Protein 7CBD (pdb70)

B-factor: mean 13.77, std 10.51, range [1.65, 90.67]

Sequence (443 aa):
APVHVDNPYAGAVQYVNPTWAASVNAAAGRQSADPALAAKMRTVAGQPTAVWMDRISAITGNADGNGLKFHLDNAVAQQKAAGVPLVFNLVIYDLPGRDCFFALASNGELPATDAGLARRYKSSEYIDPIADDLLDDNPEYESIRIAATIEPDSLPNLTTNISEEPACQQAAPYYRQQGVKYALDKLHAIPNVYNYIDIGHSGWLGWDSSNAGPSATLLFAEVAKSTTTAGFASSIDGFVSDVANTTPLEEPLLSDSSSLTINNNTPIRSSKFYEWNFDFDEIDYTAHMHRRLLVAAGFPSSSIGMLVDTSRNGWGGPNRPTSITASTDVNAYVDANRVDRRVHRGAWCNPLGAGIGRFPEATPSSGYAASHLDAFVWIKPPGESDGASTDIPNDQGKKRFDRMCDPTFVSPKKLNNQLTGATPNAPLAGQQWFEEEQFVTLVKNAYPVVIGGTTPVEDLVAPT

CATH classification: 3.20.20.40

Solvent-accessible surface area: 17437 Å² total; per-residue (Å²): 95,88,126,71,42,92,16,0,2,50,63,20,60,16,0,39,15,56,44,7,16,60,41,0,73,48,2,4,52,130,32,93,106,56,94,72,8,5,12,53,1,70,28,0,6,48,34,15,0,1,9,42,5,43,48,48,45,10,12,120,29,43,108,57,21,82,4,0,118,67,6,0,50,34,0,20,61,54,26,140,95,45,62,64,51,1,0,0,2,0,0,0,30,0,0,0,16,24,9,8,68,20,97,35,84,46,17,86,13,82,27,63,107,71,3,12,43,93,0,68,46,72,0,0,44,47,1,5,108,41,1,82,63,103,97,4,78,52,2,47,0,3,0,4,2,0,9,46,6,2,2,0,17,41,41,13,72,97,65,79,46,0,93,106,0,19,57,28,0,89,86,0,1,70,52,0,0,34,75,1,46,79,6,57,14,0,3,0,0,2,6,0,7,14,0,8,45,0,2,58,106,93,32,0,23,60,2,3,73,10,2,3,75,3,0,130,54,10,123,46,18,50,61,0,5,22,0,0,0,0,0,17,26,12,2,0,2,18,78,3,66,32,4,92,73,20,68,63,75,28,125,148,53,31,1,54,30,0,108,10,0,62,134,0,87,9,2,6,0,15,58,0,0,10,20,0,9,145,53,0,50,90,32,39,4,67,77,70,6,4,0,1,0,0,0,0,3,4,6,4,4,29,132,113,33,23,127,76,99,73,94,36,112,75,16,55,49,18,0,55,39,0,23,0,0,93,7,60,15,4,25,3,94,2,0,8,93,27,8,0,0,2,60,61,20,68,32,72,12,98,77,40,96,64,1,83,18,11,0,0,0,1,0,17,4,0,0,39,0,17,10,11,4,82,106,93,125,46,151,48,58,49,150,50,13,106,21,2,11,40,103,43,78,1,84,100,0,75,107,32,89,3,19,0,13,62,118,9,38,19,27,21,60,58,1,55,89,12,0,28,45,1,1,100,23,4,101,61,112,7,50,54,67,66,46,115,116,88,126,104,82,135,185

InterPro domains:
  IPR001524 Glycoside hydrolase, family 6, conserved site [PS00655] (131-147)
  IPR001524 Glycoside hydrolase, family 6, conserved site [PS00656] (182-191)
  IPR001919 Carbohydrate-binding type-2 domain [PF00553] (770-869)
  IPR001919 Carbohydrate-binding type-2 domain [PS51173] (763-872)
  IPR001919 Carbohydrate-binding type-2 domain [SM00637] (770-869)
  IPR003961 Fibronectin type III [PF00041] (485-558)
  IPR003961 Fibronectin type III [PF00041] (579-661)
  IPR003961 Fibronectin type III [PF00041] (677-758)
  IPR003961 Fibronectin type III [PS50853] (484-569)
  IPR003961 Fibronectin type III [PS50853] (579-667)
  IPR003961 Fibronectin type III [PS50853] (677-765)
  IPR003961 Fibronectin type III [SM00060] (482-555)
  IPR003961 Fibronectin type III [SM00060] (577-653)
  IPR003961 Fibronectin type III [SM00060] (675-751)
  IPR003961 Fibronectin type III [cd00063] (482-549)
  IPR003961 Fibronectin type III [cd00063] (577-651)
  IPR008965 CBM2/CBM3, carbohydrate-binding domain superfamily [SSF49384] (766-871)
  IPR012291 CBM2, carbohydrate-binding domain superfamily [G3DSA:2.60.40.290] (763-872)
  IPR013783 Immunoglobulin-like fold [G3DSA:2.60.40.10] (480-566)
  IPR013783 Immunoglobulin-like fold [G3DSA:2.60.40.10] (575-664)

Organism: Cellulomonas fimi (strain ATCC 484 / DSM 20113 / JCM 1341 / CCUG 24087 / LMG 16345 / NBRC 15513 / NCIMB 8980 / NCTC 7547 / NRS-133) (NCBI:txid590998)

Foldseek 3Di:
DPAFDLFLQVFAAEAQDQLLLVVLLVLLVVVPVPNQLSQLSNLLSPFHEADEPADLCQQCHDPQDRHDLVRLVSQVVVCVVVVTAYEHEYEQAAFALALVPFPFSFHPFHLDPVSLVCCQPRNLVSVLVSCQPPVRPRYAYEYEYHPNADLCVQQVCVRVSNVSRVVRSLVSSLSNLQSQVVRRRYAYAYEDEACLRQQDPSRLQVSLLSVQVSQCPHPVRLSSHSAYEYQALHAQAQALVAPRFQQDAFPNHGLCVALQNVNGSDRGRLSVLLVNLVSNVVSPHPNSHAYEYQQFWHALAAPQADDHQDDDRDSHVRCCNRGSPNWLYRPLNFQAPQIAGEDGKDAPDPDRVSSRHRIYHNHDHQQFGPAAQDQDDDPVPGGHGPSQHQVDQDVSRVRHGSNHDHPTHGGSDGDSVSNSSHQNGYPVHGGGDDDPVVVDDDD

Nearest PDB structures (foldseek):
  7cbd-assembly1_A  TM=1.002E+00  e=3.825E-101  Cellulomonas fimi ATCC 484
  6k53-assembly1_A  TM=9.613E-01  e=1.779E-61  metagenome
  6k54-assembly3_C  TM=9.593E-01  e=2.746E-61  metagenome
  5xyh-assembly1_A  TM=9.712E-01  e=3.281E-60  Xanthomonas oryzae pv. oryzae
  6k55-assembly3_C  TM=9.596E-01  e=6.150E-61  Ardenticatenia bacterium

Structure (mmCIF, N/CA/C/O backbone):
data_7CBD
#
_entry.id   7CBD
#
_cell.length_a   107.667
_cell.length_b   49.390
_cell.length_c   71.004
_cell.angle_alpha   90.000
_cell.angle_beta   96.360
_cell.angle_gamma   90.000
#
_symmetry.space_group_name_H-M   'C 1 2 1'
#
loop_
_entity.id
_entity.type
_entity.pdbx_description
1 polymer 'Exoglucanase A'
2 water water
#
loop_
_atom_site.group_PDB
_atom_site.id
_atom_site.type_symbol
_atom_site.label_atom_id
_atom_site.label_alt_id
_atom_site.label_comp_id
_atom_site.label_asym_id
_atom_site.label_entity_id
_atom_site.label_seq_id
_atom_site.pdbx_PDB_ins_code
_atom_site.Cartn_x
_atom_site.Cartn_y
_atom_site.Cartn_z
_atom_site.occupancy
_atom_site.B_iso_or_equiv
_atom_site.auth_seq_id
_atom_site.auth_comp_id
_atom_site.auth_asym_id
_atom_site.auth_atom_id
_atom_site.pdbx_PDB_model_num
ATOM 1 N N . ALA A 1 2 ? 33.18000 11.93700 0.11800 1.000 29.48034 1 ALA A N 1
ATOM 2 C CA . ALA A 1 2 ? 33.82000 12.34900 -1.13000 1.000 28.66955 1 ALA A CA 1
ATOM 3 C C . ALA A 1 2 ? 33.06100 13.43600 -1.91000 1.000 26.60430 1 ALA A C 1
ATOM 4 O O . ALA A 1 2 ? 33.69300 14.33500 -2.46100 1.000 26.95183 1 ALA A O 1
ATOM 6 N N . PRO A 1 3 ? 31.72600 13.36400 -1.97800 1.000 23.91903 2 PRO A N 1
ATOM 7 C CA . PRO A 1 3 ? 30.97100 14.53200 -2.44700 1.000 21.96072 2 PRO A CA 1
ATOM 8 C C . PRO A 1 3 ? 31.26500 15.74400 -1.57700 1.000 18.98978 2 PRO A C 1
ATOM 9 O O . PRO A 1 3 ? 31.59000 15.62400 -0.39200 1.000 18.34694 2 PRO A O 1
ATOM 13 N N . VAL A 1 4 ? 31.15900 16.93000 -2.17900 1.000 17.63429 3 VAL A N 1
ATOM 14 C CA . VAL A 1 4 ? 31.42900 18.14500 -1.42000 1.000 16.48906 3 VAL A CA 1
ATOM 15 C C . VAL A 1 4 ? 30.37000 18.33800 -0.33700 1.000 13.10274 3 VAL A C 1
ATOM 16 O O . VAL A 1 4 ? 29.20900 17.92700 -0.47100 1.000 12.78888 3 VAL A O 1
ATOM 20 N N . HIS A 1 5 ? 30.78900 18.95300 0.75900 1.000 10.42770 4 HIS A N 1
ATOM 21 C CA . HIS A 1 5 ? 29.92100 19.20500 1.90000 1.000 9.30298 4 HIS A CA 1
ATOM 22 C C . HIS A 1 5 ? 29.08000 20.44200 1.60300 1.000 9.26798 4 HIS A C 1
ATOM 23 O O . HIS A 1 5 ? 29.63000 21.51200 1.33000 1.000 11.85650 4 HIS A O 1
ATOM 30 N N . VAL A 1 6 ? 27.75600 20.31000 1.64700 1.000 7.92419 5 VAL A N 1
ATOM 31 C CA . VAL A 1 6 ? 26.87100 21.36800 1.17400 1.000 8.08608 5 VAL A CA 1
ATOM 32 C C . VAL A 1 6 ? 26.39400 22.25500 2.31600 1.000 7.29281 5 VAL A C 1
ATOM 33 O O . VAL A 1 6 ? 26.48700 21.91500 3.49900 1.000 8.06142 5 VAL A O 1
ATOM 37 N N . ASP A 1 7 ? 25.86000 23.41900 1.94200 1.000 6.59486 6 ASP A N 1
ATOM 38 C CA . ASP A 1 7 ? 25.33500 24.36500 2.92000 1.000 6.85324 6 ASP A CA 1
ATOM 39 C C . ASP A 1 7 ? 24.06900 23.84400 3.59400 1.000 6.46989 6 ASP A C 1
ATOM 40 O O . ASP A 1 7 ? 23.86100 24.05700 4.79300 1.000 6.66142 6 ASP A O 1
ATOM 45 N N . ASN A 1 8 ? 23.19700 23.18300 2.83800 1.000 6.76385 7 ASN A N 1
ATOM 46 C CA . ASN A 1 8 ? 21.92300 22.69300 3.35400 1.000 6.37341 7 ASN A CA 1
ATOM 47 C C . ASN A 1 8 ? 21.70200 21.29700 2.79200 1.000 6.88112 7 ASN A C 1
ATOM 48 O O . ASN A 1 8 ? 21.31300 21.15200 1.62100 1.000 7.08245 7 ASN A O 1
ATOM 53 N N . PRO A 1 9 ? 21.92700 20.24800 3.59300 1.000 6.43230 8 PRO A N 1
ATOM 54 C CA . PRO A 1 9 ? 21.77300 18.88400 3.07000 1.000 6.10567 8 PRO A CA 1
ATOM 55 C C . PRO A 1 9 ? 20.34400 18.54900 2.67700 1.000 6.27600 8 PRO A C 1
ATOM 56 O O . PRO A 1 9 ? 20.13800 17.61200 1.89200 1.000 7.01440 8 PRO A O 1
ATOM 60 N N . TYR A 1 10 ? 19.35600 19.30700 3.16600 1.000 5.67334 9 TYR A N 1
ATOM 61 C CA . TYR A 1 10 ? 17.95500 19.05000 2.84900 1.000 6.21973 9 TYR A CA 1
ATOM 62 C C . TYR A 1 10 ? 17.52400 19.60900 1.49900 1.000 7.02830 9 TYR A C 1
ATOM 63 O O . TYR A 1 10 ? 16.50300 19.16400 0.97100 1.000 7.54919 9 TYR A O 1
ATOM 72 N N . ALA A 1 11 ? 18.25700 20.56800 0.93400 1.000 7.30410 10 ALA A N 1
ATOM 73 C CA . ALA A 1 11 ? 17.79600 21.22400 -0.28700 1.000 8.52626 10 ALA A CA 1
ATOM 74 C C . ALA A 1 11 ? 17.76500 20.22800 -1.44200 1.000 8.84247 10 ALA A C 1
ATOM 75 O O . ALA A 1 11 ? 18.78000 19.60000 -1.75500 1.000 8.92269 10 ALA A O 1
ATOM 77 N N . GLY A 1 12 ? 16.60000 20.08600 -2.07600 1.000 8.77645 11 GLY A N 1
ATOM 78 C CA . GLY A 1 12 ? 16.45300 19.15200 -3.17300 1.000 9.45575 11 GLY A CA 1
ATOM 79 C C . GLY A 1 12 ? 16.53200 17.69500 -2.78200 1.000 9.25733 11 GLY A C 1
ATOM 80 O O . GLY A 1 12 ? 16.65200 16.83700 -3.66100 1.000 11.15286 11 GLY A O 1
ATOM 81 N N . ALA A 1 13 ? 16.44800 17.38200 -1.49200 1.000 8.93358 12 ALA A N 1
ATOM 82 C CA . ALA A 1 13 ? 16.64900 16.03000 -1.00000 1.000 8.69961 12 ALA A CA 1
ATOM 83 C C . ALA A 1 13 ? 15.34400 15.45000 -0.46700 1.000 8.95875 12 ALA A C 1
ATOM 84 O O . ALA A 1 13 ? 14.39900 16.17000 -0.13900 1.000 10.92380 12 ALA A O 1
ATOM 86 N N . VAL A 1 14 ? 15.31600 14.12800 -0.37500 1.000 8.53787 13 VAL A N 1
ATOM 87 C CA . VAL A 1 14 ? 14.28800 13.41500 0.36400 1.000 8.79819 13 VAL A CA 1
ATOM 88 C C . VAL A 1 14 ? 14.83300 13.11400 1.75700 1.000 7.30330 13 VAL A C 1
ATOM 89 O O . VAL A 1 14 ? 16.02900 13.23100 2.01500 1.000 8.86560 13 VAL A O 1
ATOM 93 N N . GLN A 1 15 ? 13.95200 12.71500 2.67300 1.000 7.49863 14 GLN A N 1
ATOM 94 C CA . GLN A 1 15 ? 14.35000 12.32200 4.01700 1.000 6.91199 14 GLN A CA 1
ATOM 95 C C . GLN A 1 15 ? 14.01400 10.85500 4.27300 1.000 7.21923 14 GLN A C 1
ATOM 96 O O . GLN A 1 15 ? 13.01200 10.33200 3.77800 1.000 7.94752 14 GLN A O 1
ATOM 102 N N . TYR A 1 16 ? 14.85700 10.19700 5.06700 1.000 6.64336 15 TYR A N 1
ATOM 103 C CA . TYR A 1 16 ? 14.66200 8.78700 5.39700 1.000 6.46597 15 TYR A CA 1
ATOM 104 C C . TYR A 1 16 ? 13.35000 8.56300 6.13000 1.000 6.56788 15 TYR A C 1
ATOM 105 O O . TYR A 1 16 ? 13.02800 9.28100 7.07900 1.000 7.51057 15 TYR A O 1
ATOM 114 N N . VAL A 1 17 ? 12.62100 7.53000 5.71800 1.000 6.37421 16 VAL A N 1
ATOM 115 C CA . VAL A 1 17 ? 11.42500 7.07700 6.42100 1.000 5.82667 16 VAL A CA 1
ATOM 116 C C . VAL A 1 17 ? 11.75800 5.77700 7.14900 1.000 6.70290 16 VAL A C 1
ATOM 117 O O . VAL A 1 17 ? 12.23900 4.81400 6.53300 1.000 7.22088 16 VAL A O 1
ATOM 121 N N . ASN A 1 18 ? 11.51400 5.75300 8.45800 1.000 6.28585 17 ASN A N 1
ATOM 122 C CA . ASN A 1 18 ? 11.88500 4.64600 9.33000 1.000 6.53541 17 ASN A CA 1
ATOM 123 C C . ASN A 1 18 ? 10.81900 3.55800 9.26100 1.000 7.32518 17 ASN A C 1
ATOM 124 O O . ASN A 1 18 ? 9.70400 3.75800 9.75800 1.000 7.15195 17 ASN A O 1
ATOM 129 N N . PRO A 1 19 ? 11.11700 2.39700 8.66400 1.000 7.40560 18 PRO A N 1
ATOM 130 C CA . PRO A 1 19 ? 10.07200 1.36900 8.51400 1.000 7.73929 18 PRO A CA 1
ATOM 131 C C . PRO A 1 19 ? 9.59700 0.78600 9.83000 1.000 7.65576 18 PRO A C 1
ATOM 132 O O . PRO A 1 19 ? 8.46300 0.29400 9.89800 1.000 8.11875 18 PRO A O 1
ATOM 136 N N . THR A 1 20 ? 10.42500 0.82000 10.87800 1.000 7.26933 19 THR A N 1
ATOM 137 C CA . THR A 1 20 ? 9.99900 0.30600 12.17500 1.000 7.08385 19 THR A CA 1
ATOM 138 C C . THR A 1 20 ? 8.94400 1.21500 12.79100 1.000 6.98551 19 THR A C 1
ATOM 139 O O . THR A 1 20 ? 7.90300 0.74800 13.27700 1.000 7.92547 19 THR A O 1
ATOM 143 N N . TRP A 1 21 ? 9.18300 2.52800 12.75700 1.000 7.01492 20 TRP A N 1
ATOM 144 C CA . TRP A 1 21 ? 8.17800 3.46600 13.24200 1.000 7.37610 20 TRP A CA 1
ATOM 145 C C . TRP A 1 21 ? 6.94400 3.45000 12.34600 1.000 6.92747 20 TRP A C 1
ATOM 146 O O . TRP A 1 21 ? 5.81100 3.47700 12.84200 1.000 7.40406 20 TRP A O 1
ATOM 157 N N . ALA A 1 22 ? 7.13900 3.35500 11.02800 1.000 7.22409 21 ALA A N 1
ATOM 158 C CA . ALA A 1 22 ? 5.99500 3.27000 10.13000 1.000 7.51541 21 ALA A CA 1
ATOM 159 C C . ALA A 1 22 ? 5.11700 2.07400 10.47700 1.000 7.17820 21 ALA A C 1
ATOM 160 O O . ALA A 1 22 ? 3.88400 2.17700 10.46600 1.000 8.27563 21 ALA A O 1
ATOM 162 N N . ALA A 1 23 ? 5.73400 0.93100 10.79000 1.000 7.69991 22 ALA A N 1
ATOM 163 C CA . ALA A 1 23 ? 4.95600 -0.24800 11.16200 1.000 7.54560 22 ALA A CA 1
ATOM 164 C C . ALA A 1 23 ? 4.18600 -0.01000 12.45700 1.000 7.66266 22 ALA A C 1
ATOM 165 O O . ALA A 1 23 ? 3.02800 -0.42900 12.58900 1.000 8.38212 22 ALA A O 1
ATOM 167 N N . SER A 1 24 ? 4.80200 0.67700 13.42600 1.000 7.58953 23 SER A N 1
ATOM 168 C CA . SER A 1 24 ? 4.08900 1.01800 14.65500 1.000 8.80274 23 SER A CA 1
ATOM 169 C C . SER A 1 24 ? 2.88400 1.90300 14.36300 1.000 7.95476 2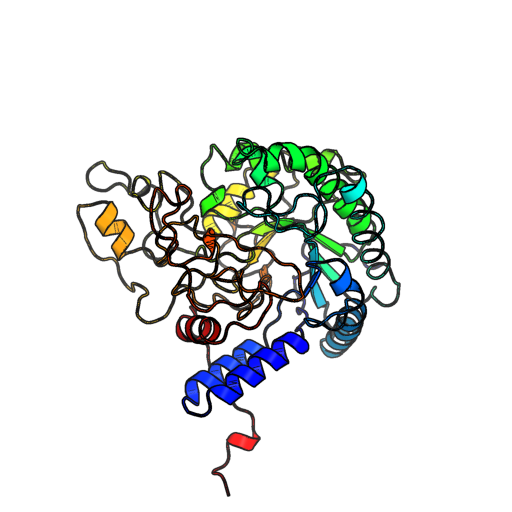3 SER A C 1
ATOM 170 O O . SER A 1 24 ? 1.80800 1.71300 14.94400 1.000 7.75999 23 SER A O 1
ATOM 173 N N . VAL A 1 25 ? 3.04000 2.87500 13.46300 1.000 7.60004 24 VAL A N 1
ATOM 174 C CA . VAL A 1 25 ? 1.92200 3.74600 13.11900 1.000 6.96332 24 VAL A CA 1
ATOM 175 C C . VAL A 1 25 ? 0.82600 2.95100 12.42200 1.000 6.49545 24 VAL A C 1
ATOM 176 O O . VAL A 1 25 ? -0.36200 3.08800 12.73900 1.000 7.42471 24 VAL A O 1
ATOM 180 N N . ASN A 1 26 ? 1.20300 2.10400 11.46300 1.000 7.11673 25 ASN A N 1
ATOM 181 C CA . ASN A 1 26 ? 0.19800 1.31100 10.76000 1.000 8.01457 25 ASN A CA 1
ATOM 182 C C . ASN A 1 26 ? -0.52700 0.34900 11.70000 1.000 7.47783 25 ASN A C 1
ATOM 183 O O . ASN A 1 26 ? -1.72100 0.08500 11.51700 1.000 8.66815 25 ASN A O 1
ATOM 188 N N . ALA A 1 27 ? 0.16900 -0.19800 12.69900 1.000 7.61431 26 ALA A N 1
ATOM 189 C CA . ALA A 1 27 ? -0.51100 -1.03000 13.68600 1.000 8.04528 26 ALA A CA 1
ATOM 190 C C . ALA A 1 27 ? -1.52100 -0.21000 14.47800 1.000 7.67380 26 ALA A C 1
ATOM 191 O O . ALA A 1 27 ? -2.64900 -0.65900 14.72000 1.000 8.49776 26 ALA A O 1
ATOM 193 N N . ALA A 1 28 ? -1.14000 1.00900 14.87300 1.000 7.61016 27 ALA A N 1
ATOM 194 C CA . ALA A 1 28 ? -2.08600 1.89700 15.53900 1.000 7.91885 27 ALA A CA 1
ATOM 195 C C . ALA A 1 28 ? -3.29000 2.18200 14.65100 1.000 7.50499 27 ALA A C 1
ATOM 196 O O . ALA A 1 28 ? -4.42800 2.23200 15.13600 1.000 8.05200 27 ALA A O 1
ATOM 198 N N . ALA A 1 29 ? -3.06000 2.36200 13.34700 1.000 7.37638 28 ALA A N 1
ATOM 199 C CA . ALA A 1 29 ? -4.16600 2.60700 12.42400 1.000 7.55588 28 ALA A CA 1
ATOM 200 C C . ALA A 1 29 ? -5.11600 1.41800 12.38700 1.000 7.86965 28 ALA A C 1
ATOM 201 O O . ALA A 1 29 ? -6.34100 1.59100 12.37500 1.000 7.79996 28 ALA A O 1
ATOM 203 N N . GLY A 1 30 ? -4.56500 0.20000 12.37500 1.000 8.54734 29 GLY A N 1
ATOM 204 C CA . GLY A 1 30 ? -5.39900 -0.98800 12.40100 1.000 8.88420 29 GLY A CA 1
ATOM 205 C C . GLY A 1 30 ? -6.28200 -1.05400 13.63000 1.000 8.62194 29 GLY A C 1
ATOM 206 O O . GLY A 1 30 ? -7.42300 -1.51700 13.55800 1.000 9.92733 29 GLY A O 1
ATOM 207 N N . ARG A 1 31 ? -5.77800 -0.57300 14.76800 1.000 7.83586 30 ARG A N 1
ATOM 208 C CA . ARG A 1 31 ? -6.56700 -0.57000 15.99200 1.000 8.32529 30 ARG A CA 1
ATOM 209 C C . ARG A 1 31 ? -7.65200 0.49400 15.98000 1.000 8.32780 30 ARG A C 1
ATOM 210 O O . ARG A 1 31 ? -8.49100 0.50400 16.88700 1.000 9.63554 30 ARG A O 1
ATOM 218 N N . GLN A 1 32 ? -7.66800 1.36500 14.96900 1.000 7.81231 31 GLN A N 1
ATOM 219 C CA . GLN A 1 32 ? -8.74800 2.32100 14.76600 1.000 9.14458 31 GLN A CA 1
ATOM 220 C C . GLN A 1 32 ? -9.75900 1.84200 13.72900 1.000 8.98001 31 GLN A C 1
ATOM 221 O O . GLN A 1 32 ? -10.38500 2.66000 13.04400 1.000 10.07620 31 GLN A O 1
ATOM 227 N N . SER A 1 33 ? -9.94900 0.52300 13.62600 1.000 8.46731 32 SER A N 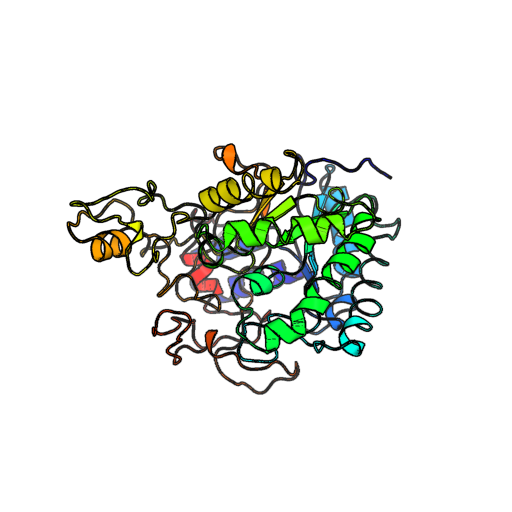1
ATOM 228 C CA . SER A 1 33 ? -10.92500 -0.02700 12.68900 1.000 8.90077 32 SER A CA 1
ATOM 229 C C . SER A 1 33 ? -12.31500 0.55800 12.90700 1.000 8.95887 32 SER A C 1
ATOM 230 O O . SER A 1 33 ? -13.08500 0.70100 11.94900 1.000 9.85685 32 SER A O 1
ATOM 233 N N . ALA A 1 34 ? -12.65800 0.90200 14.15000 1.000 8.34896 33 ALA A N 1
ATOM 234 C CA . ALA A 1 34 ? -13.97800 1.44800 14.44000 1.000 8.72186 33 ALA A CA 1
ATOM 235 C C . ALA A 1 34 ? -14.10200 2.91600 14.06600 1.000 8.98462 33 ALA A C 1
ATOM 236 O O . ALA A 1 34 ? -15.21300 3.45500 14.11000 1.000 9.72700 33 ALA A O 1
ATOM 238 N N . ASP A 1 35 ? -12.99700 3.55900 13.69100 1.000 8.56394 34 ASP A N 1
ATOM 239 C CA . ASP A 1 35 ? -12.96800 4.96700 13.30100 1.000 9.31723 34 ASP A CA 1
ATOM 240 C C . ASP A 1 35 ? -12.15300 5.06000 12.01500 1.000 8.23140 34 ASP A C 1
ATOM 241 O O . ASP A 1 35 ? -10.99900 5.51100 12.02000 1.000 8.04239 34 ASP A O 1
ATOM 246 N N . PRO A 1 36 ? -12.72800 4.62100 10.88700 1.000 7.77905 35 PRO A N 1
ATOM 247 C CA . PRO A 1 36 ? -11.91600 4.47900 9.66300 1.000 7.82794 35 PRO A CA 1
ATOM 248 C C . PRO A 1 36 ? -11.31300 5.77400 9.15900 1.000 8.32383 35 PRO A C 1
ATOM 249 O O . PRO A 1 36 ? -10.22700 5.73900 8.56600 1.000 8.18230 35 PRO A O 1
ATOM 253 N N . ALA A 1 37 ? -11.97000 6.91500 9.37100 1.000 7.71252 36 ALA A N 1
ATOM 254 C CA . ALA A 1 37 ? -11.38400 8.18000 8.93600 1.000 8.06910 36 ALA A CA 1
ATOM 255 C C . ALA A 1 37 ? -10.11500 8.48500 9.72100 1.000 7.80619 36 ALA A C 1
ATOM 256 O O . ALA A 1 37 ? -9.13500 8.98800 9.16100 1.000 8.83759 36 ALA A O 1
ATOM 258 N N . LEU A 1 38 ? -10.11300 8.19100 11.01900 1.000 7.73991 37 LEU A N 1
ATOM 259 C CA . LEU A 1 38 ? -8.91100 8.39800 11.81300 1.000 7.77923 37 LEU A CA 1
ATOM 260 C C . LEU A 1 38 ? -7.81800 7.42300 11.39800 1.000 7.01024 37 LEU A C 1
ATOM 261 O O . LEU A 1 38 ? -6.64800 7.80800 11.27600 1.000 7.81901 37 LEU A O 1
ATOM 266 N N . ALA A 1 39 ? -8.18300 6.16200 11.15100 1.000 7.12880 38 ALA A N 1
ATOM 267 C CA . ALA A 1 39 ? -7.21300 5.19500 10.64600 1.000 7.07971 38 ALA A CA 1
ATOM 268 C C . ALA A 1 39 ? -6.54700 5.69100 9.36800 1.000 6.55373 38 ALA A C 1
ATOM 269 O O . ALA A 1 39 ? -5.33500 5.53200 9.19100 1.000 7.03772 38 ALA A O 1
ATOM 271 N N . ALA A 1 40 ? -7.32800 6.28400 8.45800 1.000 7.01741 39 ALA A N 1
ATOM 272 C CA . ALA A 1 40 ? -6.76900 6.76800 7.19700 1.000 7.40318 39 ALA A CA 1
ATOM 273 C C . ALA A 1 40 ? -5.75500 7.88700 7.42700 1.000 7.47492 39 ALA A C 1
ATOM 274 O O . ALA A 1 40 ? -4.72200 7.95500 6.74400 1.000 8.17770 39 ALA A O 1
ATOM 276 N N . LYS A 1 41 ? -6.03600 8.78200 8.38000 1.000 7.69427 40 LYS A N 1
ATOM 277 C CA . LYS A 1 41 ? -5.07700 9.83300 8.71400 1.000 8.06821 40 LYS A CA 1
ATOM 278 C C . LYS A 1 41 ? -3.80000 9.24600 9.30300 1.000 7.42814 40 LYS A C 1
ATOM 279 O O . LYS A 1 41 ? -2.69200 9.68400 8.97000 1.000 7.67625 40 LYS A O 1
ATOM 285 N N . MET A 1 42 ? -3.93800 8.25100 10.18400 1.000 7.71926 41 MET A N 1
ATOM 286 C CA . MET A 1 42 ? -2.75800 7.58600 10.72800 1.000 6.92525 41 MET A CA 1
ATOM 287 C C . MET A 1 42 ? -1.92100 6.95800 9.62000 1.000 6.65855 41 MET A C 1
ATOM 288 O O . MET A 1 42 ? -0.68900 7.03800 9.64800 1.000 7.20204 41 MET A O 1
ATOM 293 N N . ARG A 1 43 ? -2.57000 6.35600 8.61600 1.000 7.23271 42 ARG A N 1
ATOM 294 C CA . ARG A 1 43 ? -1.81000 5.78700 7.50700 1.000 8.04610 42 ARG A CA 1
ATOM 295 C C . ARG A 1 43 ? -0.99800 6.85300 6.77700 1.000 7.67415 42 ARG A C 1
ATOM 296 O O . ARG A 1 43 ? 0.13500 6.59800 6.36000 1.000 9.14930 42 ARG A O 1
ATOM 304 N N . THR A 1 44 ? -1.54900 8.06200 6.63000 1.000 7.26391 43 THR A N 1
ATOM 305 C CA . THR A 1 44 ? -0.77700 9.15200 6.03300 1.000 7.83615 43 THR A CA 1
ATOM 306 C C . THR A 1 44 ? 0.44500 9.49000 6.87700 1.000 7.29092 43 THR A C 1
ATOM 307 O O . THR A 1 44 ? 1.54100 9.70200 6.34500 1.000 8.91772 43 THR A O 1
ATOM 311 N N . VAL A 1 45 ? 0.27700 9.53500 8.19800 1.000 6.76626 44 VAL A N 1
ATOM 312 C CA . VAL A 1 45 ? 1.39300 9.84700 9.08800 1.000 7.23224 44 VAL A CA 1
ATOM 313 C C . VAL A 1 45 ? 2.52700 8.84200 8.91400 1.000 7.37872 44 VAL A C 1
ATOM 314 O O . VAL A 1 45 ? 3.71100 9.20700 8.96400 1.000 7.69088 44 VAL A O 1
ATOM 318 N N . ALA A 1 46 ? 2.18500 7.56700 8.69500 1.000 7.80769 45 ALA A N 1
ATOM 319 C CA . ALA A 1 46 ? 3.18200 6.50000 8.58300 1.000 8.20362 45 ALA A CA 1
ATOM 320 C C . ALA A 1 46 ? 4.14400 6.69100 7.41500 1.000 8.08634 45 ALA A C 1
ATOM 321 O O . ALA A 1 46 ? 5.22600 6.08800 7.41000 1.000 9.63292 45 ALA A O 1
ATOM 323 N N . GLY A 1 47 ? 3.78500 7.50600 6.42700 1.000 7.26908 46 GLY A N 1
ATOM 324 C CA . GLY A 1 47 ? 4.67100 7.75100 5.31200 1.000 7.18246 46 GLY A CA 1
ATOM 325 C C . GLY A 1 47 ? 5.66900 8.86400 5.51900 1.000 6.97205 46 GLY A C 1
ATOM 326 O O . GLY A 1 47 ? 6.47200 9.13100 4.62200 1.000 7.92764 46 GLY A O 1
ATOM 327 N N . GLN A 1 48 ? 5.65600 9.52100 6.67900 1.000 7.22364 47 GLN A N 1
ATOM 328 C CA . GLN A 1 48 ? 6.49100 10.69600 6.89800 1.000 7.05534 47 GLN A CA 1
ATOM 329 C C . GLN A 1 48 ? 7.83400 10.32900 7.52700 1.000 6.31803 47 GLN A C 1
ATOM 330 O O . GLN A 1 48 ? 7.93900 9.33400 8.24600 1.000 6.44187 47 GLN A O 1
ATOM 336 N N . PRO A 1 49 ? 8.86700 11.13400 7.25700 1.000 6.28096 48 PRO A N 1
ATOM 337 C CA . PRO A 1 49 ? 10.21600 10.84600 7.77100 1.000 6.27108 48 PRO A CA 1
ATOM 338 C C . PRO A 1 49 ? 10.38900 11.31900 9.21100 1.000 6.36423 48 PRO A C 1
ATOM 339 O O . PRO A 1 49 ? 10.03000 12.44900 9.55500 1.000 7.08374 48 PRO A O 1
ATOM 343 N N . THR A 1 50 ? 10.97900 10.45600 10.04100 1.000 5.92954 49 THR A N 1
ATOM 344 C CA . THR A 1 50 ? 11.27600 10.75000 11.43700 1.000 5.40982 49 THR A CA 1
ATOM 345 C C . THR A 1 50 ? 12.72400 10.37800 11.73200 1.000 5.81776 49 THR A C 1
ATOM 346 O O . THR A 1 50 ? 13.32000 9.53200 11.05900 1.000 6.98299 49 THR A O 1
ATOM 350 N N . ALA A 1 51 ? 13.28500 11.00400 12.76200 1.000 5.14211 50 ALA A N 1
ATOM 351 C CA . ALA A 1 51 ? 14.66300 10.72300 13.12800 1.000 5.77268 50 ALA A CA 1
ATOM 352 C C . ALA A 1 51 ? 14.76800 9.41300 13.89500 1.000 5.68824 50 ALA A C 1
ATOM 353 O O . ALA A 1 51 ? 13.85900 9.01900 14.63400 1.000 6.35025 50 ALA A O 1
ATOM 355 N N . VAL A 1 52 ? 15.90700 8.75000 13.72300 1.000 5.60000 51 VAL A N 1
ATOM 356 C CA . VAL A 1 52 ? 16.25400 7.56700 14.49700 1.000 5.71284 51 VAL A CA 1
ATOM 357 C C . VAL A 1 52 ? 17.10100 8.00800 15.68300 1.000 5.17923 51 VAL A C 1
ATOM 358 O O . VAL A 1 52 ? 18.13200 8.67100 15.50900 1.000 6.34850 51 VAL A O 1
ATOM 362 N N . TRP A 1 53 ? 16.67100 7.64400 16.88900 1.000 5.77486 52 TRP A N 1
ATOM 363 C CA . TRP A 1 53 ? 17.32400 8.08200 18.12000 1.000 6.31988 52 TRP A CA 1
ATOM 364 C C . TRP A 1 53 ? 18.28400 7.00600 18.60900 1.000 6.20285 52 TRP A C 1
ATOM 365 O O . TRP A 1 53 ? 17.86900 5.87500 18.88300 1.000 7.70958 52 TRP A O 1
ATOM 376 N N . MET A 1 54 ? 19.56000 7.36700 18.75500 1.000 5.24760 53 MET A N 1
ATOM 377 C CA . MET A 1 54 ? 20.50400 6.52600 19.48700 1.000 5.85541 53 MET A CA 1
ATOM 378 C C . MET A 1 54 ? 20.46800 6.96800 20.95100 1.000 6.39149 53 MET A C 1
ATOM 379 O O . MET A 1 54 ? 21.34700 7.66300 21.45600 1.000 7.88652 53 MET A O 1
ATOM 384 N N . ASP A 1 55 ? 19.38300 6.58600 21.63100 1.000 6.79307 54 ASP A N 1
ATOM 385 C CA . ASP A 1 55 ? 19.11900 7.08700 22.97900 1.000 8.09121 54 ASP A CA 1
ATOM 386 C C . ASP A 1 55 ? 19.78200 6.26600 24.07500 1.000 8.53413 54 ASP A C 1
ATOM 387 O O . ASP A 1 55 ? 19.59200 6.56800 25.25800 1.000 9.17885 54 ASP A O 1
ATOM 392 N N . ARG A 1 56 ? 20.55600 5.25100 23.70900 1.000 8.22473 55 ARG A N 1
ATOM 393 C CA . ARG A 1 56 ? 21.34400 4.46100 24.64100 1.000 8.77249 55 ARG A CA 1
ATOM 394 C C . ARG A 1 56 ? 22.31900 3.64700 23.80800 1.000 8.13997 55 ARG A C 1
ATOM 395 O O . ARG A 1 56 ? 22.11400 3.44900 22.60500 1.000 7.80433 55 ARG A O 1
ATOM 403 N N . ILE A 1 57 ? 23.37100 3.15800 24.46500 1.000 7.34320 56 ILE A N 1
ATOM 404 C CA . ILE A 1 57 ? 24.40300 2.40400 23.75600 1.000 7.91121 56 ILE A CA 1
ATOM 405 C C . ILE A 1 57 ? 23.81200 1.17900 23.06300 1.000 7.86015 56 ILE A C 1
ATOM 406 O O . ILE A 1 57 ? 24.18300 0.85300 21.92900 1.000 8.10746 56 ILE A O 1
ATOM 411 N N . SER A 1 58 ? 22.85400 0.50800 23.70700 1.000 7.9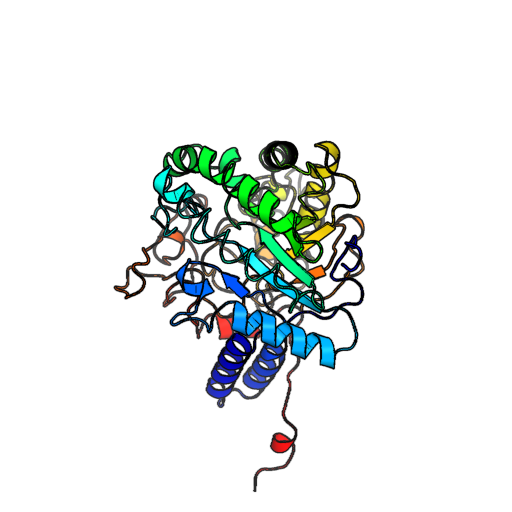7580 57 SER A N 1
ATOM 412 C CA . SER A 1 58 ? 22.29200 -0.70700 23.12700 1.000 8.79606 57 SER A CA 1
ATOM 413 C C . SER A 1 58 ? 21.53400 -0.44400 21.83500 1.000 8.37019 57 SER A C 1
ATOM 414 O O . SER A 1 58 ? 21.33400 -1.37900 21.05600 1.000 9.28576 57 SER A O 1
ATOM 417 N N . ALA A 1 59 ? 21.11600 0.79900 21.58200 1.000 7.75264 58 ALA A N 1
ATOM 418 C CA . ALA A 1 59 ? 20.43600 1.10900 20.33200 1.000 8.46427 58 ALA A CA 1
ATOM 419 C C . ALA A 1 59 ? 21.36100 1.01400 19.12800 1.000 8.17342 58 ALA A C 1
ATOM 420 O O . ALA A 1 59 ? 20.87600 0.91900 17.99300 1.000 7.88591 58 ALA A O 1
ATOM 422 N N . ILE A 1 60 ? 22.67800 1.04800 19.33800 1.000 7.47345 59 ILE A N 1
ATOM 423 C CA . ILE A 1 60 ? 23.60100 1.00900 18.20700 1.000 7.43916 59 ILE A CA 1
ATOM 424 C C . ILE A 1 60 ? 23.52700 -0.34200 17.50600 1.000 8.48483 59 ILE A C 1
ATOM 425 O O . ILE A 1 60 ? 23.37900 -0.41500 16.28400 1.000 8.50812 59 ILE A O 1
ATOM 430 N N . THR A 1 61 ? 23.59900 -1.43000 18.26900 1.000 8.97947 60 THR A N 1
ATOM 431 C CA . THR A 1 61 ? 23.47300 -2.76300 17.69200 1.000 10.90428 60 THR A CA 1
ATOM 432 C C . THR A 1 61 ? 22.02600 -3.23700 17.59500 1.000 11.40883 60 THR A C 1
ATOM 433 O O . THR A 1 61 ? 21.70500 -4.03000 16.70200 1.000 13.70484 60 THR A O 1
ATOM 437 N N . GLY A 1 62 ? 21.14800 -2.76400 18.47300 1.000 11.24273 61 GLY A N 1
ATOM 438 C CA . GLY A 1 62 ? 19.73700 -3.11500 18.43800 1.000 11.90946 61 GLY A CA 1
ATOM 439 C C . GLY A 1 62 ? 19.23800 -3.59500 19.78900 1.000 11.95473 61 GLY A C 1
ATOM 440 O O . GLY A 1 62 ? 19.97300 -4.20600 20.56800 1.000 13.49522 61 GLY A O 1
ATOM 441 N N . ASN A 1 63 ? 17.96300 -3.33300 20.06200 1.000 13.46410 62 ASN A N 1
ATOM 442 C CA . ASN A 1 63 ? 17.35300 -3.68700 21.34600 1.000 13.96913 62 ASN A CA 1
ATOM 443 C C . ASN A 1 63 ? 15.85300 -3.88700 21.13000 1.000 15.44246 62 ASN A C 1
ATOM 444 O O . ASN A 1 63 ? 15.39400 -4.04900 19.99400 1.000 16.28404 62 ASN A O 1
ATOM 449 N N . ALA A 1 64 ? 15.07900 -3.85100 22.22000 1.000 17.19690 63 ALA A N 1
ATOM 450 C CA . ALA A 1 64 ? 13.63800 -4.06900 22.12600 1.000 18.63496 63 ALA A CA 1
ATOM 451 C C . ALA A 1 64 ? 12.92200 -2.97700 21.34000 1.000 19.54793 63 ALA A C 1
ATOM 452 O O . ALA A 1 64 ? 11.79600 -3.20000 20.87600 1.000 20.45591 63 ALA A O 1
ATOM 454 N N . ASP A 1 65 ? 13.54400 -1.80800 21.18000 1.000 18.61922 64 ASP A N 1
ATOM 455 C CA . ASP A 1 65 ? 12.90955 -0.67939 20.51360 1.000 19.50874 64 ASP A CA 1
ATOM 456 C C . ASP A 1 65 ? 13.36600 -0.48100 19.07400 1.000 16.66725 64 ASP A C 1
ATOM 457 O O . ASP A 1 65 ? 12.77833 0.34531 18.36963 1.000 18.05576 64 ASP A O 1
ATOM 462 N N . GLY A 1 66 ? 14.38000 -1.20600 18.60900 1.000 13.28093 65 GLY A N 1
ATOM 463 C CA . GLY A 1 66 ? 14.86700 -0.95500 17.26200 1.000 11.76468 65 GLY A CA 1
ATOM 464 C C . GLY A 1 66 ? 15.89100 -1.97600 16.82000 1.000 11.30126 65 GLY A C 1
ATOM 465 O O . GLY A 1 66 ? 16.42500 -2.75000 17.61900 1.000 11.36428 65 GLY A O 1
ATOM 466 N N . ASN A 1 67 ? 16.18000 -1.94200 15.52300 1.000 11.12059 66 ASN A N 1
ATOM 467 C CA . ASN A 1 67 ? 16.96300 -2.98000 14.87200 1.000 10.85761 66 ASN A CA 1
ATOM 468 C C . ASN A 1 67 ? 18.43200 -2.62000 14.69000 1.000 10.21926 66 ASN A C 1
ATOM 469 O O . ASN A 1 67 ? 19.15000 -3.35600 14.00700 1.000 11.31668 66 ASN A O 1
ATOM 474 N N . GLY A 1 68 ? 18.89100 -1.51900 15.27100 1.000 8.30721 67 GLY A N 1
ATOM 475 C CA . GLY A 1 68 ? 20.28100 -1.12800 15.19000 1.000 6.97174 67 GLY A CA 1
ATOM 476 C C . GLY A 1 68 ? 20.53800 -0.08400 14.11500 1.000 7.43061 67 GLY A C 1
ATOM 477 O O . GLY A 1 68 ? 19.79100 0.06200 13.14200 1.000 7.32891 67 GLY A O 1
ATOM 478 N N . LEU A 1 69 ? 21.64500 0.63700 14.28800 1.000 6.77929 68 LEU A N 1
ATOM 479 C CA . LEU A 1 69 ? 21.97700 1.73000 13.38000 1.000 6.39234 68 LEU A CA 1
ATOM 480 C C . LEU A 1 69 ? 22.28600 1.22600 11.96900 1.000 7.42746 68 LEU A C 1
ATOM 481 O O . LEU A 1 69 ? 21.90000 1.86200 10.98100 1.000 7.31213 68 LEU A O 1
ATOM 486 N N . LYS A 1 70 ? 22.98000 0.09200 11.84400 1.000 7.42194 69 LYS A N 1
ATOM 487 C CA . LYS A 1 70 ? 23.33300 -0.39400 10.51200 1.000 7.35286 69 LYS A CA 1
ATOM 488 C C . LYS A 1 70 ? 22.08600 -0.67600 9.68000 1.000 7.57137 69 LYS A C 1
ATOM 489 O O . LYS A 1 70 ? 22.04500 -0.36800 8.48300 1.000 7.89689 69 LYS A O 1
ATOM 495 N N . PHE A 1 71 ? 21.06200 -1.26800 10.30300 1.000 7.23971 70 PHE A N 1
ATOM 496 C CA . PHE A 1 71 ? 19.78500 -1.51100 9.63900 1.000 7.75922 70 PHE A CA 1
ATOM 497 C C . PHE A 1 71 ? 19.26900 -0.24100 8.97600 1.000 7.03208 70 PHE A C 1
ATOM 498 O O . PHE A 1 71 ? 18.92200 -0.24000 7.78900 1.000 7.49109 70 PHE A O 1
ATOM 506 N N . HIS A 1 72 ? 19.25400 0.86800 9.72000 1.000 7.51300 71 HIS A N 1
ATOM 507 C CA . HIS A 1 72 ? 18.72900 2.12200 9.18100 1.000 6.76234 71 HIS A CA 1
ATOM 508 C C . HIS A 1 72 ? 19.62100 2.70100 8.09000 1.000 6.95874 71 HIS A C 1
ATOM 509 O O . HIS A 1 72 ? 19.11900 3.21600 7.08400 1.000 7.90477 71 HIS A O 1
ATOM 516 N N . LEU A 1 73 ? 20.94100 2.65100 8.27400 1.000 7.28199 72 LEU A N 1
ATOM 517 C CA . LEU A 1 73 ? 21.84000 3.17200 7.24700 1.000 7.28263 72 LEU A CA 1
ATOM 518 C C . LEU A 1 73 ? 21.69400 2.39400 5.94200 1.000 5.89431 72 LEU A C 1
ATOM 519 O O . LEU A 1 73 ? 21.63800 2.98800 4.85300 1.000 7.11712 72 LEU A O 1
ATOM 524 N N . ASP A 1 74 ? 21.61100 1.06300 6.03300 1.000 6.45556 73 ASP A N 1
ATOM 525 C CA . ASP A 1 74 ? 21.38100 0.24600 4.84300 1.000 7.09642 73 ASP A CA 1
ATOM 526 C C . ASP A 1 74 ? 20.03800 0.57400 4.19600 1.000 6.85274 73 ASP A C 1
ATOM 527 O O . ASP A 1 74 ? 19.93900 0.67600 2.96500 1.000 7.75601 73 ASP A O 1
ATOM 532 N N . ASN A 1 75 ? 18.98500 0.72900 5.00800 1.000 7.07021 74 ASN A N 1
ATOM 533 C CA . ASN A 1 75 ? 17.68800 1.12100 4.46000 1.000 7.75281 74 ASN A CA 1
ATOM 534 C C . ASN A 1 75 ? 17.78500 2.46900 3.76800 1.000 6.99473 74 ASN A C 1
ATOM 535 O O . ASN A 1 75 ? 17.17700 2.68100 2.71200 1.000 7.80885 74 ASN A O 1
ATOM 540 N N . ALA A 1 76 ? 18.51000 3.40800 4.37900 1.000 6.77383 75 ALA A N 1
ATOM 541 C CA . ALA A 1 76 ? 18.64200 4.73900 3.80400 1.000 6.71667 75 ALA A CA 1
ATOM 542 C C . ALA A 1 76 ? 19.33700 4.69900 2.44800 1.000 6.95040 75 ALA A C 1
ATOM 543 O O . ALA A 1 76 ? 18.92900 5.41400 1.52500 1.000 7.43585 75 ALA A O 1
ATOM 545 N N . VAL A 1 77 ? 20.39300 3.88500 2.28800 1.000 7.06997 76 VAL A N 1
ATOM 546 C CA . VAL A 1 77 ? 20.99700 3.85500 0.95100 1.000 8.86561 76 VAL A CA 1
ATOM 547 C C . VAL A 1 77 ? 20.03000 3.29000 -0.08200 1.000 8.32400 76 VAL A C 1
ATOM 548 O O . VAL A 1 77 ? 19.97200 3.78200 -1.21200 1.000 8.03664 76 VAL A O 1
ATOM 552 N N . ALA A 1 78 ? 19.20400 2.30400 0.30000 1.000 7.52451 77 ALA A N 1
ATOM 553 C CA . ALA A 1 78 ? 18.22000 1.78300 -0.65200 1.000 8.30747 77 ALA A CA 1
ATOM 554 C C . ALA A 1 78 ? 17.17100 2.83800 -0.99600 1.000 8.09645 77 ALA A C 1
ATOM 555 O O . ALA A 1 78 ? 16.78800 2.98800 -2.16100 1.000 8.88009 77 ALA A O 1
ATOM 557 N N . GLN A 1 79 ? 16.70900 3.59400 0.00600 1.000 7.82678 78 GLN A N 1
ATOM 558 C CA . GLN A 1 79 ? 15.73000 4.64800 -0.24800 1.000 7.57252 78 GLN A CA 1
ATOM 559 C C . GLN A 1 79 ? 16.31200 5.74400 -1.13200 1.000 6.84552 78 GLN A C 1
ATOM 560 O O . GLN A 1 79 ? 15.61800 6.26900 -2.01200 1.000 8.35584 78 GLN A O 1
ATOM 566 N N . GLN A 1 80 ? 17.58900 6.08700 -0.93000 1.000 7.41527 79 GLN A N 1
ATOM 567 C CA . GLN A 1 80 ? 18.22700 7.09300 -1.77400 1.000 7.49558 79 GLN A CA 1
ATOM 568 C C . GLN A 1 80 ? 18.28900 6.63300 -3.22600 1.000 8.64204 79 GLN A C 1
ATOM 569 O O . GLN A 1 80 ? 18.01100 7.41400 -4.14500 1.000 9.09420 79 GLN A O 1
ATOM 575 N N . LYS A 1 81 ? 18.65500 5.36800 -3.44900 1.000 9.17150 80 LYS A N 1
ATOM 576 C CA . LYS A 1 81 ? 18.68500 4.83100 -4.80900 1.000 10.89370 80 LYS A CA 1
ATOM 577 C C . LYS A 1 81 ? 17.32600 4.96300 -5.48500 1.000 10.49230 80 LYS A C 1
ATOM 578 O O . LYS A 1 81 ? 17.23900 5.33400 -6.66300 1.000 12.24741 80 LYS A O 1
ATOM 584 N N . ALA A 1 82 ? 16.25100 4.64200 -4.76400 1.000 9.11103 81 ALA A N 1
ATOM 585 C CA . ALA A 1 82 ? 14.92100 4.70400 -5.36200 1.000 9.57893 81 ALA A CA 1
ATOM 586 C C . ALA A 1 82 ? 14.48600 6.14200 -5.62100 1.000 8.94680 81 ALA A C 1
ATOM 587 O O . ALA A 1 82 ? 13.71000 6.39400 -6.54800 1.000 10.86557 81 ALA A O 1
ATOM 589 N N . ALA A 1 83 ? 14.98400 7.09600 -4.83300 1.000 8.33560 82 ALA A N 1
ATOM 590 C CA . ALA A 1 83 ? 14.60600 8.49200 -5.01300 1.000 9.40713 82 ALA A CA 1
ATOM 591 C C . ALA A 1 83 ? 15.38300 9.16500 -6.13400 1.000 10.10973 82 ALA A C 1
ATOM 592 O O . ALA A 1 83 ? 14.86000 10.08000 -6.78100 1.000 10.88373 82 ALA A O 1
ATOM 594 N N . GLY A 1 84 ? 16.63100 8.76400 -6.36100 1.000 10.07005 83 GLY A N 1
ATOM 595 C CA . GLY A 1 84 ? 17.41800 9.37900 -7.41600 1.000 10.24562 83 GLY A CA 1
ATOM 596 C C . GLY A 1 84 ? 17.83400 10.80900 -7.15700 1.000 10.20140 83 GLY A C 1
ATOM 597 O O . GLY A 1 84 ? 18.27400 11.49300 -8.08900 1.000 10.10692 83 GLY A O 1
ATOM 598 N N . VAL A 1 85 ? 17.71100 11.27600 -5.91800 1.000 9.23594 84 VAL A N 1
ATOM 599 C CA . VAL A 1 85 ? 18.14000 12.60400 -5.48500 1.000 8.38098 84 VAL A CA 1
ATOM 600 C C . VAL A 1 85 ? 18.82600 12.39500 -4.13900 1.000 7.69695 84 VAL A C 1
ATOM 601 O O . VAL A 1 85 ? 18.76800 11.28400 -3.59000 1.000 7.38781 84 VAL A O 1
ATOM 605 N N . PRO A 1 86 ? 19.49800 13.39600 -3.57200 1.000 7.55670 85 PRO A N 1
ATOM 606 C CA . PRO A 1 86 ? 20.12000 13.18300 -2.26100 1.000 7.29780 85 PRO A CA 1
ATOM 607 C C . PRO A 1 86 ? 19.08300 12.80900 -1.21000 1.000 7.14297 85 PRO A C 1
ATOM 608 O O . PRO A 1 86 ? 17.90000 13.14700 -1.31000 1.000 7.41864 85 PRO A O 1
ATOM 612 N N . LEU A 1 87 ? 19.53400 12.07500 -0.20500 1.000 6.62634 86 LEU A N 1
ATOM 613 C CA . LEU A 1 87 ? 18.67600 11.68400 0.90300 1.000 6.56262 86 LEU A CA 1
ATOM 614 C C . LEU A 1 87 ? 19.34900 12.07500 2.21000 1.000 6.92064 86 LEU A C 1
ATOM 615 O O . LEU A 1 87 ? 20.55300 11.86400 2.37700 1.000 7.05410 86 LEU A O 1
ATOM 620 N N . VAL A 1 88 ? 18.56600 12.63600 3.13200 1.000 6.40573 87 VAL A N 1
ATOM 621 C CA . VAL A 1 88 ? 19.01600 12.95000 4.48500 1.000 6.42287 87 VAL A CA 1
ATOM 622 C C . VAL A 1 88 ? 18.44500 11.91800 5.45000 1.000 6.68546 87 VAL A C 1
ATOM 623 O O . VAL A 1 88 ? 17.22100 11.73800 5.53400 1.000 7.00531 87 VAL A O 1
ATOM 627 N N . PHE A 1 89 ? 19.33800 11.26200 6.18800 1.000 6.00471 88 PHE A N 1
ATOM 628 C CA . PHE A 1 89 ? 18.98800 10.37400 7.28300 1.000 5.94844 88 PHE A CA 1
ATOM 629 C C . PHE A 1 89 ? 19.13000 11.16500 8.57800 1.000 5.35895 88 PHE A C 1
ATOM 630 O O . PHE A 1 89 ? 20.23000 11.60900 8.91300 1.000 5.81298 88 PHE A O 1
ATOM 638 N N . ASN A 1 90 ? 18.01600 11.37600 9.28100 1.000 5.44037 89 ASN A N 1
ATOM 639 C CA . ASN A 1 90 ? 18.03900 12.09500 10.55300 1.000 4.87575 89 ASN A CA 1
ATOM 640 C C . ASN A 1 90 ? 18.39800 11.14400 11.68600 1.000 5.49415 89 ASN A C 1
ATOM 641 O O . ASN A 1 90 ? 17.71400 10.14000 11.89900 1.000 5.68843 89 ASN A O 1
ATOM 646 N N . LEU A 1 91 ? 19.45000 11.48500 12.43000 1.000 5.22931 90 LEU A N 1
ATOM 647 C CA . LEU A 1 91 ? 20.00300 10.64900 13.48500 1.000 5.56415 90 LEU A CA 1
ATOM 648 C C . LEU A 1 91 ? 20.14200 11.51400 14.72900 1.000 5.66905 90 LEU A C 1
ATOM 649 O O . LEU A 1 91 ? 20.65600 12.63300 14.64300 1.000 6.41212 90 LEU A O 1
ATOM 654 N N . VAL A 1 92 ? 19.69600 11.02000 15.88200 1.000 5.12084 91 VAL A N 1
ATOM 655 C CA . VAL A 1 92 ? 19.80900 11.78000 17.12700 1.000 5.04667 91 VAL A CA 1
ATOM 656 C C . VAL A 1 92 ? 20.91100 11.19000 17.99600 1.000 4.90397 91 VAL A C 1
ATOM 657 O O . VAL A 1 92 ? 20.86800 10.00500 18.35800 1.000 5.27261 91 VAL A O 1
ATOM 661 N N . ILE A 1 93 ? 21.87800 12.03900 18.33300 1.000 5.27471 92 ILE A N 1
ATOM 662 C CA . ILE A 1 93 ? 22.97000 11.72400 19.24100 1.000 4.90274 92 ILE A CA 1
ATOM 663 C C . ILE A 1 93 ? 22.50900 12.18200 20.62500 1.000 5.79952 92 ILE A C 1
ATOM 664 O O . ILE A 1 93 ? 22.26400 13.37400 20.83900 1.000 5.79356 92 ILE A O 1
ATOM 669 N N . TYR A 1 94 ? 22.33200 11.24000 21.55500 1.000 5.21353 93 TYR A N 1
ATOM 670 C CA . TYR A 1 94 ? 21.61300 11.54700 22.79200 1.000 5.67559 93 TYR A CA 1
ATOM 671 C C . TYR A 1 94 ? 22.02200 10.59400 23.90500 1.000 5.08573 93 TYR A C 1
ATOM 672 O O . TYR A 1 94 ? 21.22000 9.75900 24.34200 1.000 6.14214 93 TYR A O 1
ATOM 681 N N . ASP A 1 95 ? 23.26500 10.71900 24.39100 1.000 5.16005 94 ASP A N 1
ATOM 682 C CA . ASP A 1 95 ? 23.67900 9.86200 25.49600 1.000 5.15321 94 ASP A CA 1
ATOM 683 C C . ASP A 1 95 ? 24.76400 10.48900 26.36500 1.000 5.37897 94 ASP A C 1
ATOM 684 O O . ASP A 1 95 ? 25.57200 9.75800 26.94900 1.000 6.28585 94 ASP A O 1
ATOM 689 N N . LEU A 1 96 ? 24.76900 11.81600 26.51800 1.000 5.01420 95 LEU A N 1
ATOM 690 C CA . LEU A 1 96 ? 25.84400 12.45800 27.27000 1.000 5.52920 95 LEU A CA 1
ATOM 691 C C . LEU A 1 96 ? 25.90400 11.93500 28.70300 1.000 5.85986 95 LEU A C 1
ATOM 692 O O . LEU A 1 96 ? 24.87300 11.59700 29.30100 1.000 6.71869 95 LEU A O 1
ATOM 697 N N . PRO A 1 97 ? 27.09600 11.89200 29.29500 1.000 5.86245 96 PRO A N 1
ATOM 698 C CA . PRO A 1 97 ? 27.17700 11.67600 30.74600 1.000 5.43135 96 PRO A CA 1
ATOM 699 C C . PRO A 1 97 ? 26.35000 12.73400 31.46300 1.000 6.18611 96 PRO A C 1
ATOM 700 O O . PRO A 1 97 ? 26.36800 13.90800 31.09300 1.000 7.40344 96 PRO A O 1
ATOM 704 N N . GLY A 1 98 ? 25.60400 12.30700 32.48100 1.000 6.67935 97 GLY A N 1
ATOM 705 C CA . GLY A 1 98 ? 24.74700 13.22800 33.20600 1.000 6.92738 97 GLY A CA 1
ATOM 706 C C . GLY A 1 98 ? 23.61200 13.79200 32.37800 1.000 6.22981 97 GLY A C 1
ATOM 707 O O . GLY A 1 98 ? 23.15000 14.90800 32.64400 1.000 6.87309 97 GLY A O 1
ATOM 708 N N . ARG A 1 99 ? 23.13900 13.03300 31.38500 1.000 6.34864 98 ARG A N 1
ATOM 709 C CA . ARG A 1 99 ? 22.11200 13.50400 30.46400 1.000 6.06905 98 ARG A CA 1
ATOM 710 C C . ARG A 1 99 ? 20.90200 14.04600 31.21300 1.000 7.01861 98 ARG A C 1
ATOM 711 O O . ARG A 1 99 ? 20.50300 13.51600 32.25100 1.000 8.56380 98 ARG A O 1
ATOM 719 N N . ASP A 1 100 ? 20.31800 15.11500 30.67200 1.000 6.65572 99 ASP A N 1
ATOM 720 C CA . ASP A 1 100 ? 19.09000 15.70800 31.20900 1.000 7.37572 99 ASP A CA 1
ATOM 721 C C . ASP A 1 100 ? 19.25800 16.09800 32.67900 1.000 7.77049 99 ASP A C 1
ATOM 722 O O . ASP A 1 100 ? 18.49900 15.67500 33.55000 1.000 8.80296 99 ASP A O 1
ATOM 727 N N . CYS A 1 101 ? 20.26500 16.93400 32.94100 1.000 8.47746 100 CYS A N 1
ATOM 728 C CA . CYS A 1 101 ? 20.68200 17.17600 34.32100 1.000 8.30062 100 CYS A CA 1
ATOM 729 C C . CYS A 1 101 ? 19.63400 17.89200 35.16400 1.000 9.26539 100 CYS A C 1
ATOM 730 O O . CYS A 1 101 ? 19.67500 17.77900 36.39400 1.000 11.29387 100 CYS A O 1
ATOM 733 N N . PHE A 1 102 ? 18.84800 18.69200 34.53600 1.000 9.78130 101 PHE A N 1
ATOM 734 C CA A PHE A 1 102 ? 17.64800 19.36000 35.23200 0.510 11.90207 101 PHE A CA 1
ATOM 735 C CA B PHE A 1 102 ? 17.70200 19.32500 35.33400 0.490 11.79973 101 PHE A CA 1
ATOM 736 C C . PHE A 1 102 ? 16.43500 18.38700 35.63900 1.000 13.19407 101 PHE A C 1
ATOM 737 O O . PHE A 1 102 ? 15.60600 18.86500 36.34100 1.000 14.71972 101 PHE A O 1
ATOM 752 N N . ALA A 1 103 ? 16.38300 17.16100 35.15100 1.000 15.72147 102 ALA A N 1
ATOM 753 C CA . ALA A 1 103 ? 15.36200 16.24500 35.52800 1.000 19.49923 102 ALA A CA 1
ATOM 754 C C . ALA A 1 103 ? 15.61600 15.82800 36.96000 1.000 26.04988 102 ALA A C 1
ATOM 755 O O . ALA A 1 103 ? 16.69700 15.61300 37.36400 1.000 25.60640 102 ALA A O 1
ATOM 757 N N . LEU A 1 104 ? 14.57900 15.75300 37.77500 1.000 33.34602 103 LEU A N 1
ATOM 758 C CA . LEU A 1 104 ? 14.83800 15.29900 39.17000 1.000 41.93941 103 LEU A CA 1
ATOM 759 C C . LEU A 1 104 ? 14.60700 13.77500 39.12600 1.000 41.88284 103 LEU A C 1
ATOM 760 O O . LEU A 1 104 ? 13.58700 13.27000 39.53900 1.000 42.29874 103 LEU A O 1
ATOM 762 N N . ALA A 1 105 ? 15.62900 13.10400 38.63500 1.000 41.06771 104 ALA A N 1
ATOM 763 C CA . ALA A 1 105 ? 15.76200 11.70800 38.31000 1.000 40.15254 104 ALA A CA 1
ATOM 764 C C . ALA A 1 105 ? 17.10300 11.57600 37.59900 1.000 39.49446 104 ALA A C 1
ATOM 765 O O . ALA A 1 105 ? 17.63700 12.57100 37.07200 1.000 39.40332 104 ALA A O 1
ATOM 767 N N . SER A 1 106 ? 17.61100 10.35300 37.58100 1.000 38.27529 105 SER A N 1
ATOM 768 C CA . SER A 1 106 ? 18.82700 10.00700 36.84800 1.000 37.04119 105 SER A CA 1
ATOM 769 C C . SER A 1 106 ? 18.37900 9.41400 35.51600 1.000 35.10042 105 SER A C 1
ATOM 770 O O . SER A 1 106 ? 18.19800 8.20400 35.38100 1.000 35.70750 105 SER A O 1
ATOM 773 N N . ASN A 1 107 ? 18.20300 10.28500 34.52000 1.000 32.61234 106 ASN A N 1
ATOM 774 C CA . ASN A 1 107 ? 17.61800 9.85800 33.25500 1.000 30.84330 106 ASN A CA 1
ATOM 775 C C . ASN A 1 107 ? 18.64600 9.26700 32.29500 1.000 28.26685 106 ASN A C 1
ATOM 776 O O . ASN A 1 107 ? 18.29500 8.40500 31.48300 1.000 29.16596 106 ASN A O 1
ATOM 781 N N . GLY A 1 108 ? 19.90000 9.70500 32.35700 1.000 23.78303 107 GLY A N 1
ATOM 782 C CA . GLY A 1 108 ? 20.91800 9.21600 31.43900 1.000 19.46339 107 GLY A CA 1
ATOM 783 C C . GLY A 1 108 ? 21.62300 7.98200 31.98300 1.000 15.80088 107 GLY A C 1
ATOM 784 O O . GLY A 1 108 ? 21.92900 7.89800 33.17000 1.000 17.42967 107 GLY A O 1
ATOM 785 N N . GLU A 1 109 ? 21.88300 7.02500 31.08900 1.000 11.54597 108 GLU A N 1
ATOM 786 C CA . GLU A 1 109 ? 22.54200 5.78700 31.49800 1.000 9.92064 108 GLU A CA 1
ATOM 787 C C . GLU A 1 109 ? 24.00300 5.98700 31.88800 1.000 9.42643 108 GLU A C 1
ATOM 788 O O . GLU A 1 109 ? 24.54800 5.15800 32.62300 1.000 9.65458 108 GLU A O 1
ATOM 794 N N . LEU A 1 110 ? 24.65300 7.04600 31.41300 1.000 7.04440 109 LEU A N 1
ATOM 795 C CA . LEU A 1 110 ? 26.05600 7.26900 31.75200 1.000 7.27881 109 LEU A CA 1
ATOM 796 C C . LEU A 1 110 ? 26.15400 8.30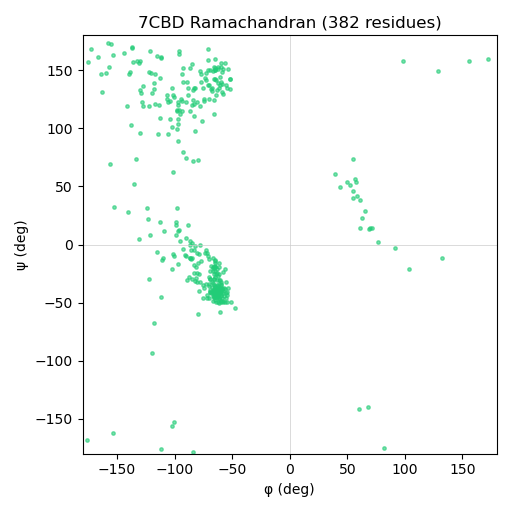600 32.85800 1.000 7.28988 109 LEU A C 1
ATOM 797 O O . LEU A 1 110 ? 25.60000 9.40600 32.71200 1.000 8.61423 109 LEU A O 1
ATOM 802 N N . PRO A 1 111 ? 26.84000 8.01500 33.96100 1.000 8.27048 110 PRO A N 1
ATOM 803 C CA . PRO A 1 111 ? 26.95700 9.00500 35.03400 1.000 8.81810 110 PRO A CA 1
ATOM 804 C C . PRO A 1 111 ? 27.86300 10.15000 34.62500 1.000 7.39928 110 PRO A C 1
ATOM 805 O O . PRO A 1 111 ? 28.72000 10.02600 33.74300 1.000 7.21833 110 PRO A O 1
ATOM 809 N N . ALA A 1 112 ? 27.67700 11.27500 35.31900 1.000 7.72459 111 ALA A N 1
ATOM 810 C CA . ALA A 1 112 ? 28.50600 12.46600 35.14100 1.000 8.13152 111 ALA A CA 1
ATOM 811 C C . ALA A 1 112 ? 29.81800 12.27000 35.90000 1.000 8.49045 111 ALA A C 1
ATOM 812 O O . ALA A 1 112 ? 30.04900 12.84100 36.96700 1.000 9.06575 111 ALA A O 1
ATOM 814 N N . THR A 1 113 ? 30.66800 11.40400 35.34100 1.000 7.32110 112 THR A N 1
ATOM 815 C CA . THR A 1 113 ? 31.98500 11.10100 35.88400 1.000 7.75794 112 THR A CA 1
ATOM 816 C C . THR A 1 113 ? 32.93100 10.87800 34.71600 1.000 8.47820 112 THR A C 1
ATOM 817 O O . THR A 1 113 ? 32.50400 10.65200 33.58100 1.000 8.33048 112 THR A O 1
ATOM 821 N N . ASP A 1 114 ? 34.23300 10.90200 35.01600 1.000 9.46717 113 ASP A N 1
ATOM 822 C CA . ASP A 1 114 ? 35.23200 10.60200 33.99300 1.000 10.67383 113 ASP A CA 1
ATOM 823 C C . ASP A 1 114 ? 34.99700 9.23300 33.37200 1.000 10.05511 113 ASP A C 1
ATOM 824 O O . ASP A 1 114 ? 35.18100 9.05600 32.16500 1.000 11.01693 113 ASP A O 1
ATOM 829 N N . ALA A 1 115 ? 34.59100 8.24900 34.17800 1.000 10.17136 114 ALA A N 1
ATOM 830 C CA . ALA A 1 115 ? 34.31200 6.92600 33.62700 1.000 10.42439 114 ALA A CA 1
ATOM 831 C C . ALA A 1 115 ? 33.13400 6.98100 32.66600 1.000 8.98095 114 ALA A C 1
ATOM 832 O O . ALA A 1 115 ? 33.14800 6.33300 31.61300 1.000 9.79954 114 ALA A O 1
ATOM 834 N N . GLY A 1 116 ? 32.10400 7.75600 33.01300 1.000 8.68311 115 GLY A N 1
ATOM 835 C CA . GLY A 1 116 ? 30.98300 7.92000 32.10300 1.000 8.44736 115 GLY A CA 1
ATOM 836 C C . GLY A 1 116 ? 31.39400 8.57200 30.79600 1.000 7.75898 115 GLY A C 1
ATOM 837 O O . GLY A 1 116 ? 30.96900 8.15200 29.71500 1.000 7.97691 115 GLY A O 1
ATOM 838 N N . LEU A 1 117 ? 32.25000 9.59400 30.87600 1.000 7.58368 116 LEU A N 1
ATOM 839 C CA . LEU A 1 117 ? 32.73100 10.24800 29.66200 1.000 7.95134 116 LEU A CA 1
ATOM 840 C C . LEU A 1 117 ? 33.58100 9.30800 28.81700 1.000 8.13490 116 LEU A C 1
ATOM 841 O O . LEU A 1 117 ? 33.47300 9.31000 27.58900 1.000 7.98929 116 LEU A O 1
ATOM 846 N N . ALA A 1 118 ? 34.43800 8.50400 29.44800 1.000 8.14802 117 ALA A N 1
ATOM 847 C CA . ALA A 1 118 ? 35.24300 7.56900 28.66600 1.000 8.99736 117 ALA A CA 1
ATOM 848 C C . ALA A 1 118 ? 34.35300 6.58000 27.91900 1.000 8.72193 117 ALA A C 1
ATOM 849 O O . ALA A 1 118 ? 34.63700 6.22100 26.77000 1.000 9.40152 117 ALA A O 1
ATOM 851 N N A ARG A 1 119 ? 33.26700 6.13800 28.56000 0.430 8.86346 118 ARG A N 1
ATOM 852 N N B ARG A 1 119 ? 33.25600 6.14800 28.54400 0.570 8.08261 118 ARG A N 1
ATOM 853 C CA A ARG A 1 119 ? 32.30600 5.25800 27.90200 0.430 9.56290 118 ARG A CA 1
ATOM 854 C CA B ARG A 1 119 ? 32.32100 5.24900 27.87300 0.570 8.18236 118 ARG A CA 1
ATOM 855 C C A ARG A 1 119 ? 31.59200 5.97600 26.76500 0.430 8.26648 118 ARG A C 1
ATOM 856 C C B ARG A 1 119 ? 31.55800 5.96600 26.76500 0.570 7.50670 118 ARG A C 1
ATOM 857 O O A ARG A 1 119 ? 31.40900 5.40900 25.68100 0.430 8.67613 118 ARG A O 1
ATOM 858 O O B ARG A 1 119 ? 31.29900 5.38700 25.70300 0.570 8.18055 118 ARG A O 1
ATOM 873 N N . TYR A 1 120 ? 31.17400 7.22100 26.99900 1.000 7.51009 119 TYR A N 1
ATOM 874 C CA . TYR A 1 120 ? 30.53200 8.00500 25.94700 1.000 7.02408 119 TYR A CA 1
ATOM 875 C C . TYR A 1 120 ? 31.40900 8.06600 24.70200 1.000 7.14874 119 TYR A C 1
ATOM 876 O O . TYR A 1 120 ? 30.93700 7.86800 23.57900 1.000 7.75341 119 TYR A O 1
ATOM 885 N N . LYS A 1 121 ? 32.70200 8.31500 24.89200 1.000 7.45031 120 LYS A N 1
ATOM 886 C CA . LYS A 1 121 ? 33.60600 8.41900 23.75600 1.000 8.32362 120 LYS A CA 1
ATOM 887 C C . LYS A 1 121 ? 33.79800 7.07000 23.07300 1.000 8.83771 120 LYS A C 1
ATOM 888 O O . LYS A 1 121 ? 33.62500 6.95200 21.85600 1.000 9.51809 120 LYS A O 1
ATOM 894 N N A SER A 1 122 ? 34.14700 6.03700 23.84100 0.670 10.31597 121 SER A N 1
ATOM 895 N N B SER A 1 122 ? 34.15700 6.04000 23.84100 0.330 9.86282 121 SER A N 1
ATOM 896 C CA A SER A 1 122 ? 34.62400 4.78900 23.25800 0.670 11.97553 121 SER A CA 1
ATOM 897 C CA B SER A 1 122 ? 34.62700 4.78700 23.26100 0.330 10.93388 121 SER A CA 1
ATOM 898 C C A SER A 1 122 ? 33.51100 3.82000 22.89000 0.670 11.69358 121 SER A C 1
ATOM 899 C C B SER A 1 122 ? 33.50500 3.83000 22.88200 0.330 11.11654 121 SER A C 1
ATOM 900 O O A SER A 1 122 ? 33.66200 3.06100 21.92600 0.670 12.87057 121 SER A O 1
ATOM 901 O O B SER A 1 122 ? 33.64200 3.09300 21.89900 0.330 11.82859 121 SER A O 1
ATOM 906 N N . GLU A 1 123 ? 32.40400 3.81500 23.63400 1.000 11.07698 122 GLU A N 1
ATOM 907 C CA . GLU A 1 123 ? 31.32900 2.85600 23.42300 1.000 11.06544 122 GLU A CA 1
ATOM 908 C C . GLU A 1 123 ? 30.07900 3.46300 22.81200 1.000 9.58072 122 GLU A C 1
ATOM 909 O O . GLU A 1 123 ? 29.16600 2.71600 22.43600 1.000 10.45167 122 GLU A O 1
ATOM 915 N N . TYR A 1 124 ? 30.00700 4.78800 22.70400 1.000 7.92697 123 TYR A N 1
ATOM 916 C CA . TYR A 1 124 ? 28.85000 5.43500 22.09500 1.000 7.56617 123 TYR A CA 1
ATOM 917 C C . TYR A 1 124 ? 29.26000 6.20200 20.84100 1.000 6.44341 123 TYR A C 1
ATOM 918 O O . TYR A 1 124 ? 28.89100 5.79900 19.73200 1.000 7.31896 123 TYR A O 1
ATOM 927 N N . ILE A 1 125 ? 30.03800 7.28000 20.96800 1.000 6.86111 124 ILE A N 1
ATOM 928 C CA . ILE A 1 125 ? 30.40200 8.06100 19.78700 1.000 6.44373 124 ILE A CA 1
ATOM 929 C C . ILE A 1 125 ? 31.25900 7.24000 18.82400 1.000 7.18711 124 ILE A C 1
ATOM 930 O O . ILE A 1 125 ? 31.01500 7.22800 17.61200 1.000 7.81991 124 ILE A O 1
ATOM 935 N N . ASP A 1 126 ? 32.29500 6.56800 19.33300 1.000 7.51429 125 ASP A N 1
ATOM 936 C CA . ASP A 1 126 ? 33.19900 5.86800 18.41500 1.000 8.25479 125 ASP A CA 1
ATOM 937 C C . ASP A 1 126 ? 32.48100 4.84600 17.54200 1.000 8.17301 125 ASP A C 1
ATOM 938 O O . ASP A 1 126 ? 32.69500 4.85900 16.31700 1.000 8.50296 125 ASP A O 1
ATOM 943 N N . PRO A 1 127 ? 31.63900 3.94800 18.07200 1.000 7.76817 126 PRO A N 1
ATOM 944 C CA . PRO A 1 127 ? 30.96600 2.99300 17.17400 1.000 8.53422 126 PRO A CA 1
ATOM 945 C C . PRO A 1 127 ? 29.97800 3.65000 16.23200 1.000 8.32906 126 PRO A C 1
ATOM 946 O O . PRO A 1 127 ? 29.81100 3.18100 15.10100 1.000 9.05671 126 PRO A O 1
ATOM 950 N N . ILE A 1 128 ? 29.30800 4.71900 16.65600 1.000 7.26490 127 ILE A N 1
ATOM 951 C CA . ILE A 1 128 ? 28.42600 5.42900 15.73600 1.000 7.21527 127 ILE A CA 1
ATOM 952 C C . ILE A 1 128 ? 29.23100 6.03100 14.58600 1.000 7.16352 127 ILE A C 1
ATOM 953 O O . ILE A 1 128 ? 28.90000 5.85000 13.40800 1.000 7.59644 127 ILE A O 1
ATOM 958 N N . ALA A 1 129 ? 30.31600 6.74000 14.91300 1.000 7.32269 128 ALA A N 1
ATOM 959 C CA . ALA A 1 129 ? 31.15200 7.34400 13.87800 1.000 8.32970 128 ALA A CA 1
ATOM 960 C C . ALA A 1 129 ? 31.76000 6.28400 12.96600 1.000 8.56729 128 ALA A C 1
ATOM 961 O O . ALA A 1 129 ? 31.88300 6.49300 11.75500 1.000 9.35134 128 ALA A O 1
ATOM 963 N N . ASP A 1 130 ? 32.14400 5.13600 13.53000 1.000 10.11896 129 ASP A N 1
ATOM 964 C CA A ASP A 1 130 ? 32.71700 4.06500 12.72000 0.560 11.69079 129 ASP A CA 1
ATOM 965 C CA B ASP A 1 130 ? 32.71700 4.06700 12.71600 0.440 11.02879 129 ASP A CA 1
ATOM 966 C C . ASP A 1 130 ? 31.72000 3.57100 11.68100 1.000 11.34913 129 ASP A C 1
ATOM 967 O O . ASP A 1 130 ? 32.09500 3.24900 10.54700 1.000 13.24469 129 ASP A O 1
ATOM 976 N N . LEU A 1 131 ? 30.44600 3.49200 12.05200 1.000 10.32055 130 LEU A N 1
ATOM 977 C CA . LEU A 1 131 ? 29.43200 3.09700 11.08400 1.000 10.91539 130 LEU A CA 1
ATOM 978 C C . LEU A 1 131 ? 29.19300 4.20600 10.06700 1.000 9.70316 130 LEU A C 1
ATOM 979 O O . LEU A 1 131 ? 29.14300 3.95200 8.85800 1.000 10.56531 130 LEU A O 1
ATOM 984 N N . LEU A 1 132 ? 29.05700 5.45000 10.53800 1.000 8.86188 131 LEU A N 1
ATOM 985 C CA . LEU A 1 132 ? 28.73700 6.55200 9.63700 1.000 8.66595 131 LEU A CA 1
ATOM 986 C C . LEU A 1 132 ? 29.83400 6.79900 8.61400 1.000 9.41648 131 LEU A C 1
ATOM 987 O O . LEU A 1 132 ? 29.54500 7.25300 7.50300 1.000 10.22481 131 LEU A O 1
ATOM 992 N N A ASP A 1 133 ? 31.08500 6.50900 8.97000 0.690 9.18753 132 ASP A N 1
ATOM 993 N N B ASP A 1 133 ? 31.09200 6.53700 8.96000 0.310 9.58828 132 ASP A N 1
ATOM 994 C CA A ASP A 1 133 ? 32.23600 6.74300 8.10600 0.690 10.23416 132 ASP A CA 1
ATOM 995 C CA B ASP A 1 133 ? 32.17600 6.79500 8.01900 0.310 10.21244 132 ASP A CA 1
ATOM 996 C C A ASP A 1 133 ? 32.48700 5.60200 7.12900 0.690 10.55468 132 ASP A C 1
ATOM 997 C C B ASP A 1 133 ? 32.45800 5.62600 7.08500 0.310 10.23900 132 ASP A C 1
ATOM 998 O O A ASP A 1 133 ? 33.43900 5.67300 6.34400 0.690 12.19142 132 ASP A O 1
ATOM 999 O O B ASP A 1 133 ? 33.40700 5.69600 6.29600 0.310 10.91442 132 ASP A O 1
ATOM 1008 N N . ASN A 1 134 ? 31.66900 4.56000 7.15600 1.000 9.87365 133 ASN A N 1
ATOM 1009 C CA . ASN A 1 134 ? 31.87200 3.43100 6.26200 1.000 9.38175 133 ASN A CA 1
ATOM 1010 C C . ASN A 1 134 ? 31.62900 3.87200 4.82100 1.000 10.26780 133 ASN A C 1
ATOM 1011 O O . ASN A 1 134 ? 30.63300 4.55500 4.54900 1.000 10.65349 133 ASN A O 1
ATOM 1016 N N . PRO A 1 135 ? 32.50800 3.51300 3.87600 1.000 12.32502 134 PRO A N 1
ATOM 1017 C CA . PRO A 1 135 ? 32.28500 3.91800 2.47500 1.000 13.34080 134 PRO A CA 1
ATOM 1018 C C . PRO A 1 135 ? 30.95000 3.46700 1.90800 1.000 11.19951 134 PRO A C 1
ATOM 1019 O O . PRO A 1 135 ? 30.48100 4.05400 0.92500 1.000 11.01494 134 PRO A O 1
ATOM 1023 N N . GLU A 1 136 ? 30.32500 2.44900 2.50100 1.000 10.54912 135 GLU A N 1
ATOM 1024 C CA . GLU A 1 136 ? 28.99800 2.01200 2.08700 1.000 10.88021 135 GLU A CA 1
ATOM 1025 C C . GLU A 1 136 ? 27.95900 3.12400 2.16900 1.000 10.51097 135 GLU A C 1
ATOM 1026 O O . GLU A 1 136 ? 26.93900 3.06100 1.47400 1.000 11.44781 135 GLU A O 1
ATOM 1032 N N . TYR A 1 137 ? 28.18600 4.14100 2.99800 1.000 9.82510 136 TYR A N 1
ATOM 1033 C CA . TYR A 1 137 ? 27.18200 5.16700 3.24900 1.000 9.45383 136 TYR A CA 1
ATOM 1034 C C . TYR A 1 137 ? 27.53300 6.50900 2.62700 1.000 10.00331 136 TYR A C 1
ATOM 1035 O O . TYR A 1 137 ? 26.85700 7.50300 2.90300 1.000 10.30096 136 TYR A O 1
ATOM 1044 N N . GLU A 1 138 ? 28.54400 6.55400 1.75700 1.000 10.79423 137 GLU A N 1
ATOM 1045 C CA . GLU A 1 138 ? 28.89800 7.81200 1.11200 1.000 12.18054 137 GLU A CA 1
ATOM 1046 C C . GLU A 1 138 ? 27.77400 8.35100 0.23400 1.000 11.27740 137 GLU A C 1
ATOM 1047 O O . GLU A 1 138 ? 27.73900 9.55500 -0.03500 1.000 11.35803 137 GLU A O 1
ATOM 1053 N N . SER A 1 139 ? 26.84200 7.50000 -0.18800 1.000 9.24878 138 SER A N 1
ATOM 1054 C CA . SER A 1 139 ? 25.75900 7.91300 -1.07200 1.000 8.71616 138 SER A CA 1
ATOM 1055 C C . SER A 1 139 ? 24.58900 8.56100 -0.33900 1.000 8.83069 138 SER A C 1
ATOM 1056 O O . SER A 1 139 ? 23.61800 8.96100 -0.99300 1.000 10.14980 138 SER A O 1
ATOM 1059 N N . ILE A 1 140 ? 24.63400 8.66400 0.98700 1.000 7.40899 139 ILE A N 1
ATOM 1060 C CA . ILE A 1 140 ? 23.58400 9.33100 1.74400 1.000 7.04523 139 ILE A CA 1
ATOM 1061 C C . ILE A 1 140 ? 24.20000 10.47600 2.54200 1.000 7.15175 139 ILE A C 1
ATOM 1062 O O . ILE A 1 140 ? 25.42100 10.58900 2.67700 1.000 9.22529 139 ILE A O 1
ATOM 1067 N N . ARG A 1 141 ? 23.33300 11.34300 3.04800 1.000 6.97580 140 ARG A N 1
ATOM 1068 C CA . ARG A 1 141 ? 23.71500 12.39800 3.97100 1.000 6.11290 140 ARG A CA 1
ATOM 1069 C C . ARG A 1 141 ? 23.08800 12.08800 5.31900 1.000 6.38465 140 ARG A C 1
ATOM 1070 O O . ARG A 1 141 ? 21.97300 11.56700 5.38300 1.000 6.99509 140 ARG A O 1
ATOM 1078 N N . ILE A 1 142 ? 23.80500 12.39300 6.39400 1.000 5.84216 141 ILE A N 1
ATOM 1079 C CA . ILE A 1 142 ? 23.30700 12.17700 7.74700 1.000 5.98952 141 ILE A CA 1
ATOM 1080 C C . ILE A 1 142 ? 23.20600 13.53600 8.42400 1.000 5.84998 141 ILE A C 1
ATOM 1081 O O . ILE A 1 142 ? 24.20300 14.26300 8.51900 1.000 6.78017 141 ILE A O 1
ATOM 1086 N N . ALA A 1 143 ? 22.00400 13.89600 8.86000 1.000 5.05409 142 ALA A N 1
ATOM 1087 C CA . ALA A 1 143 ? 21.80700 15.08500 9.67800 1.000 5.61285 142 ALA A CA 1
ATOM 1088 C C . ALA A 1 143 ? 21.76600 14.61000 11.12000 1.000 5.91533 142 ALA A C 1
ATOM 1089 O O . ALA A 1 143 ? 20.81200 13.94700 11.53200 1.000 6.01221 142 ALA A O 1
ATOM 1091 N N . ALA A 1 144 ? 22.81900 14.90600 11.86400 1.000 5.71310 143 ALA A N 1
ATOM 1092 C CA . ALA A 1 144 ? 22.95300 14.46300 13.24400 1.000 5.30829 143 ALA A CA 1
ATOM 1093 C C . ALA A 1 144 ? 22.46000 15.58300 14.15200 1.000 4.93386 143 ALA A C 1
ATOM 1094 O O . ALA A 1 144 ? 23.06800 16.66200 14.20300 1.000 5.63804 143 ALA A O 1
ATOM 1096 N N . THR A 1 145 ? 21.33800 15.34300 14.83600 1.000 4.96624 144 THR A N 1
ATOM 1097 C CA . THR A 1 145 ? 20.89800 16.25500 15.88400 1.000 5.08252 144 THR A CA 1
ATOM 1098 C C . THR A 1 145 ? 21.73700 15.97400 17.12700 1.000 4.38984 144 THR A C 1
ATOM 1099 O O . THR A 1 145 ? 21.71900 14.85500 17.65000 1.000 5.33931 144 THR A O 1
ATOM 1103 N N . ILE A 1 146 ? 22.48400 16.97600 17.58900 1.000 4.92611 145 ILE A N 1
ATOM 1104 C CA . ILE A 1 146 ? 23.52000 16.78100 18.60300 1.000 5.40061 145 ILE A CA 1
ATOM 1105 C C . ILE A 1 146 ? 22.95400 17.12500 19.98000 1.000 5.25920 145 ILE A C 1
ATOM 1106 O O . ILE A 1 146 ? 22.82000 18.30000 20.34300 1.000 5.44379 145 ILE A O 1
ATOM 1111 N N . GLU A 1 147 ? 22.65100 16.08600 20.75300 1.000 5.11243 146 GLU A N 1
ATOM 1112 C CA . GLU A 1 147 ? 22.40900 16.10400 22.19500 1.000 4.87723 146 GLU A CA 1
ATOM 1113 C C . GLU A 1 147 ? 21.32200 17.07900 22.63300 1.000 4.71364 146 GLU A C 1
ATOM 1114 O O . GLU A 1 147 ? 21.60200 18.11700 23.25000 1.000 5.40720 146 GLU A O 1
ATOM 1120 N N . PRO A 1 148 ? 20.06100 16.74800 22.36700 1.000 4.59660 147 PRO A N 1
ATOM 1121 C CA . PRO A 1 148 ? 18.95300 17.52800 22.93400 1.000 5.83497 147 PRO A CA 1
ATOM 1122 C C . PRO A 1 148 ? 19.06700 17.65200 24.45000 1.000 5.57934 147 PRO A C 1
ATOM 1123 O O . PRO A 1 148 ? 19.63500 16.79200 25.12400 1.000 5.63424 147 PRO A O 1
ATOM 1127 N N . ASP A 1 149 ? 18.52900 18.75200 24.98200 1.000 5.74368 148 ASP A N 1
ATOM 1128 C CA . ASP A 1 149 ? 18.45400 18.96200 26.43000 1.000 6.48295 148 ASP A CA 1
ATOM 1129 C C . ASP A 1 149 ? 19.82400 18.92400 27.10400 1.000 5.67781 148 ASP A C 1
ATOM 1130 O O . ASP A 1 149 ? 19.97900 18.34600 28.18200 1.000 6.54594 148 ASP A O 1
ATOM 1135 N N . SER A 1 150 ? 20.82800 19.54900 26.48300 1.000 5.63112 149 SER A N 1
ATOM 1136 C CA . SER A 1 150 ? 22.17300 19.52100 27.05200 1.000 5.47058 149 SER A CA 1
ATOM 1137 C C . SER A 1 150 ? 22.68600 20.91900 27.38300 1.000 5.13116 149 SER A C 1
ATOM 1138 O O . SER A 1 150 ? 22.41000 21.44300 28.46900 1.000 5.65092 149 SER A O 1
ATOM 1141 N N . LEU A 1 151 ? 23.40700 21.53700 26.44500 1.000 5.54095 150 LEU A N 1
ATOM 1142 C CA . LEU A 1 151 ? 24.19700 22.72800 26.76200 1.000 6.82915 150 LEU A CA 1
ATOM 1143 C C . LEU A 1 151 ? 23.42400 23.87200 27.40700 1.000 7.66366 150 LEU A C 1
ATOM 1144 O O . LEU A 1 151 ? 23.97900 24.51300 28.31800 1.000 8.94666 150 LEU A O 1
ATOM 1149 N N . PRO A 1 152 ? 22.19600 24.20400 26.99800 1.000 7.71200 151 PRO A N 1
ATOM 1150 C CA . PRO A 1 152 ? 21.50600 25.33700 27.63500 1.000 8.72645 151 PRO A CA 1
ATOM 1151 C C . PRO A 1 152 ? 21.17400 25.12500 29.10600 1.000 7.62650 151 PRO A C 1
ATOM 1152 O O . PRO A 1 152 ? 20.83700 26.10300 29.78600 1.000 8.46170 151 PRO A O 1
ATOM 1156 N N . ASN A 1 153 ? 21.24700 23.89400 29.61800 1.000 6.54119 152 ASN A N 1
ATOM 1157 C CA . ASN A 1 153 ? 21.13200 23.71300 31.06100 1.000 6.24985 152 ASN A CA 1
ATOM 1158 C C . ASN A 1 153 ? 22.24800 24.43500 31.79600 1.000 7.24505 152 ASN A C 1
ATOM 1159 O O . ASN A 1 153 ? 22.08600 24.79300 32.96600 1.000 8.24219 152 ASN A O 1
ATOM 1164 N N . LEU A 1 154 ? 23.38400 24.65900 31.13300 1.000 7.91637 153 LEU A N 1
ATOM 1165 C CA . LEU A 1 154 ? 24.54100 25.23000 31.80700 1.000 10.71254 153 LEU A CA 1
ATOM 1166 C C . LEU A 1 154 ? 24.41100 26.72800 32.03400 1.000 12.75174 153 LEU A C 1
ATOM 1167 O O . LEU A 1 154 ? 25.17900 27.28600 32.82700 1.000 14.84537 153 LEU A O 1
ATOM 1172 N N . THR A 1 155 ? 23.45700 27.38500 31.37000 1.000 12.67136 154 THR A N 1
ATOM 1173 C CA . THR A 1 155 ? 23.22900 28.81300 31.53700 1.000 15.44679 154 THR A CA 1
ATOM 1174 C C . THR A 1 155 ? 21.87500 29.14600 32.14600 1.000 14.30961 154 THR A C 1
ATOM 1175 O O . THR A 1 155 ? 21.61600 30.32100 32.42800 1.000 16.45740 154 THR A O 1
ATOM 1179 N N . THR A 1 156 ? 21.00300 28.16600 32.33500 1.000 10.13933 155 THR A N 1
ATOM 1180 C CA . THR A 1 156 ? 19.70100 28.38500 32.94000 1.000 8.24223 155 THR A CA 1
ATOM 1181 C C . THR A 1 156 ? 19.46200 27.55600 34.19000 1.000 7.90640 155 THR A C 1
ATOM 1182 O O . THR A 1 156 ? 18.70500 27.98400 35.06300 1.000 9.31254 155 THR A O 1
ATOM 1186 N N . ASN A 1 157 ? 20.07000 26.37800 34.29000 1.000 7.61851 156 ASN A N 1
ATOM 1187 C CA . ASN A 1 157 ? 19.75500 25.41200 35.33300 1.000 7.05282 156 ASN A CA 1
ATOM 1188 C C . ASN A 1 157 ? 20.97900 25.03200 36.15000 1.000 7.24122 156 ASN A C 1
ATOM 1189 O O . ASN A 1 157 ? 20.98400 23.98200 36.79300 1.000 8.25496 156 ASN A O 1
ATOM 1194 N N . ILE A 1 158 ? 22.00800 25.88400 36.15000 1.000 7.99430 157 ILE A N 1
ATOM 1195 C CA . ILE A 1 158 ? 23.26300 25.56800 36.82200 1.000 8.43789 157 ILE A CA 1
ATOM 1196 C C . ILE A 1 158 ? 23.13200 25.62400 38.33600 1.000 9.78087 157 ILE A C 1
ATOM 1197 O O . ILE A 1 158 ? 24.06300 25.22600 39.04100 1.000 11.56298 157 ILE A O 1
ATOM 1202 N N . SER A 1 159 ? 21.98800 26.09000 38.85600 1.000 9.62581 158 SER A N 1
ATOM 1203 C CA . SER A 1 159 ? 21.72900 26.02700 40.29100 1.000 10.97302 158 SER A CA 1
ATOM 1204 C C . SER A 1 159 ? 21.46500 24.60500 40.76100 1.000 12.16156 158 SER A C 1
ATOM 1205 O O . SER A 1 159 ? 21.50100 24.35100 41.97000 1.000 14.35080 158 SER A O 1
ATOM 1208 N N A GLU A 1 160 ? 21.20000 23.68600 39.84200 0.460 12.45824 159 GLU A N 1
ATOM 1209 N N B GLU A 1 160 ? 21.19100 23.68000 39.84600 0.540 12.20349 159 GLU A N 1
ATOM 1210 C CA A GLU A 1 160 ? 21.01500 22.28800 40.19700 0.460 12.87367 159 GLU A CA 1
ATOM 1211 C CA B GLU A 1 160 ? 21.00300 22.28500 40.22100 0.540 12.34801 159 GLU A CA 1
ATOM 1212 C C A GLU A 1 160 ? 22.37700 21.60900 40.28100 0.460 11.73874 159 GLU A C 1
ATOM 1213 C C B GLU A 1 160 ? 22.36000 21.59500 40.28200 0.540 11.32489 159 GLU A C 1
ATOM 1214 O O A GLU A 1 160 ? 23.15000 21.67800 39.31800 0.460 11.48126 159 GLU A O 1
ATOM 1215 O O B GLU A 1 160 ? 23.11400 21.64600 39.30200 0.540 11.14171 159 GLU A O 1
ATOM 1226 N N . PRO A 1 161 ? 22.72200 20.97300 41.40700 1.000 12.02859 160 PRO A N 1
ATOM 1227 C CA . PRO A 1 161 ? 24.03000 20.29600 41.48700 1.000 12.47129 160 PRO A CA 1
ATOM 1228 C C . PRO A 1 161 ? 24.29500 19.30600 40.36300 1.000 11.09592 160 PRO A C 1
ATOM 1229 O O . PRO A 1 161 ? 25.42900 19.21700 39.88300 1.000 11.74744 160 PRO A O 1
ATOM 1233 N N . ALA A 1 162 ? 23.27200 18.58600 39.90300 1.000 9.57324 161 ALA A N 1
ATOM 1234 C CA . ALA A 1 162 ? 23.48000 17.65100 38.80300 1.000 9.06098 161 ALA A CA 1
ATOM 1235 C C . ALA A 1 162 ? 23.94800 18.36400 37.54200 1.000 7.89412 161 ALA A C 1
ATOM 1236 O O . ALA A 1 162 ? 24.73000 17.80200 36.76800 1.000 9.65983 161 ALA A O 1
ATOM 1238 N N . CYS A 1 163 ? 23.49000 19.59700 37.31200 1.000 8.04136 162 CYS A N 1
ATOM 1239 C CA . CYS A 1 163 ? 23.95000 20.33500 36.14000 1.000 7.85446 162 CYS A CA 1
ATOM 1240 C C . CYS A 1 163 ? 25.36500 20.87000 36.32400 1.000 8.50205 162 CYS A C 1
ATOM 1241 O O . CYS A 1 163 ? 26.13800 20.91200 35.36300 1.000 9.18677 162 CYS A O 1
ATOM 1244 N N . GLN A 1 164 ? 25.72600 21.27200 37.54900 1.000 8.53642 163 GLN A N 1
ATOM 1245 C CA . GLN A 1 164 ? 27.11800 21.60700 37.83000 1.000 9.46143 163 GLN A CA 1
ATOM 1246 C C . GLN A 1 164 ? 28.02200 20.41400 37.54900 1.000 10.40268 163 GLN A C 1
ATOM 1247 O O . GLN A 1 164 ? 29.06900 20.54700 36.90100 1.000 12.13479 163 GLN A O 1
ATOM 1253 N N . GLN A 1 165 ? 27.61500 19.23000 38.02000 1.000 10.30926 164 GLN A N 1
ATOM 1254 C CA . GLN A 1 165 ? 28.39800 18.01700 37.81200 1.000 10.77740 164 GLN A CA 1
ATOM 1255 C C . GLN A 1 165 ? 28.50000 17.67800 36.33300 1.000 10.23213 164 GLN A C 1
ATOM 1256 O O . GLN A 1 165 ? 29.54900 17.22200 35.86200 1.000 11.33470 164 GLN A O 1
ATOM 1262 N N . ALA A 1 166 ? 27.42100 17.90700 35.58400 1.000 9.40840 165 ALA A N 1
ATOM 1263 C CA . ALA A 1 166 ? 27.38100 17.51500 34.18100 1.000 9.51575 165 ALA A CA 1
ATOM 1264 C C . ALA A 1 166 ? 28.13200 18.49000 33.28700 1.000 10.07687 165 ALA A C 1
ATOM 1265 O O . ALA A 1 166 ? 28.59500 18.09600 32.21200 1.000 10.26464 165 ALA A O 1
ATOM 1267 N N . ALA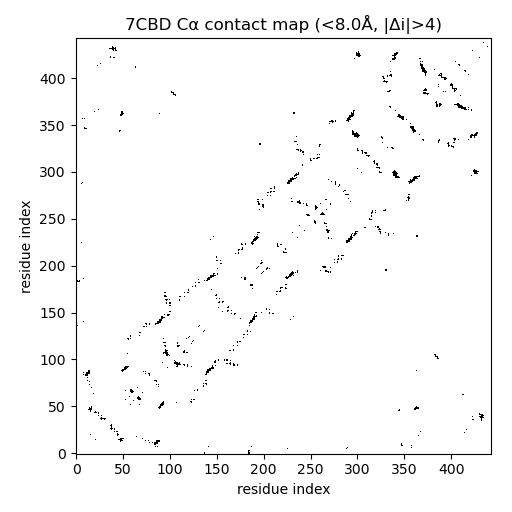 A 1 167 ? 28.26000 19.75100 33.71400 1.000 10.66448 166 ALA A N 1
ATOM 1268 C CA . ALA A 1 167 ? 28.80800 20.81600 32.87200 1.000 11.41398 166 ALA A CA 1
ATOM 1269 C C . ALA A 1 167 ? 30.10200 20.45600 32.15500 1.000 10.76653 166 ALA A C 1
ATOM 1270 O O . ALA A 1 167 ? 30.15100 20.59900 30.92200 1.000 10.33939 166 ALA A O 1
ATOM 1272 N N . PRO A 1 168 ? 31.16600 20.00700 32.82500 1.000 11.13607 167 PRO A N 1
ATOM 1273 C CA . PRO A 1 168 ? 32.38400 19.68600 32.06800 1.000 12.12771 167 PRO A CA 1
ATOM 1274 C C . PRO A 1 168 ? 32.18000 18.55000 31.08500 1.000 10.39316 167 PRO A C 1
ATOM 1275 O O . PRO A 1 168 ? 32.80900 18.53600 30.02100 1.000 10.88146 167 PRO A O 1
ATOM 1279 N N . TYR A 1 169 ? 31.28100 17.61600 31.39300 1.000 8.64810 168 TYR A N 1
ATOM 1280 C CA . TYR A 1 169 ? 31.04600 16.49200 30.49900 1.000 8.88756 168 TYR A CA 1
ATOM 1281 C C . TYR A 1 169 ? 30.18100 16.87000 29.30800 1.000 8.47201 168 TYR A C 1
ATOM 1282 O O . TYR A 1 169 ? 30.37400 16.32000 28.22200 1.000 9.22990 168 TYR A O 1
ATOM 1291 N N . TYR A 1 170 ? 29.24500 17.80800 29.47300 1.000 7.93910 169 TYR A N 1
ATOM 1292 C CA . TYR A 1 170 ? 28.52600 18.30700 28.30500 1.000 7.66103 169 TYR A CA 1
ATOM 1293 C C . TYR A 1 170 ? 29.48400 19.01800 27.36300 1.000 8.09762 169 TYR A C 1
ATOM 1294 O O . TYR A 1 170 ? 29.45100 18.80000 26.14900 1.000 8.49512 169 TYR A O 1
ATOM 1303 N N . ARG A 1 171 ? 30.36000 19.86400 27.90500 1.000 8.20336 170 ARG A N 1
ATOM 1304 C CA . ARG A 1 171 ? 31.29300 20.58900 27.05200 1.000 9.18911 170 ARG A CA 1
ATOM 1305 C C . ARG A 1 171 ? 32.25200 19.63200 26.34800 1.000 9.31398 170 ARG A C 1
ATOM 1306 O O . ARG A 1 171 ? 32.46200 19.72300 25.13400 1.000 9.30973 170 ARG A O 1
ATOM 1314 N N A GLN A 1 172 ? 32.83800 18.69600 27.09600 0.650 8.49543 171 GLN A N 1
ATOM 1315 N N B GLN A 1 172 ? 32.85000 18.70500 27.09900 0.350 9.06288 171 GLN A N 1
ATOM 1316 C CA A GLN A 1 172 ? 33.82200 17.79900 26.49700 0.650 9.01772 171 GLN A CA 1
ATOM 1317 C CA B GLN A 1 172 ? 33.82100 17.79900 26.49400 0.350 9.40754 171 GLN A CA 1
ATOM 1318 C C A GLN A 1 172 ? 33.15500 16.74900 25.61700 0.650 8.96822 171 GLN A C 1
ATOM 1319 C C B GLN A 1 172 ? 33.14100 16.77000 25.60100 0.350 8.85871 171 GLN A C 1
ATOM 1320 O O A GLN A 1 172 ? 33.70400 16.36600 24.57500 0.650 9.39914 171 GLN A O 1
ATOM 1321 O O B GLN A 1 172 ? 33.66800 16.41700 24.53800 0.350 8.93237 171 GLN A O 1
ATOM 1332 N N . GLY A 1 173 ? 31.96700 16.28500 26.01000 1.000 7.96509 172 GLY A N 1
ATOM 1333 C CA . GLY A 1 173 ? 31.27400 15.29000 25.21500 1.000 7.28568 172 GLY A CA 1
ATOM 1334 C C . GLY A 1 173 ? 30.76200 15.85000 23.90700 1.000 6.45039 172 GLY A C 1
ATOM 1335 O O . GLY A 1 173 ? 30.88700 15.20900 22.86100 1.000 7.47931 172 GLY A O 1
ATOM 1336 N N . VAL A 1 174 ? 30.18700 17.05600 23.94000 1.000 6.07405 173 VAL A N 1
ATOM 1337 C CA . VAL A 1 174 ? 29.73500 17.66800 22.69600 1.000 6.16458 173 VAL A CA 1
ATOM 1338 C C . VAL A 1 174 ? 30.92300 17.97300 21.78800 1.000 5.62113 173 VAL A C 1
ATOM 1339 O O . VAL A 1 174 ? 30.85500 17.75800 20.57300 1.000 6.71576 173 VAL A O 1
ATOM 1343 N N . LYS A 1 175 ? 32.03700 18.46000 22.35400 1.000 6.38386 174 LYS A N 1
ATOM 1344 C CA . LYS A 1 175 ? 33.24100 18.65800 21.54700 1.000 7.18147 174 LYS A CA 1
ATOM 1345 C C . LYS A 1 175 ? 33.65300 17.36500 20.85100 1.000 7.33112 174 LYS A C 1
ATOM 1346 O O . LYS A 1 175 ? 33.96700 17.36100 19.65400 1.000 7.20742 174 LYS A O 1
ATOM 1352 N N . TYR A 1 176 ? 33.65700 16.25300 21.59000 1.000 6.98352 175 TYR A N 1
ATOM 1353 C CA . TYR A 1 176 ? 34.08400 14.98200 21.01400 1.000 7.47321 175 TYR A CA 1
ATOM 1354 C C . TYR A 1 176 ? 33.13600 14.53400 19.90900 1.000 7.69341 175 TYR A C 1
ATOM 1355 O O . TYR A 1 176 ? 33.57500 14.09500 18.84000 1.000 7.81274 175 TYR A O 1
ATOM 1364 N N . ALA A 1 177 ? 31.82500 14.62700 20.15700 1.000 7.06871 176 ALA A N 1
ATOM 1365 C CA . ALA A 1 177 ? 30.84000 14.27000 19.14500 1.000 6.63355 176 ALA A CA 1
ATOM 1366 C C . ALA A 1 177 ? 31.04400 15.09900 17.88800 1.000 5.48598 176 ALA A C 1
ATOM 1367 O O . ALA A 1 177 ? 31.09900 14.56000 16.77500 1.000 6.78146 176 ALA A O 1
ATOM 1369 N N . LEU A 1 178 ? 31.18300 16.41800 18.05400 1.000 5.48747 177 LEU A N 1
ATOM 1370 C CA . LEU A 1 178 ? 31.37100 17.30000 16.90600 1.000 6.96947 177 LEU A CA 1
ATOM 1371 C C . LEU A 1 178 ? 32.66500 16.98700 16.16500 1.000 6.85190 177 LEU A C 1
ATOM 1372 O O . LEU A 1 178 ? 32.68100 16.94200 14.92800 1.000 6.97085 177 LEU A O 1
ATOM 1377 N N . ASP A 1 179 ? 33.76100 16.76300 16.89800 1.000 6.83242 178 ASP A N 1
ATOM 1378 C CA . ASP A 1 179 ? 35.03600 16.46900 16.24800 1.000 7.34379 178 ASP A CA 1
ATOM 1379 C C . ASP A 1 179 ? 34.94200 15.19100 15.42400 1.000 6.89760 178 ASP A C 1
ATOM 1380 O O . ASP A 1 179 ? 35.37900 15.14600 14.26500 1.000 7.80845 178 ASP A O 1
ATOM 1385 N N . LYS A 1 180 ? 34.37500 14.13200 16.01100 1.000 6.51210 179 LYS A N 1
ATOM 1386 C CA . LYS A 1 180 ? 34.31500 12.84700 15.32100 1.000 6.97777 179 LYS A CA 1
ATOM 1387 C C . LYS A 1 180 ? 33.35400 12.89000 14.14300 1.000 6.35671 179 LYS A C 1
ATOM 1388 O O . LYS A 1 180 ? 33.63600 12.32300 13.08300 1.000 8.70689 179 LYS A O 1
ATOM 1394 N N . LEU A 1 181 ? 32.20400 13.54300 14.31400 1.000 6.58832 180 LEU A N 1
ATOM 1395 C CA . LEU A 1 181 ? 31.19000 13.54200 13.26900 1.000 6.27549 180 LEU A CA 1
ATOM 1396 C C . LEU A 1 181 ? 31.52900 14.52100 12.15500 1.000 6.48494 180 LEU A C 1
ATOM 1397 O O . LEU A 1 181 ? 31.30500 14.22500 10.97500 1.000 7.07253 180 LEU A O 1
ATOM 1402 N N . HIS A 1 182 ? 32.05100 15.70200 12.50200 1.000 6.30069 181 HIS A N 1
ATOM 1403 C CA . HIS A 1 182 ? 32.39400 16.64900 11.44900 1.000 6.86544 181 HIS A CA 1
ATOM 1404 C C . HIS A 1 182 ? 33.50900 16.13000 10.54200 1.000 6.82067 181 HIS A C 1
ATOM 1405 O O . HIS A 1 182 ? 33.60200 16.54400 9.38100 1.000 7.60810 181 HIS A O 1
ATOM 1412 N N . ALA A 1 183 ? 34.35800 15.23200 11.04100 1.000 7.20277 182 ALA A N 1
ATOM 1413 C CA . ALA A 1 183 ? 35.39300 14.63700 10.20100 1.000 8.22120 182 ALA A CA 1
ATOM 1414 C C . ALA A 1 183 ? 34.82500 13.77400 9.07800 1.000 8.65710 182 ALA A C 1
ATOM 1415 O O . ALA A 1 183 ? 35.56500 13.42700 8.15200 1.000 11.54305 182 ALA A O 1
ATOM 1417 N N . ILE A 1 184 ? 33.54200 13.42600 9.13400 1.000 7.73000 183 ILE A N 1
ATOM 1418 C CA . ILE A 1 184 ? 32.89000 12.59300 8.12900 1.000 7.98036 183 ILE A CA 1
ATOM 1419 C C . ILE A 1 184 ? 32.16100 13.53200 7.17100 1.000 8.11231 183 ILE A C 1
ATOM 1420 O O . ILE A 1 184 ? 31.23000 14.23000 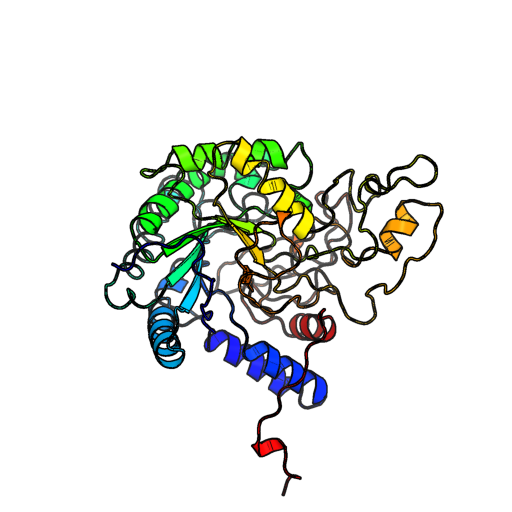7.60000 1.000 8.25133 183 ILE A O 1
ATOM 1425 N N . PRO A 1 185 ? 32.55600 13.60900 5.89600 1.000 9.15365 184 PRO A N 1
ATOM 1426 C CA . PRO A 1 185 ? 32.09200 14.72500 5.05200 1.000 9.90827 184 PRO A CA 1
ATOM 1427 C C . PRO A 1 185 ? 30.60700 14.72400 4.75400 1.000 9.05149 184 PRO A C 1
ATOM 1428 O O . PRO A 1 185 ? 30.06900 15.78600 4.41500 1.000 9.71317 184 PRO A O 1
ATOM 1432 N N . ASN A 1 186 ? 29.93200 13.58000 4.83000 1.000 8.19351 185 ASN A N 1
ATOM 1433 C CA . ASN A 1 186 ? 28.50200 13.52300 4.57200 1.000 7.45273 185 ASN A CA 1
ATOM 1434 C C . ASN A 1 186 ? 27.66800 13.59700 5.84300 1.000 6.99289 185 ASN A C 1
ATOM 1435 O O . ASN A 1 186 ? 26.46200 13.32900 5.79500 1.000 7.01573 185 ASN A O 1
ATOM 1440 N N . VAL A 1 187 ? 28.27600 13.94700 6.97600 1.000 6.78551 186 VAL A N 1
ATOM 1441 C CA . VAL A 1 187 ? 27.55100 14.17700 8.22100 1.000 6.27154 186 VAL A CA 1
ATOM 1442 C C . VAL A 1 187 ? 27.43300 15.67800 8.44000 1.000 6.07496 186 VAL A C 1
ATOM 1443 O O . VAL A 1 187 ? 28.41200 16.42000 8.26900 1.000 7.24249 186 VAL A O 1
ATOM 1447 N N . TYR A 1 188 ? 26.22700 16.11600 8.81400 1.000 5.70963 187 TYR A N 1
ATOM 1448 C CA . TYR A 1 188 ? 25.87400 17.51700 9.01500 1.000 5.87513 187 TYR A CA 1
ATOM 1449 C C . TYR A 1 188 ? 25.37900 17.64300 10.44600 1.000 5.73580 187 TYR A C 1
ATOM 1450 O O . TYR A 1 188 ? 24.40800 16.98500 10.82600 1.000 5.96827 187 TYR A O 1
ATOM 1459 N N . ASN A 1 189 ? 26.06000 18.45800 11.24700 1.000 4.92973 188 ASN A N 1
ATOM 1460 C CA . ASN A 1 189 ? 25.81400 18.52700 12.68200 1.000 4.74198 188 ASN A CA 1
ATOM 1461 C C . ASN A 1 189 ? 24.88300 19.68700 12.99300 1.000 4.88288 188 ASN A C 1
ATOM 1462 O O . ASN A 1 189 ? 25.22300 20.85000 12.73100 1.000 5.81278 188 ASN A O 1
ATOM 1467 N N . TYR A 1 190 ? 23.72900 19.37100 13.58000 1.000 5.19064 189 TYR A N 1
ATOM 1468 C CA . TYR A 1 190 ? 22.75400 20.36600 14.00900 1.000 5.14762 189 TYR A CA 1
ATOM 1469 C C . TYR A 1 190 ? 22.70400 20.34700 15.53100 1.000 5.42396 189 TYR A C 1
ATOM 1470 O O . TYR A 1 190 ? 22.21600 19.38300 16.13200 1.000 5.88307 189 TYR A O 1
ATOM 1479 N N . ILE A 1 191 ? 23.22800 21.40300 16.14600 1.000 5.23878 190 ILE A N 1
ATOM 1480 C CA . ILE A 1 191 ? 23.26400 21.50900 17.60000 1.000 5.54092 190 ILE A CA 1
ATOM 1481 C C . ILE A 1 191 ? 21.86800 21.85300 18.11300 1.000 4.66762 190 ILE A C 1
ATOM 1482 O O . ILE A 1 191 ? 21.19400 22.74200 17.58400 1.000 5.64930 190 ILE A O 1
ATOM 1487 N N . ASP A 1 192 ? 21.42900 21.15800 19.15800 1.000 4.86291 191 ASP A N 1
ATOM 1488 C CA . ASP A 1 192 ? 20.12600 21.44300 19.73600 1.000 4.88591 191 ASP A CA 1
ATOM 1489 C C . ASP A 1 192 ? 20.14000 22.79600 20.44500 1.000 5.56572 191 ASP A C 1
ATOM 1490 O O . ASP A 1 192 ? 21.08200 23.12300 21.17300 1.000 5.27585 191 ASP A O 1
ATOM 1495 N N . ILE A 1 193 ? 19.07200 23.57500 20.25000 1.000 4.95833 192 ILE A N 1
ATOM 1496 C CA . ILE A 1 193 ? 18.97500 24.89000 20.88300 1.000 5.46434 192 ILE A CA 1
ATOM 1497 C C . ILE A 1 193 ? 17.70900 25.03900 21.72500 1.000 5.17742 192 ILE A C 1
ATOM 1498 O O . ILE A 1 193 ? 17.17700 26.14400 21.87800 1.000 6.69110 192 ILE A O 1
ATOM 1503 N N . GLY A 1 194 ? 17.23100 23.94500 22.31200 1.000 5.15049 193 GLY A N 1
ATOM 1504 C CA . GLY A 1 194 ? 16.05800 24.08900 23.16100 1.000 5.76201 193 GLY A CA 1
ATOM 1505 C C . GLY A 1 194 ? 14.88500 24.62800 22.36800 1.000 4.74484 193 GLY A C 1
ATOM 1506 O O . GLY A 1 194 ? 14.67600 24.26600 21.20600 1.000 5.57121 193 GLY A O 1
ATOM 1507 N N . HIS A 1 195 ? 14.11200 25.51000 22.99500 1.000 4.80654 194 HIS A N 1
ATOM 1508 C CA . HIS A 1 195 ? 12.93800 26.10100 22.36300 1.000 4.98787 194 HIS A CA 1
ATOM 1509 C C . HIS A 1 195 ? 12.66100 27.43600 23.03900 1.000 5.01293 194 HIS A C 1
ATOM 1510 O O . HIS A 1 195 ? 13.26000 27.76700 24.06400 1.000 5.99545 194 HIS A O 1
ATOM 1517 N N . SER A 1 196 ? 11.70600 28.18800 22.48300 1.000 5.36804 195 SER A N 1
ATOM 1518 C CA . SER A 1 196 ? 11.48600 29.54200 22.98300 1.000 5.84703 195 SER A CA 1
ATOM 1519 C C . SER A 1 196 ? 10.97300 29.56400 24.41600 1.000 6.55460 195 SER A C 1
ATOM 1520 O O . SER A 1 196 ? 11.22400 30.53300 25.13800 1.000 7.15330 195 SER A O 1
ATOM 1523 N N . GLY A 1 197 ? 10.23900 28.53600 24.84100 1.000 5.90776 196 GLY A N 1
ATOM 1524 C CA . GLY A 1 197 ? 9.74500 28.50000 26.20700 1.000 7.55126 196 GLY A CA 1
ATOM 1525 C C . GLY A 1 197 ? 10.80900 28.22300 27.24600 1.000 8.44957 196 GLY A C 1
ATOM 1526 O O . GLY A 1 197 ? 10.51900 28.24700 28.44700 1.000 10.13095 196 GLY A O 1
ATOM 1527 N N . TRP A 1 198 ? 12.03900 27.95600 26.81300 1.000 7.59875 197 TRP A N 1
ATOM 1528 C CA . TRP A 1 198 ? 13.18400 27.76500 27.69100 1.000 7.53887 197 TRP A CA 1
ATOM 1529 C C . TRP A 1 198 ? 14.18700 28.89900 27.55800 1.000 7.75766 197 TRP A C 1
ATOM 1530 O O . TRP A 1 198 ? 14.64600 29.44200 28.56900 1.000 8.07071 197 TRP A O 1
ATOM 1541 N N . LEU A 1 199 ? 14.49700 29.30800 26.32600 1.000 7.24002 198 LEU A N 1
ATOM 1542 C CA . LEU A 1 199 ? 15.61900 30.20500 26.07600 1.000 7.46475 198 LEU A CA 1
ATOM 1543 C C . LEU A 1 199 ? 15.23100 31.51200 25.39300 1.000 7.55267 198 LEU A C 1
ATOM 1544 O O . LEU A 1 199 ? 16.12100 32.27100 25.00200 1.000 8.15005 198 LEU A O 1
ATOM 1549 N N . GLY A 1 200 ? 13.93800 31.80800 25.24400 1.000 6.73924 199 GLY A N 1
ATOM 1550 C CA . GLY A 1 200 ? 13.54900 32.98600 24.48300 1.000 7.44179 199 GLY A CA 1
ATOM 1551 C C . GLY A 1 200 ? 13.89000 34.30800 25.15100 1.000 6.55114 199 GLY A C 1
ATOM 1552 O O . GLY A 1 200 ? 14.10400 35.31400 24.46100 1.000 6.75346 199 GLY A O 1
ATOM 1553 N N . TRP A 1 201 ? 13.91700 34.33800 26.48600 1.000 6.92612 200 TRP A N 1
ATOM 1554 C CA . TRP A 1 201 ? 14.31500 35.54000 27.21500 1.000 7.47960 200 TRP A CA 1
ATOM 1555 C C . TRP A 1 201 ? 15.72400 35.95700 26.81500 1.000 8.35219 200 TRP A C 1
ATOM 1556 O O . TRP A 1 201 ? 16.61500 35.11700 26.68600 1.000 8.86492 200 TRP A O 1
ATOM 1567 N N . ASP A 1 202 ? 15.92900 37.27200 26.64200 1.000 10.29061 201 ASP A N 1
ATOM 1568 C CA . ASP A 1 202 ? 17.27000 37.78800 26.36200 1.000 11.62846 201 ASP A CA 1
ATOM 1569 C C . ASP A 1 202 ? 18.29000 37.27400 27.37300 1.000 11.53134 201 ASP A C 1
ATOM 1570 O O . ASP A 1 202 ? 19.42900 36.94300 27.01200 1.000 11.61182 201 ASP A O 1
ATOM 1575 N N A SER A 1 203 ? 17.89600 37.21600 28.65000 0.470 11.19237 202 SER A N 1
ATOM 1576 N N B SER A 1 203 ? 17.90800 37.20700 28.64600 0.530 11.31019 202 SER A N 1
ATOM 1577 C CA A SER A 1 203 ? 18.78700 36.76800 29.71600 0.470 10.45820 202 SER A CA 1
ATOM 1578 C CA B SER A 1 203 ? 18.84600 36.78700 29.68000 0.530 10.55154 202 SER A CA 1
ATOM 1579 C C A SER A 1 203 ? 19.25800 35.33500 29.52400 0.470 9.78298 202 SER A C 1
ATOM 1580 C C B SER A 1 203 ? 19.24600 35.32000 29.55800 0.530 9.63736 202 SER A C 1
ATOM 1581 O O A SER A 1 203 ? 20.30400 34.96200 30.06500 0.470 10.98065 202 SER A O 1
ATOM 1582 O O B SER A 1 203 ? 20.23000 34.91000 30.18100 0.530 10.52678 202 SER A O 1
ATOM 1587 N N . ASN A 1 204 ? 18.49900 34.52000 28.79600 1.000 8.83567 203 ASN A N 1
ATOM 1588 C CA . ASN A 1 204 ? 18.86600 33.13600 28.52700 1.000 8.41617 203 ASN A CA 1
ATOM 1589 C C . ASN A 1 204 ? 19.42300 32.93900 27.12400 1.000 7.85740 203 ASN A C 1
ATOM 1590 O O . ASN A 1 204 ? 20.39400 32.19800 26.94100 1.000 8.78659 203 ASN A O 1
ATOM 1595 N N . ALA A 1 205 ? 18.83700 33.61000 26.13100 1.000 8.53802 204 ALA A N 1
ATOM 1596 C CA . ALA A 1 205 ? 19.27700 33.45000 24.75000 1.000 8.74346 204 ALA A CA 1
ATOM 1597 C C . ALA A 1 205 ? 20.71500 33.91400 24.57100 1.000 8.33590 204 ALA A C 1
ATOM 1598 O O . ALA A 1 205 ? 21.51700 33.24200 23.91300 1.000 8.39098 204 ALA A O 1
ATOM 1600 N N . GLY A 1 206 ? 21.05400 35.07200 25.13300 1.000 8.77067 205 GLY A N 1
ATOM 1601 C CA . GLY A 1 206 ? 22.36500 35.65100 24.96200 1.000 9.82084 205 GLY A CA 1
ATOM 1602 C C . GLY A 1 206 ? 23.48200 34.76800 25.48200 1.000 8.89453 205 GLY A C 1
ATOM 1603 O O . GLY A 1 206 ? 24.41600 34.41600 24.75100 1.000 9.12889 205 GLY A O 1
ATOM 1604 N N . PRO A 1 207 ? 23.42800 34.41600 26.77000 1.000 9.48889 206 PRO A N 1
ATOM 1605 C CA . PRO A 1 207 ? 24.46400 33.52400 27.31300 1.000 9.33173 206 PRO A CA 1
ATOM 1606 C C . PRO A 1 207 ? 24.52000 32.18100 26.61100 1.000 8.77996 206 PRO A C 1
ATOM 1607 O O . PRO A 1 207 ? 25.60600 31.60000 26.47900 1.000 9.75883 206 PRO A O 1
ATOM 1611 N N . SER A 1 208 ? 23.38200 31.67500 26.13200 1.000 8.53738 207 SER A N 1
ATOM 1612 C CA . SER A 1 208 ? 23.39700 30.41000 25.40700 1.000 8.27215 207 SER A CA 1
ATOM 1613 C C . SER A 1 208 ? 24.16500 30.53800 24.09900 1.000 6.80552 207 SER A C 1
ATOM 1614 O O . SER A 1 208 ? 24.98000 29.67100 23.76200 1.000 7.02938 207 SER A O 1
ATOM 1617 N N . ALA A 1 209 ? 23.91900 31.61300 23.34300 1.000 6.27094 208 ALA A N 1
ATOM 1618 C CA . ALA A 1 209 ? 24.65200 31.80600 22.09400 1.000 6.39635 208 ALA A CA 1
ATOM 1619 C C . ALA A 1 209 ? 26.15700 31.88500 22.33900 1.000 6.96679 208 ALA A C 1
ATOM 1620 O O . ALA A 1 209 ? 26.95100 31.30500 21.58500 1.000 7.06227 208 ALA A O 1
ATOM 1622 N N . THR A 1 210 ? 26.56600 32.61300 23.37900 1.000 7.20839 209 THR A N 1
ATOM 1623 C CA . THR A 1 210 ? 27.98100 32.70200 23.72800 1.000 7.86172 209 THR A CA 1
ATOM 1624 C C . THR A 1 210 ? 28.55500 31.33000 24.05500 1.000 7.43721 209 THR A C 1
ATOM 1625 O O . THR A 1 210 ? 29.66300 30.99000 23.61900 1.000 7.60027 209 THR A O 1
ATOM 1629 N N A LEU A 1 211 ? 27.81700 30.51800 24.81400 0.540 7.41020 210 LEU A N 1
ATOM 1630 N N B LEU A 1 211 ? 27.82200 30.54200 24.84700 0.460 7.42545 210 LEU A N 1
ATOM 1631 C CA A LEU A 1 211 ? 28.31200 29.18800 25.15500 0.540 7.00841 210 LEU A CA 1
ATOM 1632 C CA B LEU A 1 211 ? 28.23900 29.18200 25.17100 0.460 7.08337 210 LEU A CA 1
ATOM 1633 C C A LEU A 1 211 ? 28.44100 28.30500 23.91800 0.540 6.39133 210 LEU A C 1
ATOM 1634 C C B LEU A 1 211 ? 28.45700 28.36400 23.90300 0.460 6.35144 210 LEU A C 1
ATOM 1635 O O A LEU A 1 211 ? 29.39700 27.53100 23.80000 0.540 7.36747 210 LEU A O 1
ATOM 1636 O O B LEU A 1 211 ? 29.49500 27.71300 23.74100 0.460 6.97773 210 LEU A O 1
ATOM 1645 N N . PHE A 1 212 ? 27.48600 28.39300 22.98700 1.000 6.18467 211 PHE A N 1
ATOM 1646 C CA . PHE A 1 212 ? 27.61900 27.63500 21.74600 1.000 5.77206 211 PHE A CA 1
ATOM 1647 C C . PHE A 1 212 ? 28.87300 28.03700 20.98000 1.000 6.01561 211 PHE A C 1
ATOM 1648 O O . PHE A 1 212 ? 29.56500 27.18000 20.41300 1.000 7.12624 211 PHE A O 1
ATOM 1656 N N . ALA A 1 213 ? 29.18900 29.33500 20.95800 1.000 6.57841 212 ALA A N 1
ATOM 1657 C CA . ALA A 1 213 ? 30.40900 29.77500 20.28800 1.000 6.47495 212 ALA A CA 1
ATOM 1658 C C . ALA A 1 213 ? 31.65200 29.23700 20.98700 1.000 6.37819 212 ALA A C 1
ATOM 1659 O O . ALA A 1 213 ? 32.61800 28.84600 20.32300 1.000 7.72330 212 ALA A O 1
ATOM 1661 N N . GLU A 1 214 ? 31.65500 29.21700 22.32600 1.000 7.28709 213 GLU A N 1
ATOM 1662 C CA . GLU A 1 214 ? 32.78600 28.63500 23.04600 1.000 7.43287 213 GLU A CA 1
ATOM 1663 C C . GLU A 1 214 ? 32.96900 27.17300 22.67000 1.000 7.59060 213 GLU A C 1
ATOM 1664 O O . GLU A 1 214 ? 34.09700 26.71000 22.45600 1.000 8.06442 213 GLU A O 1
ATOM 1670 N N . VAL A 1 215 ? 31.87000 26.42500 22.60900 1.000 8.00567 214 VAL A N 1
ATOM 1671 C CA . VAL A 1 215 ? 31.95700 25.02200 22.22700 1.000 7.34739 214 VAL A CA 1
ATOM 1672 C C . VAL A 1 215 ? 32.51600 24.88900 20.81400 1.000 7.32043 214 VAL A C 1
ATOM 1673 O O . VAL A 1 215 ? 33.43100 24.09600 20.56300 1.000 7.99015 214 VAL A O 1
ATOM 1677 N N . ALA A 1 216 ? 32.00800 25.69600 19.87900 1.000 7.59747 215 ALA A N 1
ATOM 1678 C CA . ALA A 1 216 ? 32.54700 25.67800 18.52000 1.000 7.37969 215 ALA A CA 1
ATOM 1679 C C . ALA A 1 216 ? 34.05800 25.90800 18.51500 1.000 7.37143 215 ALA A C 1
ATOM 1680 O O . ALA A 1 216 ? 34.81600 25.16300 17.87900 1.000 7.36390 215 ALA A O 1
ATOM 1682 N N . LYS A 1 217 ? 34.51600 26.94200 19.22500 1.000 7.07909 216 LYS A N 1
ATOM 1683 C CA . LYS A 1 217 ? 35.93300 27.28200 19.21700 1.000 8.32662 216 LYS A CA 1
ATOM 1684 C C . LYS A 1 217 ? 36.79700 26.21300 19.88100 1.000 8.12279 216 LYS A C 1
ATOM 1685 O O . LYS A 1 217 ? 38.00500 26.16600 19.62100 1.000 9.37370 216 LYS A O 1
ATOM 1691 N N . SER A 1 218 ? 36.20700 25.34400 20.71100 1.000 8.37020 217 SER A N 1
ATOM 1692 C CA . SER A 1 218 ? 36.94400 24.24600 21.33100 1.000 8.06424 217 SER A CA 1
ATOM 1693 C C . SER A 1 218 ? 37.14200 23.05700 20.39800 1.000 8.25501 217 SER A C 1
ATOM 1694 O O . SER A 1 218 ? 37.97200 22.19300 20.69300 1.000 8.73954 217 SER A O 1
ATOM 1697 N N . THR A 1 219 ? 36.39800 22.97900 19.29900 1.000 6.57405 218 THR A N 1
ATOM 1698 C CA . THR A 1 219 ? 36.53800 21.85300 18.38700 1.000 6.36573 218 THR A CA 1
ATOM 1699 C C . THR A 1 219 ? 37.76100 22.04700 17.48900 1.000 6.61614 218 THR A C 1
ATOM 1700 O O . THR A 1 219 ? 38.29300 23.15100 17.34900 1.000 7.72762 218 THR A O 1
ATOM 1704 N N A THR A 1 220 ? 38.19500 20.93600 16.88800 0.450 7.06299 219 THR A N 1
ATOM 1705 N N B THR A 1 220 ? 38.21600 20.95900 16.86300 0.550 6.99327 219 THR A N 1
ATOM 1706 C CA A THR A 1 220 ? 39.32400 20.96500 15.96600 0.450 8.09426 219 THR A CA 1
ATOM 1707 C CA B THR A 1 220 ? 39.39000 21.10200 16.00300 0.550 8.05978 219 THR A CA 1
ATOM 1708 C C A THR A 1 220 ? 39.05900 21.91500 14.80500 0.450 8.52138 219 THR A C 1
ATOM 1709 C C B THR A 1 220 ? 39.08800 21.92100 14.75100 0.550 8.66103 219 THR A C 1
ATOM 1710 O O A THR A 1 220 ? 39.92500 22.71500 14.43200 0.450 8.52171 219 THR A O 1
ATOM 1711 O O B THR A 1 220 ? 39.96900 22.63000 14.25200 0.550 8.63444 219 THR A O 1
ATOM 1718 N N . ALA A 1 221 ? 37.86800 21.84200 14.22300 1.000 7.53805 220 ALA A N 1
ATOM 1719 C CA . ALA A 1 221 ? 37.53100 22.60200 13.02400 1.000 7.83887 220 ALA A CA 1
ATOM 1720 C C . ALA A 1 221 ? 36.89500 23.95800 13.32100 1.000 7.78335 220 ALA A C 1
ATOM 1721 O O . ALA A 1 221 ? 36.56400 24.69600 12.38500 1.000 9.67627 220 ALA A O 1
ATOM 1723 N N . GLY A 1 222 ? 36.70600 24.30400 14.59100 1.000 7.19688 221 GLY A N 1
ATOM 1724 C CA . GLY A 1 222 ? 36.12700 25.59900 14.90800 1.000 7.47216 221 GLY A CA 1
ATOM 1725 C C . GLY A 1 222 ? 34.67600 25.68300 14.47800 1.000 7.04237 221 GLY A C 1
ATOM 1726 O O . GLY A 1 222 ? 33.90200 24.72700 14.60300 1.000 7.73352 221 GLY A O 1
ATOM 1727 N N . PHE A 1 223 ? 34.30100 26.84500 13.94300 1.000 7.68009 222 PHE A N 1
ATOM 1728 C CA . PHE A 1 223 ? 32.90300 27.07100 13.59600 1.000 8.19557 222 PHE A CA 1
ATOM 1729 C C . PHE A 1 223 ? 32.40800 26.10200 12.53000 1.000 9.18672 222 PHE A C 1
ATOM 1730 O O . PHE A 1 223 ? 31.21900 25.77600 12.50100 1.000 10.40995 222 PHE A O 1
ATOM 1738 N N . ALA A 1 224 ? 33.29900 25.59200 11.67900 1.000 8.81213 223 ALA A N 1
ATOM 1739 C CA . ALA A 1 224 ? 32.88000 24.63900 10.65400 1.000 8.90105 223 ALA A CA 1
ATOM 1740 C C . ALA A 1 224 ? 32.32100 23.34200 11.23300 1.000 7.41104 223 ALA A C 1
ATOM 1741 O O . ALA A 1 224 ? 31.65400 22.58900 10.51100 1.000 8.28522 223 ALA A O 1
ATOM 1743 N N A SER A 1 225 ? 32.57500 23.06400 12.51400 0.200 7.12591 224 SER A N 1
ATOM 1744 N N B SER A 1 225 ? 32.58700 23.05500 12.50800 0.800 6.62571 224 SER A N 1
ATOM 1745 C CA A SER A 1 225 ? 32.12000 21.81800 13.12000 0.200 6.93075 224 SER A CA 1
ATOM 1746 C CA B SER A 1 225 ? 32.10600 21.81400 13.11300 0.800 6.42165 224 SER A CA 1
ATOM 1747 C C A SER A 1 225 ? 30.60800 21.76200 13.29100 0.200 6.47696 224 SER A C 1
ATOM 1748 C C B SER A 1 225 ? 30.59400 21.75500 13.21800 0.800 6.97490 224 SER A C 1
ATOM 1749 O O A SER A 1 225 ? 30.06300 20.67000 13.48300 0.200 5.74282 224 SER A O 1
ATOM 1750 O O B SER A 1 225 ? 30.03800 20.65400 13.31100 0.800 7.77248 224 SER A O 1
ATOM 1755 N N . ILE A 1 226 ? 29.92800 22.90400 13.24200 1.000 6.29459 225 ILE A N 1
ATOM 1756 C CA . ILE A 1 226 ? 28.49100 22.98600 13.46000 1.000 5.84101 225 ILE A CA 1
ATOM 1757 C C . ILE A 1 226 ? 27.84700 23.54000 12.19900 1.000 5.24209 225 ILE A C 1
ATOM 1758 O O . ILE A 1 226 ? 28.07200 24.69900 11.83300 1.000 6.69914 225 ILE A O 1
ATOM 1763 N N . ASP A 1 227 ? 27.02500 22.72000 11.54800 1.000 5.09984 226 ASP A N 1
ATOM 1764 C CA . ASP A 1 227 ? 26.37600 23.14800 10.31400 1.000 5.50177 226 ASP A CA 1
ATOM 1765 C C . ASP A 1 227 ? 25.13600 23.99300 10.56400 1.000 5.42825 226 ASP A C 1
ATOM 1766 O O . ASP A 1 227 ? 24.79500 24.85100 9.73900 1.000 6.69229 226 ASP A O 1
ATOM 1771 N N . GLY A 1 228 ? 24.46500 23.78200 11.68800 1.000 5.70573 227 GLY A N 1
ATOM 1772 C CA . GLY A 1 228 ? 23.23700 24.49500 11.95700 1.000 5.47994 227 GLY A CA 1
ATOM 1773 C C . GLY A 1 228 ? 22.73000 24.15300 13.33700 1.000 4.46692 227 GLY A C 1
ATOM 1774 O O . GLY A 1 228 ? 23.43100 23.53900 14.14600 1.000 5.46643 227 GLY A O 1
ATOM 1775 N N . PHE A 1 229 ? 21.48700 24.55000 13.58900 1.000 5.38905 228 PHE A N 1
ATOM 1776 C CA . PHE A 1 229 ? 20.87500 24.44400 14.90800 1.000 4.81596 228 PHE A CA 1
ATOM 1777 C C . PHE A 1 229 ? 19.43700 23.97100 14.75300 1.000 5.35076 228 PHE A C 1
ATOM 1778 O O . PHE A 1 229 ? 18.78100 24.27300 13.75800 1.000 6.90432 228 PHE A O 1
ATOM 1786 N N . VAL A 1 230 ? 18.94400 23.22300 15.74100 1.000 5.05358 229 VAL A N 1
ATOM 1787 C CA . VAL A 1 230 ? 17.58700 22.68000 15.68400 1.000 4.95926 229 VAL A CA 1
ATOM 1788 C C . VAL A 1 230 ? 16.84000 23.01100 16.97300 1.000 4.71780 229 VAL A C 1
ATOM 1789 O O . VAL A 1 230 ? 17.36400 22.80400 18.07600 1.000 5.59838 229 VAL A O 1
ATOM 1793 N N . SER A 1 231 ? 15.62800 23.54700 16.82700 1.000 4.39439 230 SER A N 1
ATOM 1794 C CA . SER A 1 231 ? 14.79800 23.90600 17.96800 1.000 4.30895 230 SER A CA 1
ATOM 1795 C C . SER A 1 231 ? 13.57500 23.00100 18.07100 1.000 3.87430 230 SER A C 1
ATOM 1796 O O . SER A 1 231 ? 13.18200 22.32600 17.11100 1.000 4.78254 230 SER A O 1
ATOM 1799 N N . ASP A 1 232 ? 12.99000 22.99200 19.26900 1.000 3.82819 231 ASP A N 1
ATOM 1800 C CA . ASP A 1 232 ? 11.72200 22.34000 19.57100 1.000 4.67545 231 ASP A CA 1
ATOM 1801 C C . ASP A 1 232 ? 11.82500 20.82300 19.57900 1.000 5.11445 231 ASP A C 1
ATOM 1802 O O . ASP A 1 232 ? 10.77600 20.15100 19.55600 1.000 5.52543 231 ASP A O 1
ATOM 1807 N N . VAL A 1 233 ? 13.03600 20.24100 19.61500 1.000 5.34226 232 VAL A N 1
ATOM 1808 C CA . VAL A 1 233 ? 13.06400 18.78200 19.54900 1.000 6.34966 232 VAL A CA 1
ATOM 1809 C C . VAL A 1 233 ? 12.38800 18.16400 20.76000 1.000 5.20860 232 VAL A C 1
ATOM 1810 O O . VAL A 1 233 ? 12.62600 18.53700 21.92100 1.000 5.87817 232 VAL A O 1
ATOM 1814 N N . ALA A 1 234 ? 11.47000 17.25900 20.47400 1.000 5.57629 233 ALA A N 1
ATOM 1815 C CA . ALA A 1 234 ? 10.65800 16.56600 21.46000 1.000 6.52450 233 ALA A CA 1
ATOM 1816 C C . ALA A 1 234 ? 9.78600 17.49900 22.27900 1.000 6.63703 233 ALA A C 1
ATOM 1817 O O . ALA A 1 234 ? 9.23700 17.07600 23.29400 1.000 9.08232 233 ALA A O 1
ATOM 1819 N N . ASN A 1 235 ? 9.62400 18.75000 21.85900 1.000 5.05152 234 ASN A N 1
ATOM 1820 C CA . ASN A 1 235 ? 8.77200 19.71000 22.54300 1.000 5.07637 234 ASN A CA 1
ATOM 1821 C C . ASN A 1 235 ? 7.56300 20.02600 21.67600 1.000 5.78940 234 ASN A C 1
ATOM 1822 O O . ASN A 1 235 ? 7.34900 19.42300 20.61800 1.000 5.90806 234 ASN A O 1
ATOM 1827 N N . THR A 1 236 ? 6.74600 20.96000 22.15600 1.000 5.46543 235 THR A N 1
ATOM 1828 C CA . THR A 1 236 ? 5.46100 21.25600 21.54600 1.000 5.28462 235 THR A CA 1
ATOM 1829 C C . THR A 1 236 ? 5.23200 22.74000 21.30700 1.000 5.50715 235 THR A C 1
ATOM 1830 O O . THR A 1 236 ? 4.14400 23.10800 20.85900 1.000 6.54267 235 THR A O 1
ATOM 1834 N N . THR A 1 237 ? 6.21200 23.59500 21.56200 1.000 5.84143 236 THR A N 1
ATOM 1835 C CA . THR A 1 237 ? 5.99200 25.02200 21.38400 1.000 6.04801 236 THR A CA 1
ATOM 1836 C C . THR A 1 237 ? 5.60400 25.29300 19.93300 1.000 6.28350 236 THR A C 1
ATOM 1837 O O . THR A 1 237 ? 6.25800 24.77400 19.01900 1.000 6.00702 236 THR A O 1
ATOM 1841 N N . PRO A 1 238 ? 4.53700 26.05600 19.67700 1.000 6.12784 237 PRO A N 1
ATOM 1842 C CA . PRO A 1 238 ? 4.02500 26.15500 18.30500 1.000 7.01967 237 PRO A CA 1
ATOM 1843 C C . PRO A 1 238 ? 5.02100 26.77000 17.34200 1.000 7.75303 237 PRO A C 1
ATOM 1844 O O . PRO A 1 238 ? 5.88100 27.57000 17.71500 1.000 7.27716 237 PRO A O 1
ATOM 1848 N N . LEU A 1 239 ? 4.87000 26.38600 16.07800 1.000 7.58338 238 LEU A N 1
ATOM 1849 C CA . LEU A 1 239 ? 5.63600 27.00800 15.01000 1.000 7.98590 238 LEU A CA 1
ATOM 1850 C C . LEU A 1 239 ? 5.34500 28.50300 14.94900 1.000 8.42430 238 LEU A C 1
ATOM 1851 O O . LEU A 1 239 ? 6.26300 29.33100 14.90800 1.000 8.56529 238 LEU A O 1
ATOM 1856 N N . GLU A 1 240 ? 4.06200 28.86200 14.93900 1.000 9.87502 239 GLU A N 1
ATOM 1857 C CA . GLU A 1 240 ? 3.61700 30.24600 14.97100 1.000 10.10812 239 GLU A CA 1
ATOM 1858 C C . GLU A 1 240 ? 2.40800 30.35500 15.88600 1.000 9.00807 239 GLU A C 1
ATOM 1859 O O . GLU A 1 240 ? 1.60300 29.42300 15.99200 1.000 9.65249 239 GLU A O 1
ATOM 1865 N N . GLU A 1 241 ? 2.29600 31.50400 16.55600 1.000 8.26853 240 GLU A N 1
ATOM 1866 C CA . GLU A 1 241 ? 1.06800 31.86600 17.24800 1.000 8.30745 240 GLU A CA 1
ATOM 1867 C C . GLU A 1 241 ? 0.29100 32.79900 16.32900 1.000 9.23472 240 GLU A C 1
ATOM 1868 O O . GLU A 1 241 ? 0.59600 33.99800 16.26800 1.000 11.33030 240 GLU A O 1
ATOM 1874 N N . PRO A 1 242 ? -0.70900 32.30600 15.59300 1.000 9.43353 241 PRO A N 1
ATOM 1875 C CA . PRO A 1 242 ? -1.32100 33.12900 14.53500 1.000 10.02151 241 PRO A CA 1
ATOM 1876 C C . PRO A 1 242 ? -2.09900 34.32400 15.05400 1.000 10.73246 241 PRO A C 1
ATOM 1877 O O . PRO A 1 242 ? -2.16500 35.35700 14.37500 1.000 11.65358 241 PRO A O 1
ATOM 1881 N N . LEU A 1 243 ? -2.71400 34.20500 16.22600 1.000 9.88851 242 LEU A N 1
ATOM 1882 C CA . LEU A 1 243 ? -3.49600 35.29400 16.78700 1.000 10.98639 242 LEU A CA 1
ATOM 1883 C C . LEU A 1 243 ? -2.64300 36.21200 17.64500 1.000 12.84067 242 LEU A C 1
ATOM 1884 O O . LEU A 1 243 ? -2.89000 37.42100 17.68600 1.000 17.26607 242 LEU A O 1
ATOM 1889 N N . LEU A 1 244 ? -1.61200 35.67300 18.28300 1.000 11.53249 243 LEU A N 1
ATOM 1890 C CA . LEU A 1 244 ? -0.69200 36.45900 19.10000 1.000 10.13233 243 LEU A CA 1
ATOM 1891 C C . LEU A 1 244 ? 0.59700 36.71900 18.32200 1.000 10.04461 243 LEU A C 1
ATOM 1892 O O . LEU A 1 244 ? 1.68900 36.29700 18.70900 1.000 11.17712 243 LEU A O 1
ATOM 1897 N N . SER A 1 245 ? 0.44900 37.42400 17.20100 1.000 9.52574 244 SER A N 1
ATOM 1898 C CA . SER A 1 245 ? 1.53900 37.61500 16.25300 1.000 10.53860 244 SER A CA 1
ATOM 1899 C C . SER A 1 245 ? 2.43200 38.79700 16.59500 1.000 10.41930 244 SER A C 1
ATOM 1900 O O . SER A 1 245 ? 3.44100 39.01000 15.91300 1.000 11.72622 244 SER A O 1
ATOM 1903 N N . ASP A 1 246 ? 2.09800 39.56600 17.62400 1.000 10.36888 245 ASP A N 1
ATOM 1904 C CA . ASP A 1 246 ? 2.85500 40.75900 17.99500 1.000 11.32038 245 ASP A CA 1
ATOM 1905 C C . ASP A 1 246 ? 3.15000 40.66700 19.48800 1.000 10.65166 245 ASP A C 1
ATOM 1906 O O . ASP A 1 246 ? 2.32300 41.06000 20.31500 1.000 8.79951 245 ASP A O 1
ATOM 1911 N N . SER A 1 247 ? 4.33800 40.17100 19.83900 1.000 11.89183 246 SER A N 1
ATOM 1912 C CA . SER A 1 247 ? 4.66000 39.98700 21.24800 1.000 11.98471 246 SER A CA 1
ATOM 1913 C C . SER A 1 247 ? 4.94600 41.29500 21.97400 1.000 12.17985 246 SER A C 1
ATOM 1914 O O . SER A 1 247 ? 5.14300 41.27600 23.19400 1.000 12.22503 246 SER A O 1
ATOM 1917 N N A SER A 1 248 ? 4.98600 42.41800 21.26500 0.550 12.53227 247 SER A N 1
ATOM 1918 N N B SER A 1 248 ? 4.98000 42.41800 21.26600 0.450 12.00072 247 SER A N 1
ATOM 1919 C CA A SER A 1 248 ? 5.11600 43.72100 21.89900 0.550 14.02683 247 SER A CA 1
ATOM 1920 C CA B SER A 1 248 ? 5.11300 43.71900 21.90000 0.450 12.72904 247 SER A CA 1
ATOM 1921 C C A SER A 1 248 ? 3.77000 44.39800 22.12700 0.550 12.81238 247 SER A C 1
ATOM 1922 C C B SER A 1 248 ? 3.76700 44.36800 22.18700 0.450 11.90874 247 SER A C 1
ATOM 1923 O O A SER A 1 248 ? 3.73800 45.52500 22.63000 0.550 14.06696 247 SER A O 1
ATOM 1924 O O B SER A 1 248 ? 3.73400 45.44500 22.79100 0.450 12.81192 247 SER A O 1
ATOM 1929 N N . LEU A 1 249 ? 2.66600 43.74200 21.77000 1.000 10.93534 248 LEU A N 1
ATOM 1930 C CA . LEU A 1 249 ? 1.34800 44.33800 21.93900 1.000 10.97211 248 LEU A CA 1
ATOM 1931 C C . LEU A 1 249 ? 1.08800 44.66500 23.40000 1.000 10.95333 248 LEU A C 1
ATOM 1932 O O . LEU A 1 249 ? 1.34800 43.85300 24.29400 1.000 9.99872 248 LEU A O 1
ATOM 1937 N N . THR A 1 250 ? 0.60600 45.87400 23.63700 1.000 13.21110 249 THR A N 1
ATOM 1938 C CA . THR A 1 250 ? 0.20000 46.29900 24.96200 1.000 15.09615 249 THR A CA 1
ATOM 1939 C C . THR A 1 250 ? -1.28300 46.61600 24.91800 1.000 16.78940 249 THR A C 1
ATOM 1940 O O . THR A 1 250 ? -1.77800 47.16000 23.92800 1.000 18.33415 249 THR A O 1
ATOM 1944 N N . ILE A 1 251 ? -1.99000 46.21600 25.97000 1.000 16.40331 250 ILE A N 1
ATOM 1945 C CA . ILE A 1 251 ? -3.41700 46.45900 26.12800 1.000 16.90459 250 ILE A CA 1
ATOM 1946 C C . ILE A 1 251 ? -3.57600 47.29100 27.38700 1.000 17.35501 250 ILE A C 1
ATOM 1947 O O . ILE A 1 251 ? -3.24700 46.82500 28.48600 1.000 18.02868 250 ILE A O 1
ATOM 1952 N N A ASN A 1 252 ? -4.07000 48.51900 27.22600 0.560 17.30593 251 ASN A N 1
ATOM 1953 N N B ASN A 1 252 ? -4.07400 48.51700 27.23600 0.440 17.57722 251 ASN A N 1
ATOM 1954 C CA A ASN A 1 252 ? -4.24600 49.45400 28.33400 0.560 18.23853 251 ASN A CA 1
ATOM 1955 C CA B ASN A 1 252 ? -4.24800 49.42900 28.36700 0.440 18.51244 251 ASN A CA 1
ATOM 1956 C C A ASN A 1 252 ? -2.96500 49.59100 29.15600 0.560 17.82891 251 ASN A C 1
ATOM 1957 C C B ASN A 1 252 ? -2.95200 49.56700 29.16700 0.440 17.89658 251 ASN A C 1
ATOM 1958 O O A ASN A 1 252 ? -2.96300 49.47600 30.38400 0.560 18.37762 251 ASN A O 1
ATOM 1959 O O B ASN A 1 252 ? -2.92400 49.42000 30.39200 0.440 18.47824 251 ASN A O 1
ATOM 1968 N N . ASN A 1 253 ? -1.85700 49.82800 28.45000 1.000 16.33154 252 ASN A N 1
ATOM 1969 C CA . ASN A 1 253 ? -0.54000 50.03000 29.06500 1.000 16.42209 252 ASN A CA 1
ATOM 1970 C C . ASN A 1 253 ? -0.04700 48.79400 29.82300 1.000 15.93996 252 ASN A C 1
ATOM 1971 O O . ASN A 1 253 ? 0.72000 48.90900 30.78000 1.000 18.21169 252 ASN A O 1
ATOM 1976 N N . THR A 1 254 ? -0.47400 47.59900 29.41100 1.000 14.73505 253 THR A N 1
ATOM 1977 C CA . THR A 1 254 ? 0.03100 46.35100 29.98800 1.000 13.41215 253 THR A CA 1
ATOM 1978 C C . THR A 1 254 ? 0.50000 45.44700 28.85800 1.000 11.82539 253 THR A C 1
ATOM 1979 O O . THR A 1 254 ? -0.31000 45.08200 27.98100 1.000 12.38448 253 THR A O 1
ATOM 1983 N N . PRO A 1 255 ? 1.77800 45.07500 28.81600 1.000 11.03000 254 PRO A N 1
ATOM 1984 C CA . PRO A 1 255 ? 2.26000 44.20400 27.73200 1.000 10.10039 254 PRO A CA 1
ATOM 1985 C C . PRO A 1 255 ? 1.66700 42.80800 27.85500 1.000 10.16447 254 PRO A C 1
ATOM 1986 O O . PRO A 1 255 ? 1.66000 42.21700 28.93500 1.000 10.78930 254 PRO A O 1
ATOM 1990 N N . ILE A 1 256 ? 1.17600 42.27000 26.73500 1.000 9.93913 255 ILE A N 1
ATOM 1991 C CA . ILE A 1 256 ? 0.66700 40.90300 26.78100 1.000 9.13744 255 ILE A CA 1
ATOM 1992 C C . ILE A 1 256 ? 1.76200 39.90700 27.12700 1.000 8.32150 255 ILE A C 1
ATOM 1993 O O . ILE A 1 256 ? 1.46800 38.83200 27.66100 1.000 9.70816 255 ILE A O 1
ATOM 1998 N N . ARG A 1 257 ? 3.03000 40.23500 26.85100 1.000 7.84943 256 ARG A N 1
ATOM 1999 C CA . ARG A 1 257 ? 4.11100 39.32600 27.22900 1.000 8.80863 256 ARG A CA 1
ATOM 2000 C C . ARG A 1 257 ? 4.24400 39.18000 28.74200 1.000 8.72170 256 ARG A C 1
ATOM 2001 O O . ARG A 1 257 ? 4.82600 38.19400 29.20500 1.000 9.34625 256 ARG A O 1
ATOM 2009 N N . SER A 1 258 ? 3.70000 40.11800 29.52000 1.000 8.72655 257 SER A N 1
ATOM 2010 C CA . SER A 1 258 ? 3.73200 40.00300 30.97300 1.000 9.32113 257 SER A CA 1
ATOM 2011 C C . SER A 1 258 ? 2.68600 39.03900 31.51300 1.000 9.34616 257 SER A C 1
ATOM 2012 O O . SER A 1 258 ? 2.61200 38.85100 32.73200 1.000 10.89389 257 SER A O 1
ATOM 2015 N N . SER A 1 259 ? 1.88100 38.43600 30.64200 1.000 8.49250 258 SER A N 1
ATOM 2016 C CA . SER A 1 259 ? 0.93400 37.41400 31.05500 1.000 9.08952 258 SER A CA 1
ATOM 2017 C C . SER A 1 259 ? 1.64600 36.27200 31.77900 1.000 9.95477 258 SER A C 1
ATOM 2018 O O . SER A 1 259 ? 2.83700 36.01200 31.58100 1.000 9.81320 258 SER A O 1
ATOM 2021 N N . LYS A 1 260 ? 0.87500 35.56400 32.60800 1.000 9.88388 259 LYS A N 1
ATOM 2022 C CA . LYS A 1 260 ? 1.37100 34.38300 33.30900 1.000 10.26813 259 LYS A CA 1
ATOM 2023 C C . LYS A 1 260 ? 1.98600 33.37200 32.34500 1.000 9.23845 259 LYS A C 1
ATOM 2024 O O . LYS A 1 260 ? 2.99700 32.73200 32.65800 1.000 10.58881 259 LYS A O 1
ATOM 2030 N N . PHE A 1 261 ? 1.39800 33.22000 31.16300 1.000 8.03680 260 PHE A N 1
ATOM 2031 C CA . PHE A 1 261 ? 1.90100 32.20800 30.24700 1.000 8.31535 260 PHE A CA 1
ATOM 2032 C C . PHE A 1 261 ? 3.26500 32.57500 29.67500 1.000 7.77839 260 PHE A C 1
ATOM 2033 O O . PHE A 1 261 ? 4.08900 31.68500 29.42900 1.000 8.40817 260 PHE A O 1
ATOM 2041 N N . TYR A 1 262 ? 3.53100 33.86200 29.44100 1.000 7.18557 261 TYR A N 1
ATOM 2042 C CA . TYR A 1 262 ? 4.76300 34.21800 28.74700 1.000 7.34123 261 TYR A CA 1
ATOM 2043 C C . TYR A 1 262 ? 5.87300 34.74400 29.65100 1.000 7.34719 261 TYR A C 1
ATOM 2044 O O . TYR A 1 262 ? 7.03600 34.70300 29.24500 1.000 7.35384 261 TYR A O 1
ATOM 2053 N N . GLU A 1 263 ? 5.56200 35.23600 30.85100 1.000 7.29693 262 GLU A N 1
ATOM 2054 C CA . GLU A 1 263 ? 6.60400 35.59500 31.82600 1.000 8.08082 262 GLU A CA 1
ATOM 2055 C C . GLU A 1 263 ? 7.61800 36.58100 31.23900 1.000 8.19366 262 GLU A C 1
ATOM 2056 O O . GLU A 1 263 ? 8.82400 36.47100 31.46900 1.000 8.46135 262 GLU A O 1
ATOM 2062 N N . TRP A 1 264 ? 7.12800 37.54200 30.45600 1.000 9.07961 263 TRP A N 1
ATOM 2063 C CA . TRP A 1 264 ? 7.89500 38.63800 29.84000 1.000 8.11219 263 TRP A CA 1
ATOM 2064 C C . TRP A 1 264 ? 8.72000 38.22600 28.61200 1.000 8.38412 263 TRP A C 1
ATOM 2065 O O . TRP A 1 264 ? 9.42800 39.06900 28.05100 1.000 9.80459 263 TRP A O 1
ATOM 2076 N N . ASN A 1 265 ? 8.65100 36.97000 28.18400 1.000 6.68526 264 ASN A N 1
ATOM 2077 C CA . ASN A 1 265 ? 9.36300 36.49900 27.00100 1.000 6.82397 264 ASN A CA 1
ATOM 2078 C C . ASN A 1 265 ? 8.77300 37.14300 25.74400 1.000 8.20773 264 ASN A C 1
ATOM 2079 O O . ASN A 1 265 ? 7.55500 37.19300 25.58100 1.000 8.64925 264 ASN A O 1
ATOM 2084 N N . PHE A 1 266 ? 9.64000 37.62400 24.83800 1.000 7.40906 265 PHE A N 1
ATOM 2085 C CA . PHE A 1 266 ? 9.18700 38.14500 23.54500 1.000 7.91267 265 PHE A CA 1
ATOM 2086 C C . PHE A 1 266 ? 9.00700 37.06500 22.48400 1.000 7.31691 265 PHE A C 1
ATOM 2087 O O . PHE A 1 266 ? 8.45700 37.35700 21.41400 1.000 8.42172 265 PHE A O 1
ATOM 2095 N N . ASP A 1 267 ? 9.47900 35.84300 22.72600 1.000 6.31122 266 ASP A N 1
ATOM 2096 C CA . ASP A 1 267 ? 9.44100 34.78100 21.71900 1.000 5.57133 266 ASP A CA 1
ATOM 2097 C C . ASP A 1 267 ? 8.28500 33.85100 22.06800 1.000 5.89900 266 ASP A C 1
ATOM 2098 O O . ASP A 1 267 ? 8.40600 32.99500 22.94900 1.000 6.68578 266 ASP A O 1
ATOM 2103 N N . PHE A 1 268 ? 7.17100 34.01100 21.35700 1.000 6.57179 267 PHE A N 1
ATOM 2104 C CA . PHE A 1 268 ? 5.97000 33.21700 21.57900 1.000 6.55397 267 PHE A CA 1
ATOM 2105 C C . PHE A 1 268 ? 5.94700 31.94300 20.74400 1.000 6.35940 267 PHE A C 1
ATOM 2106 O O . PHE A 1 268 ? 5.06300 31.10100 20.94000 1.000 6.76014 267 PHE A O 1
ATOM 2114 N N . ASP A 1 269 ? 6.86000 31.79300 19.79300 1.000 6.61105 268 ASP A N 1
ATOM 2115 C CA . ASP A 1 269 ? 6.80200 30.66000 18.87900 1.000 5.85914 268 ASP A CA 1
ATOM 2116 C C . ASP A 1 269 ? 8.18500 30.41900 18.29900 1.000 5.69366 268 ASP A C 1
ATOM 2117 O O . ASP A 1 269 ? 9.11800 31.19200 18.52500 1.000 6.17818 268 ASP A O 1
ATOM 2122 N N . GLU A 1 270 ? 8.30200 29.32800 17.54600 1.000 5.73084 269 GLU A N 1
ATOM 2123 C CA . GLU A 1 270 ? 9.61200 28.87100 17.10800 1.000 5.31729 269 GLU A CA 1
ATOM 2124 C C . GLU A 1 270 ? 10.10200 29.58400 15.86000 1.000 5.45834 269 GLU A C 1
ATOM 2125 O O . GLU A 1 270 ? 11.31500 29.66100 15.64900 1.000 6.17822 269 GLU A O 1
ATOM 2131 N N . ILE A 1 271 ? 9.19900 30.11300 15.03200 1.000 5.71910 270 ILE A N 1
ATOM 2132 C CA . ILE A 1 271 ? 9.63900 30.98900 13.94800 1.000 6.51256 270 ILE A CA 1
ATOM 2133 C C . ILE A 1 271 ? 10.37300 32.19400 14.52000 1.000 6.73118 270 ILE A C 1
ATOM 2134 O O . ILE A 1 271 ? 11.47800 32.54000 14.08600 1.000 6.89606 270 ILE A O 1
ATOM 2139 N N . ASP A 1 272 ? 9.77900 32.83900 15.52100 1.000 6.93790 271 ASP A N 1
ATOM 2140 C CA . ASP A 1 272 ? 10.43400 33.99900 16.11000 1.000 7.51521 271 ASP A CA 1
ATOM 2141 C C . ASP A 1 272 ? 11.70400 33.60000 16.84900 1.000 6.88370 271 ASP A C 1
ATOM 2142 O O . ASP A 1 272 ? 12.70600 34.32200 16.80800 1.000 7.55087 271 ASP A O 1
ATOM 2147 N N . TYR A 1 273 ? 11.68500 32.43900 17.50700 1.000 6.76307 272 TYR A N 1
ATOM 2148 C CA . TYR A 1 273 ? 12.84200 31.99200 18.27000 1.000 6.97238 272 TYR A CA 1
ATOM 2149 C C . TYR A 1 273 ? 14.02500 31.67800 17.35700 1.000 5.62889 272 TYR A C 1
ATOM 2150 O O . TYR A 1 273 ? 15.15800 32.07300 17.64500 1.000 6.45788 272 TYR A O 1
ATOM 2159 N N . THR A 1 274 ? 13.78500 30.98400 16.24000 1.000 5.73680 273 THR A N 1
ATOM 2160 C CA . THR A 1 274 ? 14.88900 30.67900 15.32900 1.000 6.18777 273 THR A CA 1
ATOM 2161 C C . THR A 1 274 ? 15.47200 31.94600 14.70300 1.000 5.64935 273 THR A C 1
ATOM 2162 O O . THR A 1 274 ? 16.69000 32.04300 14.51400 1.000 6.42601 273 THR A O 1
ATOM 2166 N N . ALA A 1 275 ? 14.63000 32.93700 14.39000 1.000 6.10914 274 ALA A N 1
ATOM 2167 C CA . ALA A 1 275 ? 15.15200 34.20800 13.88800 1.000 6.31602 274 ALA A CA 1
ATOM 2168 C C . ALA A 1 275 ? 16.00500 34.89700 14.94600 1.000 6.11347 274 ALA A C 1
ATOM 2169 O O . ALA A 1 275 ? 17.08600 35.42500 14.65000 1.000 7.29479 274 ALA A O 1
ATOM 2171 N N . HIS A 1 276 ? 15.53200 34.88400 16.18900 1.000 6.80442 275 HIS A N 1
ATOM 2172 C CA . HIS A 1 276 ? 16.24400 35.48800 17.30900 1.000 7.51870 275 HIS A CA 1
ATOM 2173 C C . HIS A 1 276 ? 17.60100 34.82600 17.51500 1.000 6.69620 275 HIS A C 1
ATOM 2174 O O . HIS A 1 276 ? 18.63700 35.50200 17.59600 1.000 7.62051 275 HIS A O 1
ATOM 2181 N N . MET A 1 277 ? 17.61500 33.49400 17.58000 1.000 7.02932 276 MET A N 1
ATOM 2182 C CA . MET A 1 277 ? 18.86400 32.78800 17.83600 1.000 7.09618 276 MET A CA 1
ATOM 2183 C C . MET A 1 277 ? 19.81600 32.87900 16.65400 1.000 6.37882 276 MET A C 1
ATOM 2184 O O . MET A 1 277 ? 21.03200 32.96100 16.84800 1.000 7.43705 276 MET A O 1
ATOM 2189 N N . HIS A 1 278 ? 19.30000 32.86200 15.41900 1.000 6.63101 277 HIS A N 1
ATOM 2190 C CA . HIS A 1 278 ? 20.20000 33.03800 14.28400 1.000 6.26331 277 HIS A CA 1
ATOM 2191 C C . HIS A 1 278 ? 20.97300 34.34400 14.41000 1.000 7.13395 277 HIS A C 1
ATOM 2192 O O . HIS A 1 278 ? 22.18900 34.37600 14.20300 1.000 7.41100 277 HIS A O 1
ATOM 2199 N N A ARG A 1 279 ? 20.27600 35.43700 14.74400 0.520 7.25285 278 ARG A N 1
ATOM 2200 N N B ARG A 1 279 ? 20.29300 35.42200 14.80500 0.480 7.69361 278 ARG A N 1
ATOM 2201 C CA A ARG A 1 279 ? 20.94000 36.72200 14.94800 0.520 7.75354 278 ARG A CA 1
ATOM 2202 C CA B ARG A 1 279 ? 20.94800 36.71900 14.92500 0.480 8.35972 278 ARG A CA 1
ATOM 2203 C C A ARG A 1 279 ? 22.02100 36.61100 16.01300 0.520 7.08860 278 ARG A C 1
ATOM 2204 C C B ARG A 1 279 ? 21.97500 36.73100 16.05500 0.480 7.57127 278 ARG A C 1
ATOM 2205 O O A ARG A 1 279 ? 23.17900 36.98000 15.78400 0.520 6.71285 278 ARG A O 1
ATOM 2206 O O B ARG A 1 279 ? 23.05800 37.30900 15.90900 0.480 7.72790 278 ARG A O 1
ATOM 2221 N N . LEU A 1 280 ? 21.65600 36.10100 17.19000 1.000 7.06313 279 LEU A N 1
ATOM 2222 C CA . LEU A 1 280 ? 22.59900 36.06600 18.30200 1.000 7.64061 279 LEU A CA 1
ATOM 2223 C C . LEU A 1 280 ? 23.78100 35.15200 18.00900 1.000 6.46899 279 LEU A C 1
ATOM 2224 O O . LEU A 1 280 ? 24.92000 35.45900 18.38700 1.000 7.42775 279 LEU A O 1
ATOM 2229 N N . LEU A 1 281 ? 23.53200 34.01400 17.36200 1.000 6.36816 280 LEU A N 1
ATOM 2230 C CA . LEU A 1 281 ? 24.62300 33.09500 17.06200 1.000 7.18848 280 LEU A CA 1
ATOM 2231 C C . LEU A 1 281 ? 25.61300 33.72300 16.09200 1.000 6.09540 280 LEU A C 1
ATOM 2232 O O . LEU A 1 281 ? 26.83000 33.61400 16.28000 1.000 6.62343 280 LEU A O 1
ATOM 2237 N N . VAL A 1 282 ? 25.11200 34.40900 15.06200 1.000 6.71563 281 VAL A N 1
ATOM 2238 C CA . VAL A 1 282 ? 26.01200 35.09200 14.13700 1.000 7.58011 281 VAL A CA 1
ATOM 2239 C C . VAL A 1 282 ? 26.81600 36.15600 14.87200 1.000 8.16000 281 VAL A C 1
ATOM 2240 O O . VAL A 1 282 ? 28.03700 36.25800 14.71400 1.000 8.63113 281 VAL A O 1
ATOM 2244 N N . ALA A 1 283 ? 26.14700 36.94900 15.70800 1.000 7.91523 282 ALA A N 1
ATOM 2245 C CA . ALA A 1 283 ? 26.85300 37.97400 16.46700 1.000 9.05848 282 ALA A CA 1
ATOM 2246 C C . ALA A 1 283 ? 27.91200 37.36900 17.38200 1.000 9.26214 282 ALA A C 1
ATOM 2247 O O . ALA A 1 283 ? 28.95500 37.99100 17.62700 1.000 10.56586 282 ALA A O 1
ATOM 2249 N N . ALA A 1 284 ? 27.68300 36.14800 17.86600 1.000 7.45905 283 ALA A N 1
ATOM 2250 C CA . ALA A 1 284 ? 28.61800 35.47200 18.75700 1.000 7.52674 283 ALA A CA 1
ATOM 2251 C C . ALA A 1 284 ? 29.78800 34.83000 18.02500 1.000 6.98306 283 ALA A C 1
ATOM 2252 O O . ALA A 1 284 ? 30.70300 34.32700 18.68700 1.000 8.10563 283 ALA A O 1
ATOM 2254 N N . GLY A 1 285 ? 29.77300 34.80500 16.69000 1.000 8.21507 284 GLY A N 1
ATOM 2255 C CA . GLY A 1 285 ? 30.91500 34.32800 15.93500 1.000 8.36944 284 GLY A CA 1
ATOM 2256 C C . GLY A 1 285 ? 30.59600 33.33300 14.83700 1.000 7.76798 284 GLY A C 1
ATOM 2257 O O . GLY A 1 285 ? 31.46400 33.03800 14.01500 1.000 8.15257 284 GLY A O 1
ATOM 2258 N N . PHE A 1 286 ? 29.37400 32.80400 14.80200 1.000 7.37137 285 PHE A N 1
ATOM 2259 C CA . PHE A 1 286 ? 29.02100 31.83900 13.77300 1.000 6.93463 285 PHE A CA 1
ATOM 2260 C C . PHE A 1 286 ? 28.86000 32.53600 12.42600 1.000 7.21052 285 PHE A C 1
ATOM 2261 O O . PHE A 1 286 ? 28.44400 33.69500 12.36600 1.000 7.65792 285 PHE A O 1
ATOM 2269 N N . PRO A 1 287 ? 29.18000 31.85200 11.32900 1.000 6.92740 286 PRO A N 1
ATOM 2270 C CA . PRO A 1 287 ? 28.96800 32.45100 10.00900 1.000 7.19127 286 PRO A CA 1
ATOM 2271 C C . PRO A 1 287 ? 27.48100 32.56700 9.71400 1.000 7.33155 286 PRO A C 1
ATOM 2272 O O . PRO A 1 287 ? 26.66400 31.76700 10.17700 1.000 8.42865 286 PRO A O 1
ATOM 2276 N N . SER A 1 288 ? 27.12700 33.58500 8.92700 1.000 8.24540 287 SER A N 1
ATOM 2277 C CA . SER A 1 288 ? 25.72100 33.82100 8.61300 1.000 10.18110 287 SER A CA 1
ATOM 2278 C C . SER A 1 288 ? 25.08100 32.64900 7.87900 1.000 8.39576 287 SER A C 1
ATOM 2279 O O . SER A 1 288 ? 23.84800 32.54000 7.86300 1.000 9.33372 287 SER A O 1
ATOM 2282 N N A SER A 1 289 ? 25.89000 31.76500 7.29500 0.110 7.87902 288 SER A N 1
ATOM 2283 N N B SER A 1 289 ? 25.88700 31.77200 7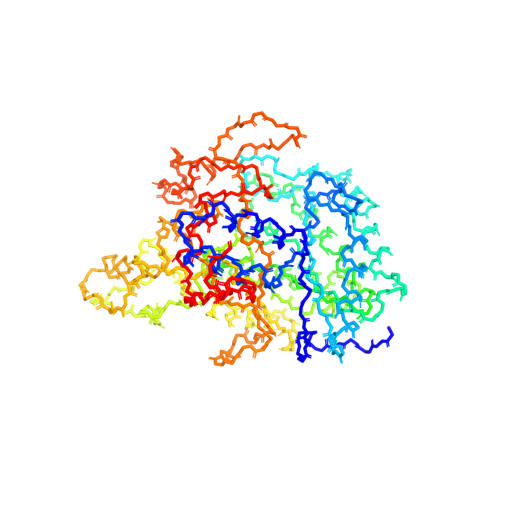.27600 0.890 7.93105 288 SER A N 1
ATOM 2284 C CA A SER A 1 289 ? 25.40900 30.62500 6.52700 0.110 7.27879 288 SER A CA 1
ATOM 2285 C CA B SER A 1 289 ? 25.40100 30.62300 6.52100 0.890 7.16131 288 SER A CA 1
ATOM 2286 C C A SER A 1 289 ? 24.87300 29.48900 7.39100 0.110 6.89155 288 SER A C 1
ATOM 2287 C C B SER A 1 289 ? 24.78200 29.53700 7.39500 0.890 7.14818 288 SER A C 1
ATOM 2288 O O A SER A 1 289 ? 24.41900 28.48300 6.83500 0.110 6.98826 288 SER A O 1
ATOM 2289 O O B SER A 1 289 ? 24.17900 28.61000 6.85000 0.890 7.27845 288 SER A O 1
ATOM 2294 N N . ILE A 1 290 ? 24.92300 29.60300 8.72100 1.000 6.30978 289 ILE A N 1
ATOM 2295 C CA . ILE A 1 290 ? 24.27900 28.59300 9.55800 1.000 6.06968 289 ILE A CA 1
ATOM 2296 C C . ILE A 1 290 ? 22.78500 28.55500 9.25300 1.000 6.65945 289 ILE A C 1
ATOM 2297 O O . ILE A 1 290 ? 22.14900 29.59100 9.01900 1.000 7.39440 289 ILE A O 1
ATOM 2302 N N . GLY A 1 291 ? 22.22500 27.34700 9.24000 1.000 6.12326 290 GLY A N 1
ATOM 2303 C CA . GLY A 1 291 ? 20.80900 27.15400 8.99800 1.000 6.55966 290 GLY A CA 1
ATOM 2304 C C . GLY A 1 291 ? 20.10900 26.58000 10.21000 1.000 6.11664 290 GLY A C 1
ATOM 2305 O O . GLY A 1 291 ? 20.74700 26.01600 11.10700 1.000 7.21727 290 GLY A O 1
ATOM 2306 N N . MET A 1 292 ? 18.78800 26.70600 10.23800 1.000 5.74143 291 MET A N 1
ATOM 2307 C CA . MET A 1 292 ? 17.98300 26.33300 11.38900 1.000 6.11581 291 MET A CA 1
ATOM 2308 C C . MET A 1 292 ? 16.98100 25.26100 10.99100 1.000 5.23280 291 MET A C 1
ATOM 2309 O O . MET A 1 292 ? 16.48700 25.23800 9.86100 1.000 5.67077 291 MET A O 1
ATOM 2314 N N . LEU A 1 293 ? 16.68100 24.37800 11.93900 1.000 5.22470 292 LEU A N 1
ATOM 2315 C CA . LEU A 1 293 ? 15.61700 23.39600 11.80600 1.000 5.17629 292 LEU A CA 1
ATOM 2316 C C . LEU A 1 293 ? 14.63300 23.58500 12.95100 1.000 4.48325 292 LEU A C 1
ATOM 2317 O O . LEU A 1 293 ? 15.02600 23.98700 14.04700 1.000 5.76856 292 LEU A O 1
ATOM 2322 N N . VAL A 1 294 ? 13.35400 23.29100 12.70400 1.000 4.60705 293 VAL A N 1
ATOM 2323 C CA . VAL A 1 294 ? 12.36500 23.15900 13.76900 1.000 5.08805 293 VAL A CA 1
ATOM 2324 C C . VAL A 1 294 ? 11.79800 21.74800 13.71600 1.000 4.51323 293 VAL A C 1
ATOM 2325 O O . VAL A 1 294 ? 11.39900 21.28200 12.64300 1.000 5.33642 293 VAL A O 1
ATOM 2329 N N . ASP A 1 295 ? 11.77000 21.07500 14.87000 1.000 4.83511 294 ASP A N 1
ATOM 2330 C CA . ASP A 1 295 ? 11.06100 19.81200 15.03100 1.000 4.66557 294 ASP A CA 1
ATOM 2331 C C . ASP A 1 295 ? 9.57500 20.12700 15.12300 1.000 4.90630 294 ASP A C 1
ATOM 2332 O O . ASP A 1 295 ? 9.10900 20.64600 16.14400 1.000 5.49495 294 ASP A O 1
ATOM 2337 N N . THR A 1 296 ? 8.83600 19.82700 14.05200 1.000 5.44328 295 THR A N 1
ATOM 2338 C CA . THR A 1 296 ? 7.40500 20.10500 13.95900 1.000 4.60023 295 THR A CA 1
ATOM 2339 C C . THR A 1 296 ? 6.55000 18.87400 14.25900 1.000 5.26492 295 THR A C 1
ATOM 2340 O O . THR A 1 296 ? 5.34800 18.86100 13.96100 1.000 6.03646 295 THR A O 1
ATOM 2344 N N . SER A 1 297 ? 7.14200 17.85600 14.88800 1.000 5.14803 296 SER A N 1
ATOM 2345 C CA . SER A 1 297 ? 6.44800 16.59100 15.09900 1.000 5.04859 296 SER A CA 1
ATOM 2346 C C . SER A 1 297 ? 5.17900 16.74500 15.92700 1.000 5.10390 296 SER A C 1
ATOM 2347 O O . SER A 1 297 ? 4.19100 16.04000 15.68200 1.000 6.56686 296 SER A O 1
ATOM 2350 N N . ARG A 1 298 ? 5.19700 17.61800 16.94300 1.000 5.51968 297 ARG A N 1
ATOM 2351 C CA . ARG A 1 298 ? 4.10700 17.63300 17.91200 1.000 5.91415 297 ARG A CA 1
ATOM 2352 C C . ARG A 1 298 ? 3.72300 19.04400 18.33900 1.000 5.23561 297 ARG A C 1
ATOM 2353 O O . ARG A 1 298 ? 3.19900 19.23400 19.44400 1.000 6.10855 297 ARG A O 1
ATOM 2361 N N . ASN A 1 299 ? 3.93300 20.04100 17.47400 1.000 5.20498 298 ASN A N 1
ATOM 2362 C CA . ASN A 1 299 ? 3.72000 21.43900 17.83700 1.000 5.65734 298 ASN A CA 1
ATOM 2363 C C . ASN A 1 299 ? 2.55500 22.08700 17.09000 1.000 5.73593 298 ASN A C 1
ATOM 2364 O O . ASN A 1 299 ? 2.47300 23.31700 17.03900 1.000 6.51897 298 ASN A O 1
ATOM 2369 N N . GLY A 1 300 ? 1.64500 21.28600 16.52500 1.000 5.68587 299 GLY A N 1
ATOM 2370 C CA . GLY A 1 300 ? 0.56800 21.84900 15.72000 1.000 6.38992 299 GLY A CA 1
ATOM 2371 C C . GLY A 1 300 ? -0.52600 22.53600 16.52200 1.000 6.29738 299 GLY A C 1
ATOM 2372 O O . GLY A 1 300 ? -1.08800 23.54100 16.07500 1.000 7.88714 299 GLY A O 1
ATOM 2373 N N . TRP A 1 301 ? -0.87200 21.99300 17.69100 1.000 6.56333 300 TRP A N 1
ATOM 2374 C CA . TRP A 1 301 ? -1.93800 22.56000 18.53000 1.000 6.16094 300 TRP A CA 1
ATOM 2375 C C . TRP A 1 301 ? -3.22500 22.81900 17.73900 1.000 6.32490 300 TRP A C 1
ATOM 2376 O O . TRP A 1 301 ? -3.78000 23.92200 17.74100 1.000 6.99163 300 TRP A O 1
ATOM 2387 N N . GLY A 1 302 ? -3.70200 21.78100 17.06100 1.000 6.79773 301 GLY A N 1
ATOM 2388 C CA . GLY A 1 302 ? -4.93000 21.83900 16.30200 1.000 7.32251 301 GLY A CA 1
ATOM 2389 C C . GLY A 1 302 ? -6.09400 21.18700 17.02300 1.000 8.54803 301 GLY A C 1
ATOM 2390 O O . GLY A 1 302 ? -6.12200 21.06700 18.25300 1.000 9.22839 301 GLY A O 1
ATOM 2391 N N . GLY A 1 303 ? -7.08000 20.76600 16.24100 1.000 8.68141 302 GLY A N 1
ATOM 2392 C CA . GLY A 1 303 ? -8.28000 20.19700 16.79700 1.000 10.43558 302 GLY A CA 1
ATOM 2393 C C . GLY A 1 303 ? -9.25600 21.26100 17.25100 1.000 11.66801 302 GLY A C 1
ATOM 2394 O O . GLY A 1 303 ? -9.04300 22.46200 17.05700 1.000 11.09709 302 GLY A O 1
ATOM 2395 N N . PRO A 1 304 ? -10.35600 20.83100 17.87500 1.000 13.30592 303 PRO A N 1
ATOM 2396 C CA . PRO A 1 304 ? -11.43600 21.77500 18.21100 1.000 13.43469 303 PRO A CA 1
ATOM 2397 C C . PRO A 1 304 ? -11.05700 22.81800 19.24800 1.000 12.62112 303 PRO A C 1
ATOM 2398 O O . PRO A 1 304 ? -11.72800 23.85600 19.32600 1.000 14.11515 303 PRO A O 1
ATOM 2402 N N . ASN A 1 305 ? -10.01100 22.59200 20.04300 1.000 11.72029 304 ASN A N 1
ATOM 2403 C CA . ASN A 1 305 ? -9.63400 23.57700 21.05100 1.000 11.94516 304 ASN A CA 1
ATOM 2404 C C . ASN A 1 305 ? -8.77300 24.70700 20.49900 1.000 11.63597 304 ASN A C 1
ATOM 2405 O O . ASN A 1 305 ? -8.46900 25.64800 21.23900 1.000 13.27805 304 ASN A O 1
ATOM 2410 N N . ARG A 1 306 ? -8.37700 24.64900 19.24000 1.000 10.68777 305 ARG A N 1
ATOM 2411 C CA . ARG A 1 306 ? -7.53800 25.70500 18.68100 1.000 10.31812 305 ARG A CA 1
ATOM 2412 C C . ARG A 1 306 ? -8.37900 26.94900 18.43600 1.000 11.33450 305 ARG A C 1
ATOM 2413 O O . ARG A 1 306 ? -9.38900 26.87300 17.71900 1.000 12.13508 305 ARG A O 1
ATOM 2421 N N . PRO A 1 307 ? -8.02400 28.09700 19.00400 1.000 11.42506 306 PRO A N 1
ATOM 2422 C CA . PRO A 1 307 ? -8.79200 29.31000 18.71400 1.000 12.27096 306 PRO A CA 1
ATOM 2423 C C . PRO A 1 307 ? -8.62300 29.68900 17.25400 1.000 13.65845 306 PRO A C 1
ATOM 2424 O O . PRO A 1 307 ? -7.55200 29.51400 16.67000 1.000 14.56075 306 PRO A O 1
ATOM 2428 N N . THR A 1 308 ? -9.71100 30.17100 16.65500 1.000 15.78194 307 THR A N 1
ATOM 2429 C CA . THR A 1 308 ? -9.74000 30.48200 15.23300 1.000 18.83133 307 THR A CA 1
ATOM 2430 C C . THR A 1 308 ? -9.83900 31.97000 14.93800 1.000 19.63389 307 THR A C 1
ATOM 2431 O O . THR A 1 308 ? -9.63800 32.36900 13.78600 1.000 20.79269 307 THR A O 1
ATOM 2435 N N . SER A 1 309 ? -10.15300 32.79300 15.93300 1.000 18.41495 308 SER A N 1
ATOM 2436 C CA . SER A 1 309 ? -10.19100 34.23500 15.75500 1.000 19.43090 308 SER A CA 1
ATOM 2437 C C . SER A 1 309 ? -9.91700 34.88300 17.10100 1.000 18.91361 308 SER A C 1
ATOM 2438 O O . SER A 1 309 ? -10.00600 34.23800 18.14900 1.000 19.58958 308 SER A O 1
ATOM 2441 N N . ILE A 1 310 ? -9.56200 36.16600 17.06200 1.000 18.45138 309 ILE A N 1
ATOM 2442 C CA . ILE A 1 310 ? -9.18600 36.86600 18.28400 1.000 18.30318 309 ILE A CA 1
ATOM 2443 C C . ILE A 1 310 ? -10.41500 37.06200 19.16000 1.000 18.10703 309 ILE A C 1
ATOM 2444 O O . ILE A 1 310 ? -11.44000 37.60200 18.72000 1.000 18.95735 309 ILE A O 1
ATOM 2449 N N . THR A 1 311 ? -10.32400 36.59800 20.40200 1.000 17.84429 310 THR A N 1
ATOM 2450 C CA . THR A 1 311 ? -11.32300 36.88600 21.42000 1.000 19.10837 310 THR A CA 1
ATOM 2451 C C . THR A 1 311 ? -10.89700 38.16600 22.12500 1.000 19.07801 310 THR A C 1
ATOM 2452 O O . THR A 1 311 ? -9.78500 38.24300 22.65900 1.000 20.12042 310 THR A O 1
ATOM 2456 N N . ALA A 1 312 ? -11.76600 39.16900 22.10900 1.000 18.35645 311 ALA A N 1
ATOM 2457 C CA . ALA A 1 312 ? -11.42300 40.45800 22.68700 1.000 18.60451 311 ALA A CA 1
ATOM 2458 C C . ALA A 1 312 ? -11.41000 40.37300 24.20600 1.000 19.49862 311 ALA A C 1
ATOM 2459 O O . ALA A 1 312 ? -12.24300 39.69200 24.81300 1.000 19.44901 311 ALA A O 1
ATOM 2461 N N . SER A 1 313 ? -10.45200 41.06600 24.82100 1.000 20.19876 312 SER A N 1
ATOM 2462 C CA . SER A 1 313 ? -10.40300 41.17300 26.27100 1.000 21.57487 312 SER A CA 1
ATOM 2463 C C . SER A 1 313 ? -9.57000 42.38400 26.66400 1.000 23.82046 312 SER A C 1
ATOM 2464 O O . SER A 1 313 ? -8.61400 42.74700 25.97300 1.000 24.38592 312 SER A O 1
ATOM 2467 N N . THR A 1 314 ? -9.95100 42.99900 27.78500 1.000 24.81311 313 THR A N 1
ATOM 2468 C CA . THR A 1 314 ? -9.20436 44.08432 28.40881 1.000 26.43198 313 THR A CA 1
ATOM 2469 C C . THR A 1 314 ? -8.11800 43.58600 29.35400 1.000 26.58520 313 THR A C 1
ATOM 2470 O O . THR A 1 314 ? -7.27596 44.38281 29.78371 1.000 28.51735 313 THR A O 1
ATOM 2474 N N . ASP A 1 315 ? -8.12700 42.29800 29.68700 1.000 23.73393 314 ASP A N 1
ATOM 2475 C CA . ASP A 1 315 ? -7.21800 41.70800 30.65800 1.000 21.36424 314 ASP A CA 1
ATOM 2476 C C . ASP A 1 315 ? -6.18300 40.87500 29.91300 1.000 17.27804 314 ASP A C 1
ATOM 2477 O O . ASP A 1 315 ? -6.54900 40.02700 29.09100 1.000 16.27591 314 ASP A O 1
ATOM 2482 N N . VAL A 1 316 ? -4.89400 41.10800 30.19700 1.000 15.30627 315 VAL A N 1
ATOM 2483 C CA . VAL A 1 316 ? -3.85200 40.48000 29.37900 1.000 15.21413 315 VAL A CA 1
ATOM 2484 C C . VAL A 1 316 ? -3.85700 38.96300 29.53400 1.000 13.89745 315 VAL A C 1
ATOM 2485 O O . VAL A 1 316 ? -3.59500 38.23600 28.57200 1.000 13.41385 315 VAL A O 1
ATOM 2489 N N . ASN A 1 317 ? -4.16400 38.45800 30.73000 1.000 12.18208 316 ASN A N 1
ATOM 2490 C CA . ASN A 1 317 ? -4.15200 37.01100 30.91900 1.000 12.79790 316 ASN A CA 1
ATOM 2491 C C . ASN A 1 317 ? -5.32500 36.34900 30.21200 1.000 12.01668 316 ASN A C 1
ATOM 2492 O O . ASN A 1 317 ? -5.15600 35.31400 29.56100 1.000 12.05362 316 ASN A O 1
ATOM 2497 N N . ALA A 1 318 ? -6.52000 36.93800 30.31700 1.000 12.40767 317 ALA A N 1
ATOM 2498 C CA . ALA A 1 318 ? -7.66100 36.41600 29.57400 1.000 13.15101 317 ALA A CA 1
ATOM 2499 C C . ALA A 1 318 ? -7.40800 36.49800 28.07600 1.000 11.88342 317 ALA A C 1
ATOM 2500 O O . ALA A 1 318 ? -7.75100 35.57500 27.32600 1.000 12.13983 317 ALA A O 1
ATOM 2502 N N . TYR A 1 319 ? -6.79500 37.59400 27.62600 1.000 12.44035 318 TYR A N 1
ATOM 2503 C CA . TYR A 1 319 ? -6.49200 37.75200 26.20800 1.000 11.13340 318 TYR A CA 1
ATOM 2504 C C . TYR A 1 319 ? -5.53100 36.67300 25.74000 1.000 10.12029 318 TYR A C 1
ATOM 2505 O O . TYR A 1 319 ? -5.76200 36.02000 24.71600 1.000 10.41422 318 TYR A O 1
ATOM 2514 N N . VAL A 1 320 ? -4.43200 36.48300 26.47300 1.000 10.10679 319 VAL A N 1
ATOM 2515 C CA . VAL A 1 320 ? -3.45200 35.48000 26.07300 1.000 8.54486 319 VAL A CA 1
ATOM 2516 C C . VAL A 1 320 ? -4.05100 34.08400 26.16100 1.000 8.63830 319 VAL A C 1
ATOM 2517 O O . VAL A 1 320 ? -3.88800 33.27000 25.24800 1.000 9.70179 319 VAL A O 1
ATOM 2521 N N . ASP A 1 321 ? -4.77900 33.79500 27.24400 1.000 9.57892 320 ASP A N 1
ATOM 2522 C CA . ASP A 1 321 ? -5.27800 32.43900 27.44600 1.000 10.91358 320 ASP A CA 1
ATOM 2523 C C . ASP A 1 321 ? -6.36400 32.06900 26.44100 1.000 11.66245 320 ASP A C 1
ATOM 2524 O O . ASP A 1 321 ? -6.50400 30.89100 26.09000 1.000 12.00805 320 ASP A O 1
ATOM 2529 N N . ALA A 1 322 ? -7.13300 33.04700 25.96100 1.000 11.05056 321 ALA A N 1
ATOM 2530 C CA . ALA A 1 322 ? -8.14800 32.74700 24.95800 1.000 12.37717 321 ALA A CA 1
ATOM 2531 C C . ALA A 1 322 ? -7.56000 32.63700 23.55800 1.000 11.67117 321 ALA A C 1
ATOM 2532 O O . ALA A 1 322 ? -8.13700 31.96000 22.70100 1.000 13.95741 321 ALA A O 1
ATOM 2534 N N . ASN A 1 323 ? -6.42000 33.28100 23.30500 1.000 10.98104 322 ASN A N 1
ATOM 2535 C CA . ASN A 1 323 ? -5.91800 33.44000 21.95000 1.000 10.20275 322 ASN A CA 1
ATOM 2536 C C . ASN A 1 323 ? -4.67200 32.62500 21.63100 1.000 9.04477 322 ASN A C 1
ATOM 2537 O O . ASN A 1 323 ? -4.31800 32.52200 20.45000 1.000 10.41546 322 ASN A O 1
ATOM 2542 N N . ARG A 1 324 ? -4.00600 32.04100 22.62600 1.000 7.89571 323 ARG A N 1
ATOM 2543 C CA . ARG A 1 324 ? -2.84200 31.21200 22.35800 1.000 8.30823 323 ARG A CA 1
ATOM 2544 C C . ARG A 1 324 ? -3.26300 29.84500 21.83700 1.000 7.46625 323 ARG A C 1
ATOM 2545 O O . ARG A 1 324 ? -4.23900 29.25900 22.31300 1.000 8.53734 323 ARG A O 1
ATOM 2553 N N . VAL A 1 325 ? -2.51900 29.34000 20.84900 1.000 6.89504 324 VAL A N 1
ATOM 2554 C CA . VAL A 1 325 ? -2.77700 27.98400 20.38300 1.000 7.35603 324 VAL A CA 1
ATOM 2555 C C . VAL A 1 325 ? -2.09400 26.96200 21.27900 1.000 6.95062 324 VAL A C 1
ATOM 2556 O O . VAL A 1 325 ? -2.60100 25.84800 21.44000 1.000 7.19946 324 VAL A O 1
ATOM 2560 N N . ASP A 1 326 ? -0.94400 27.30100 21.86800 1.000 7.18508 325 ASP A N 1
ATOM 2561 C CA . ASP A 1 326 ? -0.31800 26.41500 22.84400 1.000 6.12285 325 ASP A CA 1
ATOM 2562 C C . ASP A 1 326 ? -1.24000 26.33700 24.05100 1.000 6.39490 325 ASP A C 1
ATOM 2563 O O . ASP A 1 326 ? -1.42900 27.33700 24.75100 1.000 7.49719 325 ASP A O 1
ATOM 2568 N N . ARG A 1 327 ? -1.82700 25.16200 24.28900 1.000 6.19713 326 ARG A N 1
ATOM 2569 C CA . ARG A 1 327 ? -2.81100 24.99100 25.35400 1.000 5.99710 326 ARG A CA 1
ATOM 2570 C C . ARG A 1 327 ? -2.21100 24.42000 26.63500 1.000 6.68482 326 ARG A C 1
ATOM 2571 O O . ARG A 1 327 ? -2.95700 24.03100 27.53400 1.000 7.37042 326 ARG A O 1
ATOM 2579 N N . ARG A 1 328 ? -0.88900 24.35800 26.74300 1.000 6.29276 327 ARG A N 1
ATOM 2580 C CA . ARG A 1 328 ? -0.27700 23.81500 27.94400 1.000 6.07887 327 ARG A CA 1
ATOM 2581 C C . ARG A 1 328 ? -0.57500 24.68300 29.16300 1.000 6.89288 327 ARG A C 1
ATOM 2582 O O . ARG A 1 328 ? -0.92200 25.86300 29.06400 1.000 7.94534 327 ARG A O 1
ATOM 2590 N N . VAL A 1 329 ? -0.43100 24.06700 30.33600 1.000 7.47455 328 VAL A N 1
ATOM 2591 C CA . VAL A 1 329 ? -0.52400 24.81100 31.58900 1.000 8.10510 328 VAL A CA 1
ATOM 2592 C C . VAL A 1 329 ? 0.58000 25.86400 31.66600 1.000 7.29838 328 VAL A C 1
ATOM 2593 O O . VAL A 1 329 ? 0.37700 26.96800 32.18400 1.000 9.31350 328 VAL A O 1
ATOM 2597 N N . HIS A 1 330 ? 1.75900 25.54800 31.13300 1.000 6.74439 329 HIS A N 1
ATOM 2598 C CA . HIS A 1 330 ? 2.95600 26.36700 31.27700 1.000 6.72718 329 HIS A CA 1
ATOM 2599 C C . HIS A 1 330 ? 3.93500 25.88500 30.22300 1.000 6.08938 329 HIS A C 1
ATOM 2600 O O . HIS A 1 330 ? 3.94500 24.70200 29.88000 1.000 6.29814 329 HIS A O 1
ATOM 2607 N N . ARG A 1 331 ? 4.74200 26.81100 29.69900 1.000 6.01018 330 ARG A N 1
ATOM 2608 C CA . ARG A 1 331 ? 5.61700 26.49300 28.57900 1.000 6.00159 330 ARG A CA 1
ATOM 2609 C C . ARG A 1 331 ? 6.78100 25.58700 28.96000 1.000 6.30793 330 ARG A C 1
ATOM 2610 O O . ARG A 1 331 ? 7.49700 25.12200 28.06400 1.000 6.77074 330 ARG A O 1
ATOM 2618 N N . GLY A 1 332 ? 7.00300 25.35200 30.25100 1.000 6.37112 331 GLY A N 1
ATOM 2619 C CA . GLY A 1 332 ? 8.01200 24.42600 30.72500 1.000 6.58503 331 GLY A CA 1
ATOM 2620 C C . GLY A 1 332 ? 7.56800 22.98300 30.78100 1.000 6.53245 331 GLY A C 1
ATOM 2621 O O . GLY A 1 332 ? 8.33900 22.11700 31.20800 1.000 7.04772 331 GLY A O 1
ATOM 2622 N N . ALA A 1 333 ? 6.33100 22.69500 30.37300 1.000 6.10476 332 ALA A N 1
ATOM 2623 C CA . ALA A 1 333 ? 5.77700 21.34600 30.47300 1.000 6.77400 332 ALA A CA 1
ATOM 2624 C C . ALA A 1 333 ? 6.26400 20.54000 29.27500 1.000 7.04884 332 ALA A C 1
ATOM 2625 O O . ALA A 1 333 ? 5.70300 20.61400 28.17400 1.000 7.72364 332 ALA A O 1
ATOM 2627 N N . TRP A 1 334 ? 7.32100 19.76300 29.48800 1.000 7.28449 333 TRP A N 1
ATOM 2628 C CA . TRP A 1 334 ? 7.97200 19.04600 28.40000 1.000 8.07363 333 TRP A CA 1
ATOM 2629 C C . TRP A 1 334 ? 7.51900 17.60300 28.27200 1.000 8.00866 333 TRP A C 1
ATOM 2630 O O . TRP A 1 334 ? 7.75100 16.99700 27.22100 1.000 9.80689 333 TRP A O 1
ATOM 2641 N N . CYS A 1 335 ? 6.88500 17.02800 29.29500 1.000 7.33661 334 CYS A N 1
ATOM 2642 C CA . CYS A 1 335 ? 6.62700 15.59300 29.30700 1.000 7.09909 334 CYS A CA 1
ATOM 2643 C C . CYS A 1 335 ? 5.16700 15.29300 28.98100 1.000 6.27645 334 CYS A C 1
ATOM 2644 O O . CYS A 1 335 ? 4.27400 15.51100 29.81300 1.000 6.96150 334 CYS A O 1
ATOM 2647 N N . ASN A 1 336 ? 4.93700 14.75100 27.78200 1.000 6.84974 335 ASN A N 1
ATOM 2648 C CA . ASN A 1 336 ? 3.62100 14.31300 27.32900 1.000 6.74547 335 ASN A CA 1
ATOM 2649 C C . ASN A 1 336 ? 2.51100 15.30900 27.66600 1.000 5.75179 335 ASN A C 1
ATOM 2650 O O . ASN A 1 336 ? 1.47500 14.90300 28.20900 1.000 6.32643 335 ASN A O 1
ATOM 2655 N N . PRO A 1 337 ? 2.65600 16.59900 27.36500 1.000 5.86897 336 PRO A N 1
ATOM 2656 C CA . PRO A 1 337 ? 1.58200 17.53800 27.71400 1.000 6.55151 336 PRO A CA 1
ATOM 2657 C C . PRO A 1 337 ? 0.27600 17.17200 27.02700 1.000 6.18337 336 PRO A C 1
ATOM 2658 O O . PRO A 1 337 ? 0.24100 16.85300 25.83800 1.000 7.34273 336 PRO A O 1
ATOM 2662 N N . LEU A 1 338 ? -0.81100 17.24700 27.78700 1.000 6.42212 337 LEU A N 1
ATOM 2663 C CA . LEU A 1 338 ? -2.11700 16.90300 27.24700 1.000 6.99587 337 LEU A CA 1
ATOM 2664 C C . LEU A 1 338 ? -2.50400 17.83100 26.10300 1.000 7.41451 337 LEU A C 1
ATOM 2665 O O . LEU A 1 338 ? -2.27700 19.04300 26.15500 1.000 7.94139 337 LEU A O 1
ATOM 2670 N N . GLY A 1 339 ? -3.09900 17.24700 25.06300 1.000 7.88115 338 GLY A N 1
ATOM 2671 C CA . GLY A 1 339 ? -3.74000 18.00500 24.00700 1.000 8.15587 338 GLY A CA 1
ATOM 2672 C C . GLY A 1 339 ? -2.87200 18.35700 22.81800 1.000 7.06434 338 GLY A C 1
ATOM 2673 O O . GLY A 1 339 ? -3.38300 18.93700 21.85200 1.000 8.10028 338 GLY A O 1
ATOM 2674 N N . ALA A 1 340 ? -1.59000 18.00800 22.84000 1.000 6.61658 339 ALA A N 1
ATOM 2675 C CA . ALA A 1 340 ? -0.69800 18.35800 21.74100 1.000 7.00205 339 ALA A CA 1
ATOM 2676 C C . ALA A 1 340 ? -1.11500 17.64500 20.45500 1.000 6.65467 339 ALA A C 1
ATOM 2677 O O . ALA A 1 340 ? -1.68200 16.54500 20.48000 1.000 7.89617 339 ALA A O 1
ATOM 2679 N N . GLY A 1 341 ? -0.83300 18.29700 19.32300 1.000 6.94295 340 GLY A N 1
ATOM 2680 C CA . GLY A 1 341 ? -1.12500 17.73500 18.02300 1.000 6.42950 340 GLY A CA 1
ATOM 2681 C C . GLY A 1 341 ? 0.08400 17.79800 17.10700 1.000 5.73728 340 GLY A C 1
ATOM 2682 O O . GLY A 1 341 ? 0.99700 18.60100 17.29400 1.000 5.94831 340 GLY A O 1
ATOM 2683 N N . ILE A 1 342 ? 0.06900 16.92200 16.09900 1.000 5.77095 341 ILE A N 1
ATOM 2684 C CA . ILE A 1 342 ? 1.11400 16.91100 15.08100 1.000 5.53869 341 ILE A CA 1
ATOM 2685 C C . ILE A 1 342 ? 1.14000 18.24900 14.35000 1.000 5.31848 341 ILE A C 1
ATOM 2686 O O . ILE A 1 342 ? 0.09700 18.87800 14.12900 1.000 6.67108 341 ILE A O 1
ATOM 2691 N N . GLY A 1 343 ? 2.33500 18.70000 13.98900 1.000 5.81939 342 GLY A N 1
ATOM 2692 C CA . GLY A 1 343 ? 2.52200 19.94800 13.26700 1.000 6.11482 342 GLY A CA 1
ATOM 2693 C C . GLY A 1 343 ? 2.75600 19.75700 11.78100 1.000 6.18515 342 GLY A C 1
ATOM 2694 O O . GLY A 1 343 ? 2.31500 18.77100 11.17500 1.000 6.58360 342 GLY A O 1
ATOM 2695 N N . ARG A 1 344 ? 3.45900 20.71700 11.18100 1.000 5.69533 343 ARG A N 1
ATOM 2696 C CA . ARG A 1 344 ? 3.73900 20.67200 9.75200 1.000 6.18019 343 ARG A CA 1
ATOM 2697 C C . ARG A 1 344 ? 4.51900 19.41600 9.38500 1.000 5.95544 343 ARG A C 1
ATOM 2698 O O . ARG A 1 344 ? 5.44000 19.00000 10.09600 1.000 6.48166 343 ARG A O 1
ATOM 2706 N N . PHE A 1 345 ? 4.16000 18.81700 8.25700 1.000 6.62567 344 PHE A N 1
ATOM 2707 C CA . PHE A 1 345 ? 4.90700 17.67200 7.77500 1.000 6.60433 344 PHE A CA 1
ATOM 2708 C C . PHE A 1 345 ? 6.33300 18.09700 7.41700 1.000 5.58602 344 PHE A C 1
ATOM 2709 O O . PHE A 1 345 ? 6.57800 19.24800 7.03100 1.000 6.56947 344 PHE A O 1
ATOM 2717 N N . PRO A 1 346 ? 7.29700 17.19100 7.54300 1.000 5.96847 345 PRO A N 1
ATOM 2718 C CA . PRO A 1 346 ? 8.67200 17.52000 7.14900 1.000 6.69527 345 PRO A CA 1
ATOM 2719 C C . PRO A 1 346 ? 8.74600 18.07500 5.73100 1.000 7.28651 345 PRO A C 1
ATOM 2720 O O . PRO A 1 346 ? 8.03200 17.63300 4.82900 1.000 8.13223 345 PRO A O 1
ATOM 2724 N N . GLU A 1 347 ? 9.62700 19.05700 5.54100 1.000 7.81548 346 GLU A N 1
ATOM 2725 C CA . GLU A 1 347 ? 9.64400 19.80600 4.29100 1.000 7.83511 346 GLU A CA 1
ATOM 2726 C C . GLU A 1 347 ? 10.96300 20.55300 4.17500 1.000 7.83015 346 GLU A C 1
ATOM 2727 O O . GLU A 1 347 ? 11.37400 21.24000 5.11400 1.000 8.34192 346 GLU A O 1
ATOM 2733 N N . ALA A 1 348 ? 11.61000 20.43200 3.02200 1.000 7.78734 347 ALA A N 1
ATOM 2734 C CA . ALA A 1 348 ? 12.84000 21.16900 2.77900 1.000 8.93658 347 ALA A CA 1
ATOM 2735 C C . ALA A 1 348 ? 12.53100 22.64000 2.53500 1.000 9.26118 347 ALA A C 1
ATOM 2736 O O . ALA A 1 348 ? 11.51900 22.97800 1.91400 1.000 10.25374 347 ALA A O 1
ATOM 2738 N N . THR A 1 349 ? 13.41100 23.51100 3.03300 1.000 10.11626 348 THR A N 1
ATOM 2739 C CA . THR A 1 349 ? 13.41000 24.94700 2.76400 1.000 11.80279 348 THR A CA 1
ATOM 2740 C C . THR A 1 349 ? 11.99900 25.54900 2.71500 1.000 11.46453 348 THR A C 1
ATOM 2741 O O . THR A 1 349 ? 11.59100 26.08800 1.68100 1.000 12.03480 348 THR A O 1
ATOM 2745 N N . PRO A 1 350 ? 11.23400 25.46300 3.80400 1.000 9.67095 349 PRO A N 1
ATOM 2746 C CA . PRO A 1 350 ? 9.87300 26.01500 3.78000 1.000 10.65750 349 PRO A CA 1
ATOM 2747 C C . PRO A 1 350 ? 9.90500 27.51600 3.53500 1.000 12.28313 349 PRO A C 1
ATOM 2748 O O . PRO A 1 350 ? 10.78500 28.22500 4.02700 1.000 13.29473 349 PRO A O 1
ATOM 2752 N N A SER A 1 351 ? 8.92800 27.99500 2.77500 0.660 12.52052 350 SER A N 1
ATOM 2753 N N B SER A 1 351 ? 8.92600 27.99800 2.77400 0.340 12.81335 350 SER A N 1
ATOM 2754 C CA A SER A 1 351 ? 8.88000 29.39000 2.37100 0.660 13.21399 350 SER A CA 1
ATOM 2755 C CA B SER A 1 351 ? 8.87500 29.39100 2.35600 0.340 13.55448 350 SER A CA 1
ATOM 2756 C C A SER A 1 351 ? 8.13400 30.22800 3.40500 0.660 13.71846 350 SER A C 1
ATOM 2757 C C B SER A 1 351 ? 8.07600 30.23400 3.34700 0.340 13.91669 350 SER A C 1
ATOM 2758 O O A SER A 1 351 ? 7.39500 29.71300 4.25000 0.660 14.89729 350 SER A O 1
ATOM 2759 O O B SER A 1 351 ? 7.24300 29.73000 4.10500 0.340 14.61468 350 SER A O 1
ATOM 2764 N N . GLY A 1 352 ? 8.34100 31.54200 3.32500 1.000 13.92954 351 GLY A N 1
ATOM 2765 C CA . GLY A 1 352 ? 7.58400 32.50200 4.10100 1.000 14.10571 351 GLY A CA 1
ATOM 2766 C C . GLY A 1 352 ? 8.19900 32.93700 5.41400 1.000 14.11672 351 GLY A C 1
ATOM 2767 O O . GLY A 1 352 ? 7.57600 33.73600 6.12800 1.000 15.26008 351 GLY A O 1
ATOM 2768 N N . TYR A 1 353 ? 9.39500 32.45500 5.74800 1.000 12.58483 352 TYR A N 1
ATOM 2769 C CA . TYR A 1 353 ? 10.01400 32.70400 7.04700 1.000 12.14437 352 TYR A CA 1
ATOM 2770 C C . TYR A 1 353 ? 11.48600 33.07000 6.87600 1.000 11.24699 352 TYR A C 1
ATOM 2771 O O . TYR A 1 353 ? 12.36900 32.49900 7.51900 1.000 10.45250 352 TYR A O 1
ATOM 2780 N N . ALA A 1 354 ? 11.76500 34.05600 6.01900 1.000 11.33386 353 ALA A N 1
ATOM 2781 C CA . ALA A 1 354 ? 13.14200 34.33700 5.61500 1.000 11.96502 353 ALA A CA 1
ATOM 2782 C C . ALA A 1 354 ? 14.06800 34.56900 6.80700 1.000 10.27512 353 ALA A C 1
ATOM 2783 O O . ALA A 1 354 ? 15.19400 34.05500 6.83700 1.000 11.43884 353 ALA A O 1
ATOM 2785 N N . ALA A 1 355 ? 13.61300 35.32800 7.80500 1.000 10.05533 354 ALA A N 1
ATOM 2786 C CA . ALA A 1 355 ? 14.50900 35.67600 8.90500 1.000 10.50582 354 ALA A CA 1
ATOM 2787 C C . ALA A 1 355 ? 14.85000 34.48800 9.79400 1.000 8.12588 354 ALA A C 1
ATOM 2788 O O . ALA A 1 355 ? 15.77000 34.59300 10.61800 1.000 8.86882 354 ALA A O 1
ATOM 2790 N N . SER A 1 356 ? 14.13900 33.37300 9.65800 1.000 7.15331 355 SER A N 1
ATOM 2791 C CA . SER A 1 356 ? 14.42200 32.19600 10.45800 1.000 6.98256 355 SER A CA 1
ATOM 2792 C C . SER A 1 356 ? 15.49500 31.30900 9.84200 1.000 7.51627 355 SER A C 1
ATOM 2793 O O . SER A 1 356 ? 15.93400 30.36300 10.49800 1.000 7.76364 355 SER A O 1
ATOM 2796 N N . HIS A 1 357 ? 15.87600 31.55000 8.58700 1.000 6.91066 356 HIS A N 1
ATOM 2797 C CA . HIS A 1 357 ? 16.96100 30.81100 7.93700 1.000 7.17425 356 HIS A CA 1
ATOM 2798 C C . HIS A 1 357 ? 16.76000 29.29800 8.03900 1.000 6.68329 356 HIS A C 1
ATOM 2799 O O . HIS A 1 357 ? 17.65600 28.56000 8.45000 1.000 7.38989 356 HIS A O 1
ATOM 2806 N N . LEU A 1 358 ? 15.57500 28.83100 7.64800 1.000 6.73883 357 LEU A N 1
ATOM 2807 C CA . LEU A 1 358 ? 15.18200 27.44300 7.86200 1.000 7.00823 357 LEU A CA 1
ATOM 2808 C C . LEU A 1 358 ? 15.69500 26.54300 6.74200 1.000 7.34752 357 LEU A C 1
ATOM 2809 O O . LEU A 1 358 ? 15.32300 26.71100 5.57700 1.000 9.00572 357 LEU A O 1
ATOM 2814 N N . ASP A 1 359 ? 16.50700 25.55300 7.11000 1.000 6.54809 358 ASP A N 1
ATOM 2815 C CA . ASP A 1 359 ? 16.90400 24.52500 6.15300 1.000 6.46833 358 ASP A CA 1
ATOM 2816 C C . ASP A 1 359 ? 15.75500 23.57300 5.84500 1.000 6.19016 358 ASP A C 1
ATOM 2817 O O . ASP A 1 359 ? 15.65400 23.07000 4.71800 1.000 5.91186 358 ASP A O 1
ATOM 2822 N N . ALA A 1 360 ? 14.90500 23.29400 6.83400 1.000 6.05942 359 ALA A N 1
ATOM 2823 C CA . ALA A 1 360 ? 13.83900 22.30400 6.72800 1.000 6.43833 359 ALA A CA 1
ATOM 2824 C C . ALA A 1 360 ? 12.99900 22.32800 7.99600 1.000 6.35746 359 ALA A C 1
ATOM 2825 O O . ALA A 1 360 ? 13.45200 22.77000 9.05800 1.000 6.22378 359 ALA A O 1
ATOM 2827 N N . PHE A 1 361 ? 11.76200 21.84700 7.86400 1.000 6.48923 360 PHE A N 1
ATOM 2828 C CA . PHE A 1 361 ? 11.01700 21.30100 8.99300 1.000 6.18200 360 PHE A CA 1
ATOM 2829 C C . PHE A 1 361 ? 11.26600 19.80000 9.01500 1.000 6.26720 360 PHE A C 1
ATOM 2830 O O . PHE A 1 361 ? 11.30600 19.14800 7.96200 1.000 6.53098 360 PHE A O 1
ATOM 2838 N N . VAL A 1 362 ? 11.44400 19.25800 10.22200 1.000 5.56367 361 VAL A N 1
ATOM 2839 C CA . VAL A 1 362 ? 11.78600 17.85800 10.42900 1.000 5.46072 361 VAL A CA 1
ATOM 2840 C C . VAL A 1 362 ? 10.92700 17.32900 11.56600 1.000 5.03222 361 VAL A C 1
ATOM 2841 O O . VAL A 1 362 ? 10.44000 18.08700 12.40700 1.000 6.04704 361 VAL A O 1
ATOM 2845 N N . TRP A 1 363 ? 10.74500 16.00900 11.59000 1.000 5.03786 362 TRP A N 1
ATOM 2846 C CA . TRP A 1 363 ? 10.16000 15.31500 12.74100 1.000 5.17850 362 TRP A CA 1
ATOM 2847 C C . TRP A 1 363 ? 11.30900 14.59700 13.43300 1.000 5.22534 362 TRP A C 1
ATOM 2848 O O . TRP A 1 363 ? 11.69100 13.48700 13.04000 1.000 6.13288 362 TRP A O 1
ATOM 2859 N N . ILE A 1 364 ? 11.88000 15.24200 14.44900 1.000 5.55954 363 ILE A N 1
ATOM 2860 C CA . ILE A 1 364 ? 12.96200 14.61000 15.19100 1.000 5.72170 363 ILE A CA 1
ATOM 2861 C C . ILE A 1 364 ? 12.39500 13.61200 16.19400 1.000 5.11852 363 ILE A C 1
ATOM 2862 O O . ILE A 1 364 ? 12.66200 12.41000 16.11800 1.000 6.12238 363 ILE A O 1
ATOM 2867 N N . LYS A 1 365 ? 11.56600 14.07900 17.11900 1.000 5.80335 364 LYS A N 1
ATOM 2868 C CA . LYS A 1 365 ? 10.80400 13.14700 17.94600 1.000 5.87553 364 LYS A CA 1
ATOM 2869 C C . LYS A 1 365 ? 9.78700 12.4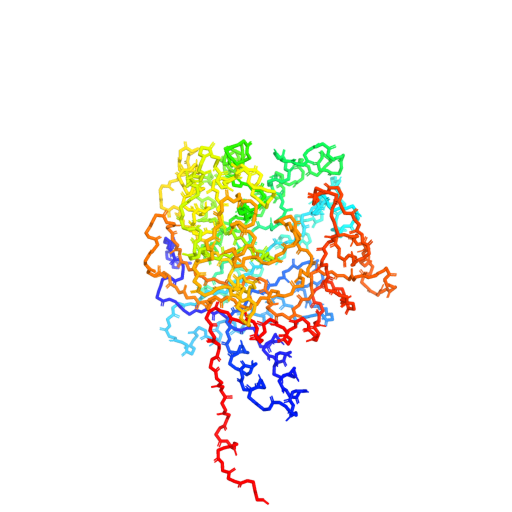2500 17.06400 1.000 5.41534 364 LYS A C 1
ATOM 2870 O O . LYS A 1 365 ? 9.08600 13.07600 16.28400 1.000 7.08700 364 LYS A O 1
ATOM 2876 N N . PRO A 1 366 ? 9.67100 11.09900 17.14500 1.000 5.62540 365 PRO A N 1
ATOM 2877 C CA . PRO A 1 366 ? 8.66400 10.39400 16.32400 1.000 5.86182 365 PRO A CA 1
ATOM 2878 C C . PRO A 1 366 ? 7.30200 10.43800 16.99200 1.000 5.65384 365 PRO A C 1
ATOM 2879 O O . PRO A 1 366 ? 7.15100 9.96600 18.13200 1.000 6.06305 365 PRO A O 1
ATOM 2883 N N . PRO A 1 367 ? 6.29000 11.00200 16.33000 1.000 6.15207 366 PRO A N 1
ATOM 2884 C CA . PRO A 1 367 ? 4.95900 11.05900 16.94500 1.000 6.39877 366 PRO A CA 1
ATOM 2885 C C . PRO A 1 367 ? 4.48400 9.68200 17.37800 1.000 6.71603 366 PRO A C 1
ATOM 2886 O O . PRO A 1 367 ? 4.60700 8.69900 16.64300 1.000 7.04138 366 PRO A O 1
ATOM 2890 N N . GLY A 1 368 ? 3.93800 9.61900 18.59500 1.000 5.83377 367 GLY A N 1
ATOM 2891 C CA . GLY A 1 368 ? 3.46600 8.38300 19.17200 1.000 6.88409 367 GLY A CA 1
ATOM 2892 C C . GLY A 1 368 ? 4.37700 7.79600 20.22900 1.000 7.06433 367 GLY A C 1
ATOM 2893 O O . GLY A 1 368 ? 3.91300 7.00100 21.05600 1.000 8.34356 367 GLY A O 1
ATOM 2894 N N . GLU A 1 369 ? 5.65800 8.16900 20.23500 1.000 5.89009 368 GLU A N 1
ATOM 2895 C CA . GLU A 1 369 ? 6.57300 7.68900 21.26000 1.000 6.51105 368 GLU A CA 1
ATOM 2896 C C . GLU A 1 369 ? 6.45800 8.55500 22.50900 1.000 6.85607 368 GLU A C 1
ATOM 2897 O O . GLU A 1 369 ? 6.48500 9.78800 22.43000 1.000 7.40580 368 GLU A O 1
ATOM 2903 N N . SER A 1 370 ? 6.35000 7.90400 23.66400 1.000 7.67747 369 SER A N 1
ATOM 2904 C CA . SER A 1 370 ? 6.20500 8.60300 24.93000 1.000 7.23385 369 SER A CA 1
ATOM 2905 C C . SER A 1 370 ? 7.46200 9.40100 25.27200 1.000 7.13198 369 SER A C 1
ATOM 2906 O O . SER A 1 370 ? 8.58200 9.05600 24.87000 1.000 8.05269 369 SER A O 1
ATOM 2909 N N . ASP A 1 371 ? 7.26900 10.47400 26.04000 1.000 7.66151 370 ASP A N 1
ATOM 2910 C CA . ASP A 1 371 ? 8.37600 11.23900 26.59900 1.000 7.73491 370 ASP A CA 1
ATOM 2911 C C . ASP A 1 371 ? 8.88200 10.66600 27.91500 1.000 7.67196 370 ASP A C 1
ATOM 2912 O O . ASP A 1 371 ? 9.95500 11.06600 28.38000 1.000 8.70358 370 ASP A O 1
ATOM 2917 N N . GLY A 1 372 ? 8.14500 9.75200 28.52100 1.000 7.05968 371 GLY A N 1
ATOM 2918 C CA . GLY A 1 372 ? 8.48800 9.22600 29.82400 1.000 7.23930 371 GLY A CA 1
ATOM 2919 C C . GLY A 1 372 ? 7.25600 8.69200 30.50600 1.000 7.43392 371 GLY A C 1
ATOM 2920 O O . GLY A 1 372 ? 6.12500 9.05700 30.18700 1.000 7.10769 371 GLY A O 1
ATOM 2921 N N . ALA A 1 373 ? 7.48000 7.79400 31.45600 1.000 7.99396 372 ALA A N 1
ATOM 2922 C CA . ALA A 1 373 ? 6.37400 7.13800 32.13600 1.000 8.84049 372 ALA A CA 1
ATOM 2923 C C . ALA A 1 373 ? 5.73900 8.06900 33.16100 1.000 7.24246 372 ALA A C 1
ATOM 2924 O O . ALA A 1 373 ? 6.41100 8.88300 33.79800 1.000 7.48041 372 ALA A O 1
ATOM 2926 N N . SER A 1 374 ? 4.42400 7.92400 33.32900 1.000 7.83174 373 SER A N 1
ATOM 2927 C CA . SER A 1 374 ? 3.64500 8.80600 34.18700 1.000 9.10734 373 SER A CA 1
ATOM 2928 C C . SER A 1 374 ? 3.52700 8.31300 35.62400 1.000 9.32533 373 SER A C 1
ATOM 2929 O O . SER A 1 374 ? 3.00700 9.05000 36.46800 1.000 9.73621 373 SER A O 1
ATOM 2932 N N . THR A 1 375 ? 3.95800 7.08700 35.90700 1.000 9.96752 374 THR A N 1
ATOM 2933 C CA . THR A 1 375 ? 4.05900 6.55700 37.26100 1.000 12.00923 374 THR A CA 1
ATOM 2934 C C . THR A 1 375 ? 5.38100 5.81500 37.35500 1.000 13.44746 374 THR A C 1
ATOM 2935 O O . THR A 1 375 ? 6.04300 5.55800 36.34600 1.000 13.62431 374 THR A O 1
ATOM 2939 N N . ASP A 1 376 ? 5.75800 5.45200 38.58000 1.000 16.06355 375 ASP A N 1
ATOM 2940 C CA . ASP A 1 376 ? 7.03100 4.77500 38.83700 1.000 19.20450 375 ASP A CA 1
ATOM 2941 C C . ASP A 1 376 ? 6.87600 3.27000 38.60600 1.000 21.91944 375 ASP A C 1
ATOM 2942 O O . ASP A 1 376 ? 6.88400 2.45300 39.52800 1.000 22.72427 375 ASP A O 1
ATOM 2947 N N . ILE A 1 377 ? 6.76200 2.90700 37.33500 1.000 23.98094 376 ILE A N 1
ATOM 2948 C CA . ILE A 1 377 ? 6.45200 1.52300 36.96800 1.000 25.90001 376 ILE A CA 1
ATOM 2949 C C . ILE A 1 377 ? 7.74200 0.70500 36.96300 1.000 24.08412 376 ILE A C 1
ATOM 2950 O O . ILE A 1 377 ? 8.77400 1.18300 36.46100 1.000 22.79075 376 ILE A O 1
ATOM 2955 N N . PRO A 1 378 ? 7.74300 -0.49700 37.54000 1.000 23.40877 377 PRO A N 1
ATOM 2956 C CA . PRO A 1 378 ? 8.91100 -1.37500 37.40300 1.000 22.59320 377 PRO A CA 1
ATOM 2957 C C . PRO A 1 378 ? 9.11300 -1.75700 35.94400 1.000 20.71801 377 PRO A C 1
ATOM 2958 O O . PRO A 1 378 ? 8.15200 -1.98600 35.20500 1.000 21.23892 377 PRO A O 1
ATOM 2962 N N . ASN A 1 379 ? 10.37700 -1.82100 35.52600 1.000 18.52900 378 ASN A N 1
ATOM 2963 C CA . ASN A 1 379 ? 10.64800 -2.02400 34.10900 1.000 16.58770 378 ASN A CA 1
ATOM 2964 C C . ASN A 1 379 ? 12.03100 -2.62700 33.89700 1.000 16.48839 378 ASN A C 1
ATOM 2965 O O . ASN A 1 379 ? 12.95000 -2.42500 34.70100 1.000 17.68514 378 ASN A O 1
ATOM 2970 N N . ASP A 1 380 ? 12.16600 -3.35700 32.78700 1.000 15.50759 379 ASP A N 1
ATOM 2971 C CA . ASP A 1 380 ? 13.40800 -4.01400 32.40600 1.000 16.05916 379 ASP A CA 1
ATOM 2972 C C . ASP A 1 380 ? 14.32000 -3.12300 31.56900 1.000 15.30010 379 ASP A C 1
ATOM 2973 O O . ASP A 1 380 ? 15.23100 -3.63100 30.90500 1.000 13.87123 379 ASP A O 1
ATOM 2978 N N . GLN A 1 381 ? 14.08000 -1.81200 31.56900 1.000 16.96057 380 GLN A N 1
ATOM 2979 C CA . GLN A 1 381 ? 15.04100 -0.84600 31.06100 1.000 19.67223 380 GLN A CA 1
ATOM 2980 C C . GLN A 1 381 ? 15.83100 -0.17200 32.17300 1.000 20.76783 380 GLN A C 1
ATOM 2981 O O . GLN A 1 381 ? 16.80600 0.52800 31.88600 1.000 22.93777 380 GLN A O 1
ATOM 2987 N N . GLY A 1 382 ? 15.44100 -0.37100 33.43100 1.000 20.62894 381 GLY A N 1
ATOM 2988 C CA . GLY A 1 382 ? 16.05500 0.36900 34.51600 1.000 20.61213 381 GLY A CA 1
ATOM 2989 C C . GLY A 1 382 ? 15.79500 1.85600 34.46900 1.000 19.85375 381 GLY A C 1
ATOM 2990 O O . GLY A 1 382 ? 16.51600 2.62300 35.11600 1.000 19.10620 381 GLY A O 1
ATOM 2991 N N A LYS A 1 383 ? 14.78400 2.28900 33.71600 0.580 19.24604 382 LYS A N 1
ATOM 2992 N N B LYS A 1 383 ? 14.78400 2.28700 33.71500 0.420 19.52499 382 LYS A N 1
ATOM 2993 C CA A LYS A 1 383 ? 14.47000 3.70500 33.62400 0.580 18.82232 382 LYS A CA 1
ATOM 2994 C CA B LYS A 1 383 ? 14.45900 3.70200 33.62500 0.420 19.26294 382 LYS A CA 1
ATOM 2995 C C A LYS A 1 383 ? 13.83900 4.19000 34.92200 0.580 17.57141 382 LYS A C 1
ATOM 2996 C C B LYS A 1 383 ? 13.85000 4.18600 34.93300 0.420 17.97126 382 LYS A C 1
ATOM 2997 O O A LYS A 1 383 ? 13.18600 3.43100 35.64600 0.580 17.70989 382 LYS A O 1
ATOM 2998 O O B LYS A 1 383 ? 13.22900 3.42200 35.67800 0.420 18.26351 382 LYS A O 1
ATOM 3009 N N . ARG A 1 384 ? 14.02900 5.47300 35.20300 1.000 16.62600 383 ARG A N 1
ATOM 3010 C CA . ARG A 1 384 ? 13.60500 6.08500 36.45200 1.000 15.98021 383 ARG A CA 1
ATOM 3011 C C . ARG A 1 384 ? 12.46200 7.06100 36.21500 1.000 14.53888 383 ARG A C 1
ATOM 3012 O O . ARG A 1 384 ? 12.26200 7.57000 35.10700 1.000 15.37080 383 ARG A O 1
ATOM 3020 N N . PHE A 1 385 ? 11.72600 7.32700 37.29000 1.000 13.85054 384 PHE A N 1
ATOM 3021 C CA . PHE A 1 385 ? 10.49100 8.09900 37.23800 1.000 13.40054 384 PHE A CA 1
ATOM 3022 C C . PHE A 1 385 ? 10.78900 9.58500 37.40000 1.000 12.51712 384 PHE A C 1
ATOM 3023 O O . PHE A 1 385 ? 11.46400 9.98900 38.35100 1.000 14.65986 384 PHE A O 1
ATOM 3031 N N . ASP A 1 386 ? 10.27600 10.39600 36.47900 1.000 9.68664 385 ASP A N 1
ATOM 3032 C CA . ASP A 1 386 ? 10.41100 11.84700 36.53100 1.000 9.10557 385 ASP A CA 1
ATOM 3033 C C . ASP A 1 386 ? 9.02900 12.44000 36.76200 1.000 8.69545 385 ASP A C 1
ATOM 3034 O O . ASP A 1 386 ? 8.12500 12.24600 35.94400 1.000 9.58176 385 ASP A O 1
ATOM 3039 N N . ARG A 1 387 ? 8.87100 13.17200 37.86500 1.000 8.68708 386 ARG A N 1
ATOM 3040 C CA . ARG A 1 387 ? 7.56200 13.71200 38.20800 1.000 8.51508 386 ARG A CA 1
ATOM 3041 C C . ARG A 1 387 ? 7.07400 14.77400 37.23200 1.000 7.38008 386 ARG A C 1
ATOM 3042 O O . ARG A 1 387 ? 5.88800 15.11600 37.26500 1.000 7.95742 386 ARG A O 1
ATOM 3050 N N . MET A 1 388 ? 7.93100 15.28000 36.34200 1.000 7.87730 387 MET A N 1
ATOM 3051 C CA . MET A 1 388 ? 7.41400 16.15100 35.29000 1.000 7.09981 387 MET A CA 1
ATOM 3052 C C . MET A 1 388 ? 6.47300 15.41400 34.34200 1.000 6.20428 387 MET A C 1
ATOM 3053 O O . MET A 1 388 ? 5.72100 16.06000 33.60000 1.000 7.07421 387 MET A O 1
ATOM 3058 N N . CYS A 1 389 ? 6.48800 14.08100 34.36500 1.000 5.77399 388 CYS A N 1
ATOM 3059 C CA . CYS A 1 389 ? 5.58400 13.24200 33.58900 1.000 6.60499 388 CYS A CA 1
ATOM 3060 C C . CYS A 1 389 ? 4.37100 12.80700 34.39800 1.000 6.73304 388 CYS A C 1
ATOM 3061 O O . CYS A 1 389 ? 3.53900 12.04400 33.89400 1.000 7.30836 388 CYS A O 1
ATOM 3064 N N . ASP A 1 390 ? 4.26500 13.27600 35.64200 1.000 6.70187 389 ASP A N 1
ATOM 3065 C CA . ASP A 1 390 ? 3.28500 12.81500 36.61500 1.000 6.77550 389 ASP A CA 1
ATOM 3066 C C . ASP A 1 390 ? 2.08200 13.74800 36.61600 1.000 6.30686 389 ASP A C 1
ATOM 3067 O O . ASP A 1 390 ? 2.22600 14.93000 36.98100 1.000 6.29709 389 ASP A O 1
ATOM 3072 N N . PRO A 1 391 ? 0.88700 13.27400 36.24200 1.000 6.71170 390 PRO A N 1
ATOM 3073 C CA . PRO A 1 391 ? -0.30000 14.15200 36.26400 1.000 6.99201 390 PRO A CA 1
ATOM 3074 C C . PRO A 1 391 ? -0.65600 14.69500 37.63900 1.000 7.37992 390 PRO A C 1
ATOM 3075 O O . PRO A 1 391 ? -1.44600 15.64700 37.72100 1.000 7.69647 390 PRO A O 1
ATOM 3079 N N . THR A 1 392 ? -0.12300 14.12200 38.71700 1.000 7.02982 391 THR A N 1
ATOM 3080 C CA . THR A 1 392 ? -0.46300 14.55900 40.06700 1.000 7.29983 391 THR A CA 1
ATOM 3081 C C . THR A 1 392 ? 0.49300 15.61000 40.60300 1.000 7.81514 391 THR A C 1
ATOM 3082 O O . THR A 1 392 ? 0.27900 16.10500 41.71300 1.000 9.08659 391 THR A O 1
ATOM 3086 N N . PHE A 1 393 ? 1.54200 15.95400 39.86200 1.000 7.55006 392 PHE A N 1
ATOM 3087 C CA . PHE A 1 393 ? 2.63600 16.74700 40.40900 1.000 7.60779 392 PHE A CA 1
ATOM 3088 C C . PHE A 1 393 ? 2.40500 18.23000 40.14300 1.000 7.42723 392 PHE A C 1
ATOM 3089 O O . PHE A 1 393 ? 2.25000 18.64500 38.98800 1.000 7.94929 392 PHE A O 1
ATOM 3097 N N . VAL A 1 394 ? 2.38900 19.02500 41.21100 1.000 7.41176 393 VAL A N 1
ATOM 3098 C CA . VAL A 1 394 ? 2.45700 20.47900 41.10500 1.000 7.73556 393 VAL A CA 1
ATOM 3099 C C . VAL A 1 394 ? 3.93100 20.85900 41.04600 1.000 8.31704 393 VAL A C 1
ATOM 3100 O O . VAL A 1 394 ? 4.67600 20.63400 42.00400 1.000 9.66997 393 VAL A O 1
ATOM 3104 N N . SER A 1 395 ? 4.35800 21.42100 39.91800 1.000 7.82556 394 SER A N 1
ATOM 3105 C CA . SER A 1 395 ? 5.79000 21.60300 39.71900 1.000 8.42663 394 SER A CA 1
ATOM 3106 C C . SER A 1 395 ? 6.22000 23.03300 39.99100 1.000 8.95611 394 SER A C 1
ATOM 3107 O O . SER A 1 395 ? 5.65600 23.97200 39.40700 1.000 8.55930 394 SER A O 1
ATOM 3110 N N . PRO A 1 396 ? 7.24500 23.23000 40.82300 1.000 10.04768 395 PRO A N 1
ATOM 3111 C CA . PRO A 1 396 ? 7.85600 24.56500 40.92900 1.000 11.85520 395 PRO A CA 1
ATOM 3112 C C . PRO A 1 396 ? 8.39400 25.08800 39.60600 1.000 12.07521 395 PRO A C 1
ATOM 3113 O O . PRO A 1 396 ? 8.42200 26.30800 39.39800 1.000 14.74966 395 PRO A O 1
ATOM 3117 N N A LYS A 1 397 ? 8.82000 24.20800 38.70100 0.330 12.22056 396 LYS A N 1
ATOM 3118 N N B LYS A 1 397 ? 8.81800 24.19700 38.69800 0.670 11.44216 396 LYS A N 1
ATOM 3119 C CA A LYS A 1 397 ? 9.30400 24.67600 37.40800 0.330 12.89426 396 LYS A CA 1
ATOM 3120 C CA B LYS A 1 397 ? 9.31100 24.59100 37.38000 0.670 12.10770 396 LYS A CA 1
ATOM 3121 C C A LYS A 1 397 ? 8.20300 25.38900 36.63800 0.330 11.89072 396 LYS A C 1
ATOM 3122 C C B LYS A 1 397 ? 8.21400 25.16500 36.49100 0.670 11.47009 396 LYS A C 1
ATOM 3123 O O A LYS A 1 397 ? 8.48200 26.29800 35.84700 0.330 12.94194 396 LYS A O 1
ATOM 3124 O O B LYS A 1 397 ? 8.52500 25.71000 35.42400 0.670 12.21330 396 LYS A O 1
ATOM 3135 N N . LEU A 1 398 ? 6.94700 25.01200 36.88400 1.000 9.73296 397 LEU A N 1
ATOM 3136 C CA . LEU A 1 398 ? 5.79800 25.49700 36.13300 1.000 8.78128 397 LEU A CA 1
ATOM 3137 C C . LEU A 1 398 ? 5.04900 26.58700 36.89100 1.000 8.78384 397 LEU A C 1
ATOM 3138 O O . LEU A 1 398 ? 3.82900 26.72000 36.75300 1.000 8.57084 397 LEU A O 1
ATOM 3143 N N . ASN A 1 399 ? 5.76400 27.38500 37.68300 1.000 10.08829 398 ASN A N 1
ATOM 3144 C CA . ASN A 1 399 ? 5.14300 28.41500 38.50900 1.000 11.16121 398 ASN A CA 1
ATOM 3145 C C . ASN A 1 399 ? 4.06000 27.81000 39.40800 1.000 10.39635 398 ASN A C 1
ATOM 3146 O O . ASN A 1 399 ? 2.94200 28.32000 39.51300 1.000 11.47307 398 ASN A O 1
ATOM 3151 N N . ASN A 1 400 ? 4.40000 26.68300 40.04700 1.000 8.78094 399 ASN A N 1
ATOM 3152 C CA . ASN A 1 400 ? 3.52300 26.02300 41.01800 1.000 9.38776 399 ASN A CA 1
ATOM 3153 C C . ASN A 1 400 ? 2.17300 25.65300 40.40900 1.000 8.64972 399 ASN A C 1
ATOM 3154 O O . ASN A 1 400 ? 1.11300 26.00600 40.93600 1.000 9.36059 399 ASN A O 1
ATOM 3159 N N . GLN A 1 401 ? 2.21900 24.93000 39.28800 1.000 8.25020 400 GLN A N 1
ATOM 3160 C CA . GLN A 1 401 ? 1.02800 24.44100 38.61100 1.000 7.77219 400 GLN A CA 1
ATOM 3161 C C . GLN A 1 401 ? 1.21200 22.96800 38.27800 1.000 7.86395 400 GLN A C 1
ATOM 3162 O O . GLN A 1 401 ? 2.33500 22.46700 38.19500 1.000 8.06552 400 GLN A O 1
ATOM 3168 N N . LEU A 1 402 ? 0.09100 22.27400 38.09000 1.000 8.54441 401 LEU A N 1
ATOM 3169 C CA . LEU A 1 402 ? 0.12500 20.87900 37.66600 1.000 8.01106 401 LEU A CA 1
ATOM 3170 C C . LEU A 1 402 ? 0.77600 20.73300 36.29300 1.000 7.82212 401 LEU A C 1
ATOM 3171 O O . LEU A 1 402 ? 0.71500 21.62900 35.44700 1.000 9.46605 401 LEU A O 1
ATOM 3176 N N . THR A 1 403 ? 1.39200 19.56400 36.07800 1.000 7.11335 402 THR A N 1
ATOM 3177 C CA . THR A 1 403 ? 2.11300 19.31100 34.83600 1.000 6.52140 402 THR A CA 1
ATOM 3178 C C . THR A 1 403 ? 1.18700 19.28200 33.62900 1.000 7.17217 402 THR A C 1
ATOM 3179 O O . THR A 1 403 ? 1.63200 19.55200 32.50400 1.000 7.64845 402 THR A O 1
ATOM 3183 N N . GLY A 1 404 ? -0.07600 18.91100 33.82000 1.000 6.42953 403 GLY A N 1
ATOM 3184 C CA . GLY A 1 404 ? -0.90300 18.61700 32.66800 1.000 6.28833 403 GLY A CA 1
ATOM 3185 C C . GLY A 1 404 ? -0.40600 17.44600 31.84900 1.000 6.62121 403 GLY A C 1
ATOM 3186 O O . GLY A 1 404 ? -0.74700 17.33800 30.67100 1.000 7.45027 403 GLY A O 1
ATOM 3187 N N . ALA A 1 405 ? 0.37800 16.54800 32.44300 1.000 6.44964 404 ALA A N 1
ATOM 3188 C CA . ALA A 1 405 ? 0.91300 15.41400 31.69900 1.000 6.63042 404 ALA A CA 1
ATOM 3189 C C . ALA A 1 405 ? -0.18600 14.40600 31.36900 1.000 6.35558 404 ALA A C 1
ATOM 3190 O O . ALA A 1 405 ? -1.16400 14.25300 32.10600 1.000 7.37191 404 ALA A O 1
ATOM 3192 N N . THR A 1 406 ? -0.01500 13.71100 30.24300 1.000 7.10115 405 THR A N 1
ATOM 3193 C CA . THR A 1 406 ? -0.99200 12.70500 29.81900 1.000 7.55646 405 THR A CA 1
ATOM 3194 C C . THR A 1 406 ? -0.85000 11.45400 30.68500 1.000 8.33335 405 THR A C 1
ATOM 3195 O O . THR A 1 406 ? 0.25700 10.91900 30.81000 1.000 8.74750 405 THR A O 1
ATOM 3199 N N . PRO A 1 407 ? -1.92400 10.98300 31.32200 1.000 9.51465 406 PRO A N 1
ATOM 3200 C CA . PRO A 1 407 ? -1.82000 9.80000 32.18500 1.000 10.41098 406 PRO A CA 1
ATOM 3201 C C . PRO A 1 407 ? -1.61600 8.53200 31.37400 1.000 11.10006 406 PRO A C 1
ATOM 3202 O O . PRO A 1 407 ? -1.79100 8.49500 30.15500 1.000 11.17489 406 PRO A O 1
ATOM 3206 N N . ASN A 1 408 ? -1.26900 7.46600 32.09500 1.000 12.71301 407 ASN A N 1
ATOM 3207 C CA . ASN A 1 408 ? -1.08900 6.13700 31.50800 1.000 15.18701 407 ASN A CA 1
ATOM 3208 C C . ASN A 1 408 ? 0.01100 6.11300 30.45100 1.000 12.52530 407 ASN A C 1
ATOM 3209 O O . ASN A 1 408 ? -0.09400 5.42400 29.43600 1.000 12.79118 407 ASN A O 1
ATOM 3214 N N . ALA A 1 409 ? 1.08900 6.86200 30.70400 1.000 10.32595 408 ALA A N 1
ATOM 3215 C CA . ALA A 1 409 ? 2.19400 6.98300 29.75500 1.000 9.83983 408 ALA A CA 1
ATOM 3216 C C . ALA A 1 409 ? 3.22400 5.88500 29.98900 1.000 9.09132 408 ALA A C 1
ATOM 3217 O O . ALA A 1 409 ? 3.62300 5.65800 31.13700 1.000 9.03963 408 ALA A O 1
ATOM 3219 N N . PRO A 1 410 ? 3.70500 5.22300 28.94100 1.000 9.47258 409 PRO A N 1
ATOM 3220 C CA . PRO A 1 410 ? 4.77300 4.23000 29.09400 1.000 10.14507 409 PRO A CA 1
ATOM 3221 C C . PRO A 1 410 ? 6.14200 4.91000 29.10600 1.000 9.22770 409 PRO A C 1
ATOM 3222 O O . PRO A 1 410 ? 6.25700 6.13000 29.02000 1.000 9.47217 409 PRO A O 1
ATOM 3226 N N . LEU A 1 411 ? 7.18800 4.08800 29.20900 1.000 9.80299 410 LEU A N 1
ATOM 3227 C CA . LEU A 1 411 ? 8.55400 4.59500 29.22900 1.000 11.68570 410 LEU A CA 1
ATOM 3228 C C . LEU A 1 411 ? 8.85800 5.36200 27.94700 1.000 10.53913 410 LEU A C 1
ATOM 3229 O O . LEU A 1 411 ? 8.23900 5.15000 26.90100 1.000 10.52277 410 LEU A O 1
ATOM 3234 N N . ALA A 1 412 ? 9.83000 6.26700 28.03800 1.000 11.18791 411 ALA A N 1
ATOM 3235 C CA . ALA A 1 412 ? 10.25100 7.03500 26.87500 1.000 11.76976 411 ALA A CA 1
ATOM 3236 C C . ALA A 1 412 ? 10.56800 6.10900 25.70800 1.000 11.48775 411 ALA A C 1
ATOM 3237 O O . ALA A 1 412 ? 11.23300 5.08400 25.87500 1.000 12.13952 411 ALA A O 1
ATOM 3239 N N . GLY A 1 413 ? 10.06100 6.46000 24.52500 1.000 10.67286 412 GLY A N 1
ATOM 3240 C CA . GLY A 1 413 ? 10.29100 5.67900 23.33200 1.000 10.94192 412 GLY A CA 1
ATOM 3241 C C . GLY A 1 413 ? 9.26800 4.59500 23.06800 1.000 10.82665 412 GLY A C 1
ATOM 3242 O O . GLY A 1 413 ? 9.21100 4.07500 21.94800 1.000 12.87186 412 GLY A O 1
ATOM 3243 N N A GLN A 1 414 ? 8.46800 4.23200 24.06600 0.600 9.88246 413 GLN A N 1
ATOM 3244 N N B GLN A 1 414 ? 8.45900 4.23700 24.05500 0.400 10.33684 413 GLN A N 1
ATOM 3245 C CA A GLN A 1 414 ? 7.43100 3.23000 23.88800 0.600 10.02706 413 GLN A CA 1
ATOM 3246 C CA B GLN A 1 414 ? 7.44300 3.21700 23.86100 0.400 10.54450 413 GLN A CA 1
ATOM 3247 C C A GLN A 1 414 ? 6.18100 3.85300 23.27200 0.600 9.21222 413 GLN A C 1
ATOM 3248 C C B GLN A 1 414 ? 6.16200 3.83300 23.31500 0.400 9.69032 413 GLN A C 1
ATOM 3249 O O A GLN A 1 414 ? 5.92700 5.05600 23.39600 0.600 8.72813 413 GLN A O 1
ATOM 3250 O O B GLN A 1 414 ? 5.87600 5.01600 23.52500 0.400 9.32193 413 GLN A O 1
ATOM 3261 N N . TRP A 1 415 ? 5.39300 3.01300 22.60100 1.000 9.68699 414 TRP A N 1
ATOM 3262 C CA . TRP A 1 415 ? 4.19800 3.49500 21.92000 1.000 10.28805 414 TRP A CA 1
ATOM 3263 C C . TRP A 1 415 ? 3.14500 3.93700 22.92700 1.000 9.73267 414 TRP A C 1
ATOM 3264 O O . TRP A 1 415 ? 2.80300 3.19600 23.85600 1.000 10.26864 414 TRP A O 1
ATOM 3275 N N . PHE A 1 416 ? 2.61500 5.13900 22.73000 1.000 8.83332 415 PHE A N 1
ATOM 3276 C CA . PHE A 1 416 ? 1.66500 5.75700 23.65100 1.000 9.04052 415 PHE A CA 1
ATOM 3277 C C . PHE A 1 416 ? 0.33700 5.88500 22.90700 1.000 8.65873 415 PHE A C 1
ATOM 3278 O O . PHE A 1 416 ? 0.09400 6.86600 22.20200 1.000 8.65402 415 PHE A O 1
ATOM 3286 N N . GLU A 1 417 ? -0.53400 4.88900 23.10300 1.000 9.75975 416 GLU A N 1
ATOM 3287 C CA . GLU A 1 417 ? -1.72500 4.72400 22.27300 1.000 9.98291 416 GLU A CA 1
ATOM 3288 C C . GLU A 1 417 ? -2.62100 5.95800 22.28700 1.000 9.98830 416 GLU A C 1
ATOM 3289 O O . GLU A 1 417 ? -2.96400 6.50400 21.23000 1.000 9.35789 416 GLU A O 1
ATOM 3295 N N A GLU A 1 418 ? -3.02000 6.39600 23.48700 0.610 10.34629 417 GLU A N 1
ATOM 3296 N N B GLU A 1 418 ? -3.04300 6.40700 23.46800 0.390 10.28406 417 GLU A N 1
ATOM 3297 C CA A GLU A 1 418 ? -3.95300 7.51200 23.61300 0.610 11.16607 417 GLU A CA 1
ATOM 3298 C CA B GLU A 1 418 ? -4.00400 7.50500 23.47400 0.390 10.73001 417 GLU A CA 1
ATOM 3299 C C A GLU A 1 418 ? -3.33200 8.80000 23.10600 0.610 9.38623 417 GLU A C 1
ATOM 3300 C C B GLU A 1 418 ? -3.36300 8.86200 23.19700 0.390 9.22940 417 GLU A C 1
ATOM 3301 O O A GLU A 1 418 ? -4.00700 9.61600 22.46300 0.610 9.52041 417 GLU A O 1
ATOM 3302 O O B GLU A 1 418 ? -4.07000 9.78800 22.78200 0.390 8.86743 417 GLU A O 1
ATOM 3313 N N . GLN A 1 419 ? -2.04700 8.99800 23.39600 1.000 8.75798 418 GLN A N 1
ATOM 3314 C CA . GLN A 1 419 ? -1.36500 10.20400 22.95800 1.000 7.50850 418 GLN A CA 1
ATOM 3315 C C . GLN A 1 419 ? -1.31800 10.28300 21.43900 1.000 7.37498 418 GLN A C 1
ATOM 3316 O O . GLN A 1 419 ? -1.54400 11.35300 20.86500 1.000 8.02709 418 GLN A O 1
ATOM 3322 N N . PHE A 1 420 ? -1.04900 9.16100 20.76500 1.000 7.72848 419 PHE A N 1
ATOM 3323 C CA . PHE A 1 420 ? -1.02000 9.20100 19.30700 1.000 7.15693 419 PHE A CA 1
ATOM 3324 C C . PHE A 1 420 ? -2.39300 9.52200 18.73200 1.000 7.12213 419 PHE A C 1
ATOM 3325 O O . PHE A 1 420 ? -2.49400 10.26700 17.75400 1.000 8.13376 419 PHE A O 1
ATOM 3333 N N . VAL A 1 421 ? -3.45800 8.97300 19.32200 1.000 8.04611 420 VAL A N 1
ATOM 3334 C CA . VAL A 1 421 ? -4.80700 9.32400 18.88300 1.000 7.37480 420 VAL A CA 1
ATOM 3335 C C . VAL A 1 421 ? -5.00700 10.83400 18.95600 1.000 7.13321 420 VAL A C 1
ATOM 3336 O O . VAL A 1 421 ? -5.46400 11.46900 17.99600 1.000 8.20654 420 VAL A O 1
ATOM 3340 N N . THR A 1 422 ? -4.65500 11.43100 20.09900 1.000 7.43313 421 THR A N 1
ATOM 3341 C CA . THR A 1 422 ? -4.80700 12.87400 20.26800 1.000 7.45714 421 THR A CA 1
ATOM 3342 C C . THR A 1 422 ? -3.90900 13.64400 19.30800 1.000 6.82345 421 THR A C 1
ATOM 3343 O O . THR A 1 422 ? -4.33700 14.64400 18.71700 1.000 7.25707 421 THR A O 1
ATOM 3347 N N . LEU A 1 423 ? -2.66100 13.18800 19.13500 1.000 7.08833 422 LEU A N 1
ATOM 3348 C CA . LEU A 1 423 ? -1.72900 13.87100 18.24100 1.000 6.35356 422 LEU A CA 1
ATOM 3349 C C . LEU A 1 423 ? -2.28000 13.95300 16.82600 1.000 6.54532 422 LEU A C 1
ATOM 3350 O O . LEU A 1 423 ? -2.12700 14.97900 16.15100 1.000 7.14334 422 LEU A O 1
ATOM 3355 N N . VAL A 1 424 ? -2.91900 12.87900 16.35400 1.000 7.11100 423 VAL A N 1
ATOM 3356 C CA . VAL A 1 424 ? -3.47200 12.87100 15.00300 1.000 7.22558 423 VAL A CA 1
ATOM 3357 C C . VAL A 1 424 ? -4.75600 13.69200 14.93700 1.000 6.72491 423 VAL A C 1
ATOM 3358 O O . VAL A 1 424 ? -4.93700 14.51900 14.03600 1.000 8.18912 423 VAL A O 1
ATOM 3362 N N . LYS A 1 425 ? -5.65800 13.49500 15.90500 1.000 8.22006 424 LYS A N 1
ATOM 3363 C CA . LYS A 1 425 ? -6.89500 14.27200 15.93800 1.000 8.66668 424 LYS A CA 1
ATOM 3364 C C . LYS A 1 425 ? -6.61000 15.76500 15.98000 1.000 8.59023 424 LYS A C 1
ATOM 3365 O O . LYS A 1 425 ? -7.33800 16.56100 15.38000 1.000 9.25927 424 LYS A O 1
ATOM 3371 N N . ASN A 1 426 ? -5.56500 16.16600 16.70400 1.000 8.21711 425 ASN A N 1
ATOM 3372 C CA . ASN A 1 426 ? -5.28300 17.57500 16.94300 1.000 7.82316 425 ASN A CA 1
ATOM 3373 C C . ASN A 1 426 ? -4.21700 18.12900 16.01200 1.000 8.00418 425 ASN A C 1
ATOM 3374 O O . ASN A 1 426 ? -3.62900 19.17500 16.30400 1.000 7.67976 425 ASN A O 1
ATOM 3379 N N . ALA A 1 427 ? -3.96400 17.46500 14.89300 1.000 7.72314 426 ALA A N 1
ATOM 3380 C CA . ALA A 1 427 ? -2.93600 17.94000 13.98100 1.000 7.94322 426 ALA A CA 1
ATOM 3381 C C . ALA A 1 427 ? -3.31500 19.29300 13.39300 1.000 8.30377 426 ALA A C 1
ATOM 3382 O O . ALA A 1 427 ? -4.48700 19.56700 13.11400 1.000 8.40840 426 ALA A O 1
ATOM 3384 N N . TYR A 1 428 ? -2.31500 20.14900 13.22800 1.000 7.90480 427 TYR A N 1
ATOM 3385 C CA . TYR A 1 428 ? -2.46500 21.38200 12.47000 1.000 8.03921 427 TYR A CA 1
ATOM 3386 C C . TYR A 1 428 ? -1.18300 21.61500 11.68100 1.000 8.51111 427 TYR A C 1
ATOM 3387 O O . TYR A 1 428 ? -0.11600 21.76100 12.29000 1.000 8.40405 427 TYR A O 1
ATOM 3396 N N . PRO A 1 429 ? -1.23700 21.67500 10.33600 1.000 8.12056 428 PRO A N 1
ATOM 3397 C CA . PRO A 1 429 ? -2.42700 21.53900 9.48100 1.000 8.72047 428 PRO A CA 1
ATOM 3398 C C . PRO A 1 429 ? -3.13200 20.19400 9.63900 1.000 8.61258 428 PRO A C 1
ATOM 3399 O O . PRO A 1 429 ? -2.54900 19.22700 10.13400 1.000 8.57211 428 PRO A O 1
ATOM 3403 N N A VAL A 1 430 ? -4.39300 20.13800 9.21000 0.390 9.16824 429 VAL A N 1
ATOM 3404 N N B VAL A 1 430 ? -4.41000 20.15300 9.25900 0.610 9.07095 429 VAL A N 1
ATOM 3405 C CA A VAL A 1 430 ? -5.15900 18.90100 9.28300 0.390 9.54968 429 VAL A CA 1
ATOM 3406 C CA B VAL A 1 430 ? -5.12500 18.89100 9.30100 0.610 9.60546 429 VAL A CA 1
ATOM 3407 C C A VAL A 1 430 ? -4.57300 17.86600 8.32600 0.390 10.12801 429 VAL A C 1
ATOM 3408 C C B VAL A 1 430 ? -4.41500 17.87100 8.41700 0.610 9.59941 429 VAL A C 1
ATOM 3409 O O A VAL A 1 430 ? -4.09100 18.19100 7.23300 0.390 10.41720 429 VAL A O 1
ATOM 3410 O O B VAL A 1 430 ? -3.68200 18.20900 7.47800 0.610 9.21423 429 VAL A O 1
ATOM 3417 N N . ILE A 1 431 ? -4.62300 16.60200 8.73700 1.000 10.33254 430 ILE A N 1
ATOM 3418 C CA . ILE A 1 431 ? -4.03700 15.50500 7.98000 1.000 10.61467 430 ILE A CA 1
ATOM 3419 C C . ILE A 1 431 ? -5.09600 14.93100 7.05000 1.000 11.88349 430 ILE A C 1
ATOM 3420 O O . ILE A 1 431 ? -6.23700 14.70300 7.46300 1.000 12.22265 430 ILE A O 1
ATOM 3425 N N . GLY A 1 432 ? -4.72300 14.70600 5.79400 1.000 12.20426 431 GLY A N 1
ATOM 3426 C CA . GLY A 1 432 ? -5.58200 13.99000 4.87000 1.000 12.85317 431 GLY A CA 1
ATOM 3427 C C . GLY A 1 432 ? -5.39200 12.48800 5.00300 1.000 13.03316 431 GLY A C 1
ATOM 3428 O O . GLY A 1 432 ? -4.35500 12.01900 5.43900 1.000 16.24484 431 GLY A O 1
ATOM 3429 N N . GLY A 1 433 ? -6.41600 11.73200 4.62400 1.000 11.55515 432 GLY A N 1
ATOM 3430 C CA . GLY A 1 433 ? -6.34600 10.28500 4.73700 1.000 12.07693 432 GLY A CA 1
ATOM 3431 C C . GLY A 1 433 ? -5.70700 9.62100 3.52900 1.000 12.51552 432 GLY A C 1
ATOM 3432 O O . GLY A 1 433 ? -5.74300 10.13200 2.41100 1.000 14.52910 432 GLY A O 1
ATOM 3433 N N . THR A 1 434 ? -5.10100 8.46000 3.77400 1.000 11.24386 433 THR A N 1
ATOM 3434 C CA . THR A 1 434 ? -4.55500 7.59500 2.73300 1.000 10.83848 433 THR A CA 1
ATOM 3435 C C . THR A 1 434 ? -5.30200 6.27200 2.78800 1.000 10.39987 433 THR A C 1
ATOM 3436 O O . THR A 1 434 ? -5.48700 5.71100 3.87400 1.000 10.40349 433 THR A O 1
ATOM 3440 N N . THR A 1 435 ? -5.72500 5.77300 1.62800 1.000 11.40117 434 THR A N 1
ATOM 3441 C CA . THR A 1 435 ? -6.49200 4.53300 1.54200 1.000 13.12926 434 THR A CA 1
ATOM 3442 C C . THR A 1 435 ? -5.83400 3.61200 0.52500 1.000 14.03058 434 THR A C 1
ATOM 3443 O O . THR A 1 435 ? -5.67400 4.00500 -0.65000 1.000 14.09724 434 THR A O 1
ATOM 3447 N N . PRO A 1 436 ? -5.44700 2.39800 0.90400 1.000 14.98474 435 PRO A N 1
ATOM 3448 C CA . PRO A 1 436 ? -4.88000 1.47700 -0.08600 1.000 16.46038 435 PRO A CA 1
ATOM 3449 C C . PRO A 1 436 ? -5.91200 1.08500 -1.13300 1.000 15.28339 435 PRO A C 1
ATOM 3450 O O . PRO A 1 436 ? -7.12100 1.05600 -0.87600 1.000 14.56499 435 PRO A O 1
ATOM 3454 N N . VAL A 1 437 ? -5.40600 0.76600 -2.32700 1.000 15.42523 436 VAL A N 1
ATOM 3455 C CA . VAL A 1 437 ? -6.26200 0.54500 -3.48900 1.000 15.26478 436 VAL A CA 1
ATOM 3456 C C . VAL A 1 437 ? -7.24800 -0.59500 -3.25600 1.000 15.34150 436 VAL A C 1
ATOM 3457 O O . VAL A 1 437 ? -8.38500 -0.54900 -3.74200 1.000 15.29434 436 VAL A O 1
ATOM 3461 N N . GLU A 1 438 ? -6.84800 -1.62200 -2.50000 1.000 16.36418 437 GLU A N 1
ATOM 3462 C CA . GLU A 1 438 ? -7.72900 -2.76400 -2.27400 1.000 18.44899 437 GLU A CA 1
ATOM 3463 C C . GLU A 1 438 ? -8.97600 -2.39600 -1.48000 1.000 18.13631 437 GLU A C 1
ATOM 3464 O O . GLU A 1 438 ? -9.98800 -3.10200 -1.57800 1.000 18.45702 437 GLU A O 1
ATOM 3470 N N . ASP A 1 439 ? -8.93600 -1.30700 -0.71200 1.000 17.70948 438 ASP A N 1
ATOM 3471 C CA . ASP A 1 439 ? -10.08100 -0.87000 0.07400 1.000 19.93803 438 ASP A CA 1
ATOM 3472 C C . ASP A 1 439 ? -10.99100 0.09000 -0.68100 1.000 19.13313 438 ASP A C 1
ATOM 3473 O O . ASP A 1 439 ? -11.94600 0.61200 -0.09500 1.000 20.59703 438 ASP A O 1
ATOM 3478 N N . LEU A 1 440 ? -10.72400 0.32900 -1.96600 1.000 16.63762 439 LEU A N 1
ATOM 3479 C CA . LEU A 1 440 ? -11.58600 1.18300 -2.77100 1.000 16.35726 439 LEU A CA 1
ATOM 3480 C C . LEU A 1 440 ? -12.79000 0.44200 -3.33900 1.000 16.28297 439 LEU A C 1
ATOM 3481 O O . LEU A 1 440 ? -13.75200 1.09100 -3.76300 1.000 13.89401 439 LEU A O 1
ATOM 3486 N N . VAL A 1 441 ? -12.76200 -0.88600 -3.36500 1.000 18.62198 440 VAL A N 1
ATOM 3487 C CA . VAL A 1 441 ? -13.87500 -1.66900 -3.89000 1.000 20.65004 440 VAL A CA 1
ATOM 3488 C C . VAL A 1 441 ? -14.80300 -2.05200 -2.74900 1.000 22.36400 440 VAL A C 1
ATOM 3489 O O . VAL A 1 441 ? -14.37100 -2.26400 -1.61100 1.000 22.58118 440 VAL A O 1
ATOM 3493 N N . ALA A 1 442 ? -16.09400 -2.12900 -3.05600 1.000 22.83282 441 ALA A N 1
ATOM 3494 C CA . ALA A 1 442 ? -17.05400 -2.63000 -2.08700 1.000 24.76321 441 ALA A CA 1
ATOM 3495 C C . ALA A 1 442 ? -16.64800 -4.04100 -1.67900 1.000 26.13862 441 ALA A C 1
ATOM 3496 O O . ALA A 1 442 ? -16.36800 -4.87500 -2.55300 1.000 25.86389 441 ALA A O 1
ATOM 3498 N N . PRO A 1 443 ? -16.57000 -4.34000 -0.38200 1.000 27.23647 442 PRO A N 1
ATOM 3499 C CA . PRO A 1 443 ? -16.08600 -5.65900 0.04800 1.000 28.95971 442 PRO A CA 1
ATOM 3500 C C . PRO A 1 443 ? -16.99400 -6.78200 -0.43200 1.000 30.32387 442 PRO A C 1
ATOM 3501 O O . PRO A 1 443 ? -18.22000 -6.71200 -0.30800 1.000 29.66515 442 PRO A O 1
ATOM 3505 N N . THR A 1 444 ? -16.37700 -7.82200 -0.98300 1.000 32.06289 443 THR A N 1
ATOM 3506 C CA . THR A 1 444 ? -17.09700 -9.00800 -1.43300 1.000 34.37496 443 THR A CA 1
ATOM 3507 C C . THR A 1 444 ? -16.36300 -10.26800 -0.98200 1.000 34.83883 443 THR A C 1
ATOM 3508 O O . THR A 1 444 ? -16.97400 -11.20500 -0.47400 1.000 35.37375 443 THR A O 1
#

Secondary structure (DSSP, 8-state):
-PPPPS-TTTT-EE---HHHHHHHHHHHHTTTTSHHHHHHHHHHTTS-BPEEE-STHHHH-BTTB--HHHHHHHHHHHHHHH-S-EEEEEEE---TT-STTSSS--SSS-SSHHHHHHIIIIIIHHHHHHHTSGGGTTSEEEEEE-TT-TTHHHHSTTSHHHHHHHHHHHHHHHHHHHHHHTSTTEEEEEE---HHHH-SHHHHHHHHHHHHHHHHHSTTGGGG--EEEE-TT----S--SS---TT-EETTEEGGGSTTTTT-S--SHHHHHHHHHHHHHHTT--TT-EEEEE-SS----STTS--SPPP-SSHHHHHHHH-S---SSTT--SSBTT----SPPEES-SS-GGG-EEEEEB-SPTTB-SS-SS----TT-----GGG-TT-EEGGGTSEE--BPSS--STTSB-HHHHHHHHHT-SSPPPP---GGGGSPP-

Radius of gyration: 21.04 Å; Cα contacts (8 Å, |Δi|>4): 1007; chains: 1; bounding box: 56×59×49 Å